Protein 4K5S (pdb70)

Organism: Streptomyces argillaceus (NCBI:txid41951)

CATH classification: 3.50.50.60 (+2 more: 3.30.70.2450, 3.40.30.120)

Foldseek 3Di:
DPQFAEEEEALALLSLLLLLLQLLLVTAYEYFHQAQDDDDDPQWAKAFQLSLLLCLLQVNNVVLQVVWDKALFAAFLQHDPLTQHLVLFDFPDRIITTHGSVRSSVSSNVSSVVSPYHYDHNKHFDAWDDDQAWIKTWIQHPVGIDIGIHRAYEFAPAQVTPLCVRLVWDWDFFDFQKKKKKFWFWACDAQPDQDWDAALAWIWGWAAHRRITTTIIMTMGGRDDDDDPVNRQVRCCRGVVHTGGTDDPTDDMDMDGATWIATPFQDDNRYGYAANSGIDGDCDLNCRVNLRSLLSNQQNNLSSLVSVPQRDPLNNRVSRVQSVVLRVVVSVVRVVSCQLRNNDVPPSVVVVVVLSVVSNDSVVSVVVSCSSRVQPRFGDGVPVPADPQARHFQSRDWFQDPVRDIRHSSHVLNSQAKEKEQAADCVQQVVLCVLVVVGYYYDYGHDADPPGFRIFTAGSSRGTHGTHDPPDGSVVSQVSCCVGGNHGHD

Secondary structure (DSSP, 8-state):
--SEEEEEE--SHHHHHHHHHHHHTT--EEEEES-SS-----S---B-HHHHHHHHHTT-HHHHHTT--EESEEEETTEEEEEEEGGGS--S--SEE---HHHHHHHHHHHHHHTT-EEEES-EEEEEEE-SS-EEEEEEETTEEEEEEEEEEEE---TT-HHHHHTT----EE---EEEEEEEEEE--S----EEEEETTEEEEEE--TT-EEEEEEEEEE------HHHHHHHHHHHHSS----EEEEEEEEEEE--EEE-S-SEETTEEE-GGGTEE---SSS-HHHHHHHHHHHHHHHHHHHHHTSS-HHHHHHHHHHHHHHHHHHHHHHHHHHHHH---TTTHHHHHHHHHHHHTSHHHHHHHHHHHHSTT-----S-----TTTT-B-TT-EEEPTTS-EEEHHHHGGG---EEEESS--HHHHHHTGGGTTT-EEEE-B---SS--SEEEE-TTSBEEEEE-TT--HHHHHHHHHHHH-SPP-

Structure (mmCIF, N/CA/C/O backbone):
data_4K5S
#
_entry.id   4K5S
#
_cell.length_a   55.715
_cell.length_b   79.748
_cell.length_c   154.264
_cell.angle_alpha   90.00
_cell.angle_beta   90.00
_cell.angle_gamma   90.00
#
_symmetry.space_group_name_H-M   'P 2 2 21'
#
loop_
_entity.id
_entity.type
_entity.pdbx_description
1 polymer Oxygenase
2 non-polymer 'FLAVIN-ADENINE DINUCLEOTIDE'
3 non-polymer 'premithramycin B'
4 water water
#
loop_
_atom_site.group_PDB
_atom_site.id
_atom_site.type_symbol
_atom_site.label_atom_id
_atom_site.label_alt_id
_atom_site.label_comp_id
_atom_site.label_asym_id
_atom_site.label_entity_id
_atom_site.label_seq_id
_atom_site.pdbx_PDB_ins_code
_atom_site.Cartn_x
_atom_site.Cartn_y
_atom_site.Cartn_z
_atom_site.occupancy
_atom_site.B_iso_or_equiv
_atom_site.auth_seq_id
_atom_site.auth_comp_id
_atom_site.auth_asym_id
_atom_site.auth_atom_id
_atom_site.pdbx_PDB_model_num
ATOM 1 N N . ALA A 1 13 ? 6.103 37.694 34.724 1.00 53.57 10 ALA A N 1
ATOM 2 C CA . ALA A 1 13 ? 4.720 38.136 34.650 1.00 43.19 10 ALA A CA 1
ATOM 3 C C . ALA A 1 13 ? 4.639 39.591 34.209 1.00 50.60 10 ALA A C 1
ATOM 4 O O . ALA A 1 13 ? 3.659 40.001 33.588 1.00 60.92 10 ALA A O 1
ATOM 6 N N . LEU A 1 14 ? 5.682 40.361 34.516 1.00 57.97 11 LEU A N 1
ATOM 7 C CA . LEU A 1 14 ? 5.620 41.819 34.396 1.00 53.78 11 LEU A CA 1
ATOM 8 C C . LEU A 1 14 ? 6.064 42.423 33.060 1.00 46.19 11 LEU A C 1
ATOM 9 O O . LEU A 1 14 ? 5.556 43.471 32.662 1.00 50.32 11 LEU A O 1
ATOM 14 N N . THR A 1 15 ? 6.990 41.786 32.354 1.00 37.19 12 THR A N 1
ATOM 15 C CA . THR A 1 15 ? 7.342 42.308 31.034 1.00 28.64 12 THR A CA 1
ATOM 16 C C . THR A 1 15 ? 6.226 42.020 30.028 1.00 32.89 12 THR A C 1
ATOM 17 O O . THR A 1 15 ? 5.755 42.921 29.331 1.00 31.09 12 THR A O 1
ATOM 21 N N . THR A 1 16 ? 5.800 40.762 29.955 1.00 28.52 13 THR A N 1
ATOM 22 C CA . THR A 1 16 ? 4.718 40.382 29.043 1.00 21.96 13 THR A CA 1
ATOM 23 C C . THR A 1 16 ? 4.050 39.102 29.532 1.00 19.47 13 THR A C 1
ATOM 24 O O . THR A 1 16 ? 4.544 38.450 30.461 1.00 19.27 13 THR A O 1
ATOM 28 N N . ASP A 1 17 ? 2.930 38.738 28.913 1.00 14.49 14 ASP A N 1
ATOM 29 C CA . ASP A 1 17 ? 2.245 37.503 29.282 1.00 17.31 14 ASP A CA 1
ATOM 30 C C . ASP A 1 17 ? 2.987 36.296 28.713 1.00 16.15 14 ASP A C 1
ATOM 31 O O . ASP A 1 17 ? 3.340 35.356 29.438 1.00 15.10 14 ASP A O 1
ATOM 36 N N . VAL A 1 18 ? 3.208 36.311 27.406 1.00 12.52 15 VAL A N 1
ATOM 37 C CA . VAL A 1 18 ? 3.917 35.213 26.762 1.00 16.27 15 VAL A CA 1
ATOM 38 C C . VAL A 1 18 ? 5.090 35.714 25.908 1.00 14.69 15 VAL A C 1
ATOM 39 O O . VAL A 1 18 ? 4.923 36.599 25.070 1.00 11.66 15 VAL A O 1
ATOM 43 N N A VAL A 1 19 ? 6.277 35.158 26.123 0.68 15.52 16 VAL A N 1
ATOM 44 N N B VAL A 1 19 ? 6.266 35.140 26.128 0.32 15.47 16 VAL A N 1
ATOM 45 C CA A VAL A 1 19 ? 7.407 35.460 25.246 0.68 12.57 16 VAL A CA 1
ATOM 46 C CA B VAL A 1 19 ? 7.409 35.401 25.265 0.32 12.58 16 VAL A CA 1
ATOM 47 C C A VAL A 1 19 ? 7.536 34.361 24.195 0.68 17.41 16 VAL A C 1
ATOM 48 C C B VAL A 1 19 ? 7.452 34.329 24.187 0.32 17.25 16 VAL A C 1
ATOM 49 O O A VAL A 1 19 ? 7.694 33.183 24.519 0.68 14.36 16 VAL A O 1
ATOM 50 O O B VAL A 1 19 ? 7.479 33.134 24.486 0.32 14.34 16 VAL A O 1
ATOM 57 N N . VAL A 1 20 ? 7.437 34.760 22.933 1.00 13.85 17 VAL A N 1
ATOM 58 C CA . VAL A 1 20 ? 7.566 33.840 21.827 1.00 14.54 17 VAL A CA 1
ATOM 59 C C . VAL A 1 20 ? 9.001 33.930 21.320 1.00 14.11 17 VAL A C 1
ATOM 60 O O . VAL A 1 20 ? 9.430 34.980 20.848 1.00 15.15 17 VAL A O 1
ATOM 64 N N . VAL A 1 21 ? 9.753 32.840 21.460 1.00 15.32 18 VAL A N 1
ATOM 65 C CA . VAL A 1 21 ? 11.135 32.819 21.005 1.00 13.91 18 VAL A CA 1
ATOM 66 C C . VAL A 1 21 ? 11.231 32.300 19.572 1.00 14.13 18 VAL A C 1
ATOM 67 O O . VAL A 1 21 ? 10.948 31.133 19.298 1.00 16.93 18 VAL A O 1
ATOM 71 N N . GLY A 1 22 ? 11.632 33.178 18.664 1.00 13.23 19 GLY A N 1
ATOM 72 C CA . GLY A 1 22 ? 11.691 32.847 17.252 1.00 12.60 19 GLY A CA 1
ATOM 73 C C . GLY A 1 22 ? 10.543 33.512 16.511 1.00 16.73 19 GLY A C 1
ATOM 74 O O . GLY A 1 22 ? 9.376 33.259 16.816 1.00 15.03 19 GLY A O 1
ATOM 75 N N . GLY A 1 23 ? 10.874 34.380 15.558 1.00 14.62 20 GLY A N 1
ATOM 76 C CA . GLY A 1 23 ? 9.875 35.004 14.708 1.00 14.46 20 GLY A CA 1
ATOM 77 C C . GLY A 1 23 ? 9.876 34.432 13.299 1.00 19.26 20 GLY A C 1
ATOM 78 O O . GLY A 1 23 ? 9.843 35.173 12.313 1.00 14.37 20 GLY A O 1
ATOM 79 N N . GLY A 1 24 ? 9.948 33.109 13.200 1.00 13.54 21 GLY A N 1
ATOM 80 C CA . GLY A 1 24 ? 9.652 32.427 11.950 1.00 11.47 21 GLY A CA 1
ATOM 81 C C . GLY A 1 24 ? 8.143 32.381 11.769 1.00 10.96 21 GLY A C 1
ATOM 82 O O . GLY A 1 24 ? 7.402 32.952 12.570 1.00 12.33 21 GLY A O 1
ATOM 83 N N . PRO A 1 25 ? 7.672 31.666 10.737 1.00 13.09 22 PRO A N 1
ATOM 84 C CA . PRO A 1 25 ? 6.229 31.613 10.493 1.00 12.06 22 PRO A CA 1
ATOM 85 C C . PRO A 1 25 ? 5.456 31.037 11.686 1.00 9.82 22 PRO A C 1
ATOM 86 O O . PRO A 1 25 ? 4.400 31.547 12.020 1.00 11.96 22 PRO A O 1
ATOM 90 N N . VAL A 1 26 ? 5.978 29.996 12.326 1.00 13.83 23 VAL A N 1
ATOM 91 C CA . VAL A 1 26 ? 5.303 29.428 13.488 1.00 11.19 23 VAL A CA 1
ATOM 92 C C . VAL A 1 26 ? 5.223 30.397 14.675 1.00 12.52 23 VAL A C 1
ATOM 93 O O . VAL A 1 26 ? 4.163 30.563 15.281 1.00 12.20 23 VAL A O 1
ATOM 97 N N . GLY A 1 27 ? 6.329 31.055 15.005 1.00 14.58 24 GLY A N 1
ATOM 98 C CA . GLY A 1 27 ? 6.298 32.041 16.073 1.00 14.41 24 GLY A CA 1
ATOM 99 C C . GLY A 1 27 ? 5.342 33.190 15.778 1.00 13.75 24 GLY A C 1
ATOM 100 O O . GLY A 1 27 ? 4.643 33.684 16.673 1.00 13.02 24 GLY A O 1
ATOM 101 N N . LEU A 1 28 ? 5.306 33.621 14.519 1.00 11.24 25 LEU A N 1
ATOM 102 C CA . LEU A 1 28 ? 4.468 34.749 14.128 1.00 12.31 25 LEU A CA 1
ATOM 103 C C . LEU A 1 28 ? 2.995 34.366 14.183 1.00 14.50 25 LEU A C 1
ATOM 104 O O . LEU A 1 28 ? 2.176 35.130 14.679 1.00 12.04 25 LEU A O 1
ATOM 109 N N . MET A 1 29 ? 2.677 33.163 13.708 1.00 11.10 26 MET A N 1
ATOM 110 C CA . MET A 1 29 ? 1.319 32.635 13.788 1.00 11.08 26 MET A CA 1
ATOM 111 C C . MET A 1 29 ? 0.859 32.563 15.248 1.00 10.72 26 MET A C 1
ATOM 112 O O . MET A 1 29 ? -0.261 32.971 15.583 1.00 12.16 26 MET A O 1
ATOM 117 N N . LEU A 1 30 ? 1.721 32.038 16.116 1.00 11.68 27 LEU A N 1
ATOM 118 C CA . LEU A 1 30 ? 1.383 31.895 17.537 1.00 9.04 27 LEU A CA 1
ATOM 119 C C . LEU A 1 30 ? 1.097 33.247 18.201 1.00 10.15 27 LEU A C 1
ATOM 120 O O . LEU A 1 30 ? 0.161 33.385 19.001 1.00 9.81 27 LEU A O 1
ATOM 125 N N . ALA A 1 31 ? 1.926 34.229 17.893 1.00 11.20 28 ALA A N 1
ATOM 126 C CA . ALA A 1 31 ? 1.744 35.574 18.441 1.00 11.92 28 ALA A CA 1
ATOM 127 C C . ALA A 1 31 ? 0.386 36.140 18.041 1.00 11.46 28 ALA A C 1
ATOM 128 O O . ALA A 1 31 ? -0.288 36.783 18.853 1.00 11.56 28 ALA A O 1
ATOM 130 N N . GLY A 1 32 ? -0.003 35.908 16.788 1.00 11.68 29 GLY A N 1
ATOM 131 C CA . GLY A 1 32 ? -1.300 36.345 16.305 1.00 13.18 29 GLY A CA 1
ATOM 132 C C . GLY A 1 32 ? -2.379 35.661 17.116 1.00 15.78 29 GLY A C 1
ATOM 133 O O . GLY A 1 32 ? -3.339 36.291 17.544 1.00 13.65 29 GLY A O 1
ATOM 134 N N . GLU A 1 33 ? -2.205 34.366 17.359 1.00 11.45 30 GLU A N 1
ATOM 135 C CA . GLU A 1 33 ? -3.186 33.593 18.117 1.00 14.16 30 GLU A CA 1
ATOM 136 C C . GLU A 1 33 ? -3.308 34.061 19.565 1.00 13.15 30 GLU A C 1
ATOM 137 O O . GLU A 1 33 ? -4.403 34.126 20.117 1.00 14.49 30 GLU A O 1
ATOM 143 N N . LEU A 1 34 ? -2.173 34.380 20.178 1.00 13.04 31 LEU A N 1
ATOM 144 C CA . LEU A 1 34 ? -2.169 34.864 21.546 1.00 11.29 31 LEU A CA 1
ATOM 145 C C . LEU A 1 34 ? -2.859 36.217 21.645 1.00 14.11 31 LEU A C 1
ATOM 146 O O . LEU A 1 34 ? -3.587 36.479 22.600 1.00 14.84 31 LEU A O 1
ATOM 151 N N . ARG A 1 35 ? -2.635 37.074 20.655 1.00 12.28 32 ARG A N 1
ATOM 152 C CA . ARG A 1 35 ? -3.295 38.367 20.629 1.00 14.35 32 ARG A CA 1
ATOM 153 C C . ARG A 1 35 ? -4.799 38.194 20.450 1.00 17.01 32 ARG A C 1
ATOM 154 O O . ARG A 1 35 ? -5.582 38.886 21.083 1.00 18.50 32 ARG A O 1
ATOM 162 N N . ALA A 1 36 ? -5.196 37.270 19.579 1.00 13.64 33 ALA A N 1
ATOM 163 C CA . ALA A 1 36 ? -6.610 36.971 19.368 1.00 17.17 33 ALA A CA 1
ATOM 164 C C . ALA A 1 36 ? -7.228 36.480 20.673 1.00 18.04 33 ALA A C 1
ATOM 165 O O . ALA A 1 36 ? -8.425 36.645 20.915 1.00 16.48 33 ALA A O 1
ATOM 167 N N . GLY A 1 37 ? -6.386 35.908 21.529 1.00 17.31 34 GLY A N 1
ATOM 168 C CA . GLY A 1 37 ? -6.828 35.389 22.809 1.00 12.26 34 GLY A CA 1
ATOM 169 C C . GLY A 1 37 ? -6.792 36.424 23.912 1.00 20.17 34 GLY A C 1
ATOM 170 O O . GLY A 1 37 ? -7.103 36.124 25.068 1.00 18.12 34 GLY A O 1
ATOM 171 N N . GLY A 1 38 ? -6.406 37.645 23.553 1.00 19.80 35 GLY A N 1
ATOM 172 C CA . GLY A 1 38 ? -6.427 38.757 24.484 1.00 17.45 35 GLY A CA 1
ATOM 173 C C . GLY A 1 38 ? -5.275 38.780 25.475 1.00 18.65 35 GLY A C 1
ATOM 174 O O . GLY A 1 38 ? -5.410 39.343 26.555 1.00 18.61 35 GLY A O 1
ATOM 175 N N . VAL A 1 39 ? -4.138 38.180 25.132 1.00 14.41 36 VAL A N 1
ATOM 176 C CA . VAL A 1 39 ? -2.977 38.288 26.015 1.00 15.62 36 VAL A CA 1
ATOM 177 C C . VAL A 1 39 ? -1.766 38.909 25.308 1.00 14.76 36 VAL A C 1
ATOM 178 O O . VAL A 1 39 ? -1.688 38.927 24.080 1.00 18.40 36 VAL A O 1
ATOM 182 N N . GLY A 1 40 ? -0.825 39.418 26.094 1.00 17.71 37 GLY A N 1
ATOM 183 C CA . GLY A 1 40 ? 0.372 40.025 25.543 1.00 15.98 37 GLY A CA 1
ATOM 184 C C . GLY A 1 40 ? 1.294 38.994 24.921 1.00 14.91 37 GLY A C 1
ATOM 185 O O . GLY A 1 40 ? 1.442 37.879 25.437 1.00 14.67 37 GLY A O 1
ATOM 186 N N . ALA A 1 41 ? 1.914 39.370 23.807 1.00 17.38 38 ALA A N 1
ATOM 187 C CA . ALA A 1 41 ? 2.835 38.492 23.101 1.00 15.82 38 ALA A CA 1
ATOM 188 C C . ALA A 1 41 ? 4.020 39.298 22.598 1.00 19.67 38 ALA A C 1
ATOM 189 O O . ALA A 1 41 ? 3.871 40.241 21.814 1.00 17.99 38 ALA A O 1
ATOM 191 N N . LEU A 1 42 ? 5.197 38.923 23.077 1.00 15.20 39 LEU A N 1
ATOM 192 C CA . LEU A 1 42 ? 6.439 39.531 22.651 1.00 15.12 39 LEU A CA 1
ATOM 193 C C . LEU A 1 42 ? 7.247 38.484 21.900 1.00 16.71 39 LEU A C 1
ATOM 194 O O . LEU A 1 42 ? 7.639 37.477 22.486 1.00 16.53 39 LEU A O 1
ATOM 199 N N . VAL A 1 43 ? 7.477 38.721 20.607 1.00 14.23 40 VAL A N 1
ATOM 200 C CA . VAL A 1 43 ? 8.291 37.840 19.768 1.00 15.63 40 VAL A CA 1
ATOM 201 C C . VAL A 1 43 ? 9.744 38.321 19.759 1.00 14.65 40 VAL A C 1
ATOM 202 O O . VAL A 1 43 ? 10.015 39.480 19.451 1.00 16.79 40 VAL A O 1
ATOM 206 N N . LEU A 1 44 ? 10.670 37.439 20.132 1.00 16.04 41 LEU A N 1
ATOM 207 C CA . LEU A 1 44 ? 12.101 37.745 20.083 1.00 10.98 41 LEU A CA 1
ATOM 208 C C . LEU A 1 44 ? 12.730 36.932 18.956 1.00 11.89 41 LEU A C 1
ATOM 209 O O . LEU A 1 44 ? 12.789 35.706 19.025 1.00 13.80 41 LEU A O 1
ATOM 214 N N . GLU A 1 45 ? 13.181 37.621 17.912 1.00 13.50 42 GLU A N 1
ATOM 215 C CA . GLU A 1 45 ? 13.763 36.970 16.742 1.00 13.84 42 GLU A CA 1
ATOM 216 C C . GLU A 1 45 ? 15.227 37.350 16.616 1.00 17.02 42 GLU A C 1
ATOM 217 O O . GLU A 1 45 ? 15.585 38.536 16.602 1.00 16.71 42 GLU A O 1
ATOM 223 N N . LYS A 1 46 ? 16.073 36.332 16.542 1.00 13.19 43 LYS A N 1
ATOM 224 C CA . LYS A 1 46 ? 17.524 36.516 16.532 1.00 16.78 43 LYS A CA 1
ATOM 225 C C . LYS A 1 46 ? 18.025 37.327 15.332 1.00 18.32 43 LYS A C 1
ATOM 226 O O . LYS A 1 46 ? 18.901 38.180 15.467 1.00 19.29 43 LYS A O 1
ATOM 232 N N . LEU A 1 47 ? 17.472 37.037 14.159 1.00 15.61 44 LEU A N 1
ATOM 233 C CA . LEU A 1 47 ? 17.898 37.659 12.910 1.00 13.92 44 LEU A CA 1
ATOM 234 C C . LEU A 1 47 ? 17.315 39.047 12.744 1.00 19.11 44 LEU A C 1
ATOM 235 O O . LEU A 1 47 ? 16.144 39.288 13.052 1.00 16.16 44 LEU A O 1
ATOM 240 N N . VAL A 1 48 ? 18.134 39.949 12.217 1.00 17.77 45 VAL A N 1
ATOM 241 C CA . VAL A 1 48 ? 17.698 41.299 11.920 1.00 16.57 45 VAL A CA 1
ATOM 242 C C . VAL A 1 48 ? 16.787 41.285 10.707 1.00 24.12 45 VAL A C 1
ATOM 243 O O . VAL A 1 48 ? 15.764 41.966 10.673 1.00 32.42 45 VAL A O 1
ATOM 247 N N . GLU A 1 49 ? 17.168 40.474 9.724 1.00 23.94 46 GLU A N 1
ATOM 248 C CA . GLU A 1 49 ? 16.481 40.372 8.452 1.00 28.16 46 GLU A CA 1
ATOM 249 C C . GLU A 1 49 ? 16.130 38.909 8.192 1.00 25.79 46 GLU A C 1
ATOM 250 O O . GLU A 1 49 ? 16.902 38.015 8.532 1.00 22.51 46 GLU A O 1
ATOM 256 N N . PRO A 1 50 ? 14.964 38.660 7.587 1.00 26.19 47 PRO A N 1
ATOM 257 C CA . PRO A 1 50 ? 14.625 37.302 7.154 1.00 29.31 47 PRO A CA 1
ATOM 258 C C . PRO A 1 50 ? 15.657 36.728 6.184 1.00 30.57 47 PRO A C 1
ATOM 259 O O . PRO A 1 50 ? 16.366 37.472 5.502 1.00 30.65 47 PRO A O 1
ATOM 263 N N . VAL A 1 51 ? 15.741 35.405 6.132 1.00 21.19 48 VAL A N 1
ATOM 264 C CA . VAL A 1 51 ? 16.652 34.738 5.208 1.00 24.82 48 VAL A CA 1
ATOM 265 C C . VAL A 1 51 ? 15.881 33.943 4.149 1.00 24.99 48 VAL A C 1
ATOM 266 O O . VAL A 1 51 ? 14.655 33.839 4.202 1.00 23.95 48 VAL A O 1
ATOM 270 N N . GLY A 1 52 ? 16.610 33.371 3.200 1.00 26.58 49 GLY A N 1
ATOM 271 C CA . GLY A 1 52 ? 15.996 32.651 2.100 1.00 25.01 49 GLY A CA 1
ATOM 272 C C . GLY A 1 52 ? 15.499 31.266 2.457 1.00 24.11 49 GLY A C 1
ATOM 273 O O . GLY A 1 52 ? 16.056 30.582 3.318 1.00 24.40 49 GLY A O 1
ATOM 274 N N . HIS A 1 53 ? 14.434 30.859 1.778 1.00 21.63 50 HIS A N 1
ATOM 275 C CA . HIS A 1 53 ? 13.849 29.542 1.948 1.00 22.78 50 HIS A CA 1
ATOM 276 C C . HIS A 1 53 ? 13.518 29.016 0.558 1.00 22.70 50 HIS A C 1
ATOM 277 O O . HIS A 1 53 ? 13.725 29.713 -0.438 1.00 19.78 50 HIS A O 1
ATOM 284 N N . ASP A 1 54 ? 13.014 27.794 0.476 1.00 20.68 51 ASP A N 1
ATOM 285 C CA . ASP A 1 54 ? 12.561 27.293 -0.811 1.00 20.64 51 ASP A CA 1
ATOM 286 C C . ASP A 1 54 ? 11.582 28.322 -1.372 1.00 24.43 51 ASP A C 1
ATOM 287 O O . ASP A 1 54 ? 10.713 28.823 -0.649 1.00 22.13 51 ASP A O 1
ATOM 292 N N . ARG A 1 55 ? 11.731 28.649 -2.653 1.00 18.92 52 ARG A N 1
ATOM 293 C CA . ARG A 1 55 ? 10.847 29.616 -3.308 1.00 21.27 52 ARG A CA 1
ATOM 294 C C . ARG A 1 55 ? 9.513 29.005 -3.717 1.00 26.31 52 ARG A C 1
ATOM 295 O O . ARG A 1 55 ? 8.594 29.717 -4.115 1.00 25.30 52 ARG A O 1
ATOM 303 N N . ALA A 1 56 ? 9.419 27.684 -3.642 1.00 18.26 53 ALA A N 1
ATOM 304 C CA . ALA A 1 56 ? 8.147 27.010 -3.835 1.00 28.37 53 ALA A CA 1
ATOM 305 C C . ALA A 1 56 ? 7.656 26.523 -2.475 1.00 26.31 53 ALA A C 1
ATOM 306 O O . ALA A 1 56 ? 8.411 25.928 -1.707 1.00 30.29 53 ALA A O 1
ATOM 308 N N . GLY A 1 57 ? 6.400 26.812 -2.166 1.00 17.99 54 GLY A N 1
ATOM 309 C CA . GLY A 1 57 ? 5.825 26.404 -0.899 1.00 21.52 54 GLY A CA 1
ATOM 310 C C . GLY A 1 57 ? 4.456 25.774 -1.087 1.00 19.72 54 GLY A C 1
ATOM 311 O O . GLY A 1 57 ? 3.871 25.841 -2.169 1.00 19.27 54 GLY A O 1
ATOM 312 N N . ALA A 1 58 ? 3.938 25.160 -0.031 1.00 17.62 55 ALA A N 1
ATOM 313 C CA . ALA A 1 58 ? 2.647 24.485 -0.107 1.00 15.87 55 ALA A CA 1
ATOM 314 C C . ALA A 1 58 ? 1.946 24.521 1.242 1.00 14.77 55 ALA A C 1
ATOM 315 O O . ALA A 1 58 ? 2.498 24.100 2.268 1.00 14.04 55 ALA A O 1
ATOM 317 N N . LEU A 1 59 ? 0.729 25.041 1.236 1.00 11.87 56 LEU A N 1
ATOM 318 C CA . LEU A 1 59 ? -0.121 25.006 2.410 1.00 13.91 56 LEU A CA 1
ATOM 319 C C . LEU A 1 59 ? -1.308 24.142 2.026 1.00 16.03 56 LEU A C 1
ATOM 320 O O . LEU A 1 59 ? -2.032 24.461 1.087 1.00 15.67 56 LEU A O 1
ATOM 325 N N . HIS A 1 60 ? -1.498 23.035 2.732 1.00 11.20 57 HIS A N 1
ATOM 326 C CA . HIS A 1 60 ? -2.508 22.054 2.341 1.00 10.70 57 HIS A CA 1
ATOM 327 C C . HIS A 1 60 ? -3.874 22.326 2.984 1.00 13.78 57 HIS A C 1
ATOM 328 O O . HIS A 1 60 ? -4.034 23.256 3.778 1.00 14.64 57 HIS A O 1
ATOM 335 N N . ILE A 1 61 ? -4.837 21.471 2.657 1.00 14.42 58 ILE A N 1
ATOM 336 C CA . ILE A 1 61 ? -6.239 21.651 3.038 1.00 15.27 58 ILE A CA 1
ATOM 337 C C . ILE A 1 61 ? -6.496 22.118 4.471 1.00 17.32 58 ILE A C 1
ATOM 338 O O . ILE A 1 61 ? -7.164 23.129 4.683 1.00 14.14 58 ILE A O 1
ATOM 343 N N . ARG A 1 62 ? -5.989 21.380 5.453 1.00 12.82 59 ARG A N 1
ATOM 344 C CA . ARG A 1 62 ? -6.323 21.675 6.835 1.00 15.22 59 ARG A CA 1
ATOM 345 C C . ARG A 1 62 ? -5.666 22.988 7.272 1.00 11.27 59 ARG A C 1
ATOM 346 O O . ARG A 1 62 ? -6.203 23.700 8.108 1.00 14.88 59 ARG A O 1
ATOM 354 N N . THR A 1 63 ? -4.517 23.324 6.683 1.00 12.16 60 THR A N 1
ATOM 355 C CA . THR A 1 63 ? -3.913 24.635 6.935 1.00 14.36 60 THR A CA 1
ATOM 356 C C . THR A 1 63 ? -4.779 25.745 6.344 1.00 14.74 60 THR A C 1
ATOM 357 O O . THR A 1 63 ? -5.088 26.733 7.003 1.00 12.28 60 THR A O 1
ATOM 361 N N . VAL A 1 64 ? -5.168 25.560 5.089 1.00 16.65 61 VAL A N 1
ATOM 362 C CA . VAL A 1 64 ? -6.092 26.465 4.406 1.00 15.39 61 VAL A CA 1
ATOM 363 C C . VAL A 1 64 ? -7.385 26.655 5.201 1.00 12.04 61 VAL A C 1
ATOM 364 O O . VAL A 1 64 ? -7.862 27.787 5.390 1.00 12.75 61 VAL A O 1
ATOM 368 N N . GLU A 1 65 ? -7.941 25.552 5.696 1.00 11.92 62 GLU A N 1
ATOM 369 C CA . GLU A 1 65 ? -9.167 25.630 6.493 1.00 14.02 62 GLU A CA 1
ATOM 370 C C . GLU A 1 65 ? -8.907 26.414 7.767 1.00 18.83 62 GLU A C 1
ATOM 371 O O . GLU A 1 65 ? -9.750 27.201 8.221 1.00 17.11 62 GLU A O 1
ATOM 377 N N . THR A 1 66 ? -7.730 26.184 8.343 1.00 9.15 63 THR A N 1
ATOM 378 C CA . THR A 1 66 ? -7.324 26.869 9.562 1.00 14.92 63 THR A CA 1
ATOM 379 C C . THR A 1 66 ? -7.163 28.372 9.343 1.00 12.58 63 THR A C 1
ATOM 380 O O . THR A 1 66 ? -7.668 29.169 10.128 1.00 15.17 63 THR A O 1
ATOM 384 N N . LEU A 1 67 ? -6.469 28.758 8.275 1.00 12.94 64 LEU A N 1
ATOM 385 C CA . LEU A 1 67 ? -6.349 30.174 7.917 1.00 17.53 64 LEU A CA 1
ATOM 386 C C . LEU A 1 67 ? -7.724 30.825 7.734 1.00 17.15 64 LEU A C 1
ATOM 387 O O . LEU A 1 67 ? -7.946 31.980 8.115 1.00 20.06 64 LEU A O 1
ATOM 392 N N . ASP A 1 68 ? -8.642 30.080 7.136 1.00 14.85 65 ASP A N 1
ATOM 393 C CA . ASP A 1 68 ? -10.000 30.560 6.913 1.00 14.24 65 ASP A CA 1
ATOM 394 C C . ASP A 1 68 ? -10.695 30.900 8.236 1.00 20.09 65 ASP A C 1
ATOM 395 O O . ASP A 1 68 ? -11.358 31.926 8.356 1.00 14.08 65 ASP A O 1
ATOM 400 N N . LEU A 1 69 ? -10.548 30.040 9.235 1.00 20.63 66 LEU A N 1
ATOM 401 C CA . LEU A 1 69 ? -11.262 30.258 10.480 1.00 14.14 66 LEU A CA 1
ATOM 402 C C . LEU A 1 69 ? -10.558 31.328 11.334 1.00 17.55 66 LEU A C 1
ATOM 403 O O . LEU A 1 69 ? -11.054 31.738 12.380 1.00 18.46 66 LEU A O 1
ATOM 408 N N . ARG A 1 70 ? -9.418 31.807 10.856 1.00 19.80 67 ARG A N 1
ATOM 409 C CA . ARG A 1 70 ? -8.773 32.947 11.490 1.00 25.38 67 ARG A CA 1
ATOM 410 C C . ARG A 1 70 ? -8.858 34.190 10.603 1.00 20.85 67 ARG A C 1
ATOM 411 O O . ARG A 1 70 ? -8.289 35.222 10.927 1.00 24.70 67 ARG A O 1
ATOM 419 N N . GLY A 1 71 ? -9.567 34.088 9.482 1.00 19.37 68 GLY A N 1
ATOM 420 C CA . GLY A 1 71 ? -9.757 35.229 8.595 1.00 18.89 68 GLY A CA 1
ATOM 421 C C . GLY A 1 71 ? -8.528 35.654 7.799 1.00 23.61 68 GLY A C 1
ATOM 422 O O . GLY A 1 71 ? -8.418 36.802 7.344 1.00 21.38 68 GLY A O 1
ATOM 423 N N . LEU A 1 72 ? -7.610 34.720 7.600 1.00 16.52 69 LEU A N 1
ATOM 424 C CA . LEU A 1 72 ? -6.376 35.004 6.869 1.00 21.05 69 LEU A CA 1
ATOM 425 C C . LEU A 1 72 ? -6.339 34.400 5.460 1.00 13.23 69 LEU A C 1
ATOM 426 O O . LEU A 1 72 ? -5.429 34.686 4.665 1.00 17.25 69 LEU A O 1
ATOM 431 N N . LEU A 1 73 ? -7.321 33.564 5.150 1.00 16.55 70 LEU A N 1
ATOM 432 C CA . LEU A 1 73 ? -7.311 32.851 3.882 1.00 17.87 70 LEU A CA 1
ATOM 433 C C . LEU A 1 73 ? -7.253 33.805 2.684 1.00 21.64 70 LEU A C 1
ATOM 434 O O . LEU A 1 73 ? -6.455 33.609 1.765 1.00 20.61 70 LEU A O 1
ATOM 439 N N . ASP A 1 74 ? -8.088 34.836 2.697 1.00 19.32 71 ASP A N 1
ATOM 440 C CA . ASP A 1 74 ? -8.150 35.773 1.559 1.00 23.17 71 ASP A CA 1
ATOM 441 C C . ASP A 1 74 ? -6.782 36.329 1.156 1.00 20.43 71 ASP A C 1
ATOM 442 O O . ASP A 1 74 ? -6.434 36.355 -0.032 1.00 18.33 71 ASP A O 1
ATOM 447 N N . ARG A 1 75 ? -6.010 36.768 2.146 1.00 18.48 72 ARG A N 1
ATOM 448 C CA . ARG A 1 75 ? -4.719 37.392 1.876 1.00 19.34 72 ARG A CA 1
ATOM 449 C C . ARG A 1 75 ? -3.697 36.361 1.434 1.00 20.35 72 ARG A C 1
ATOM 450 O O . ARG A 1 75 ? -2.755 36.679 0.701 1.00 17.36 72 ARG A O 1
ATOM 458 N N . PHE A 1 76 ? -3.903 35.116 1.861 1.00 15.96 73 PHE A N 1
ATOM 459 C CA . PHE A 1 76 ? -3.046 34.015 1.431 1.00 16.22 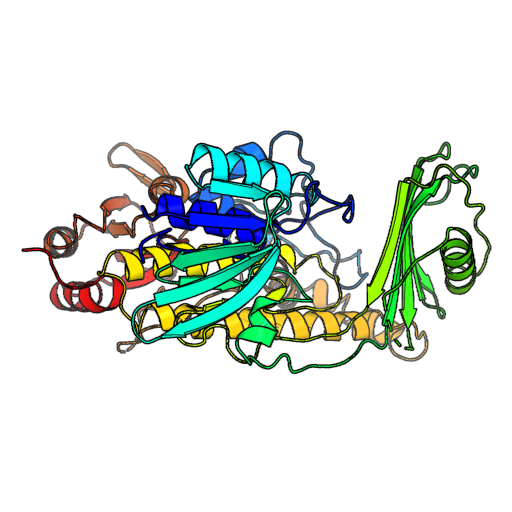73 PHE A CA 1
ATOM 460 C C . PHE A 1 76 ? -3.368 33.519 0.015 1.00 19.15 73 PHE A C 1
ATOM 461 O O . PHE A 1 76 ? -2.530 32.897 -0.646 1.00 19.80 73 PHE A O 1
ATOM 469 N N . LEU A 1 77 ? -4.556 33.769 -0.489 1.00 12.47 74 LEU A N 1
ATOM 470 C CA . LEU A 1 77 ? -4.977 33.300 -1.804 1.00 18.01 74 LEU A CA 1
ATOM 471 C C . LEU A 1 77 ? -4.732 34.325 -2.933 1.00 25.48 74 LEU A C 1
ATOM 472 O O . LEU A 1 77 ? -4.633 33.991 -4.065 1.00 19.62 74 LEU A O 1
ATOM 477 N N . GLU A 1 78 ? -4.657 35.585 -2.548 1.00 19.14 75 GLU A N 1
ATOM 478 C CA . GLU A 1 78 ? -4.445 36.650 -3.518 1.00 23.76 75 GLU A CA 1
ATOM 479 C C . GLU A 1 78 ? -3.178 36.561 -4.321 1.00 25.33 75 GLU A C 1
ATOM 480 O O . GLU A 1 78 ? -2.118 36.601 -3.821 1.00 27.60 75 GLU A O 1
ATOM 486 N N . GLY A 1 79 ? -3.310 36.373 -5.590 1.00 23.39 76 GLY A N 1
ATOM 487 C CA . GLY A 1 79 ? -2.096 36.199 -6.391 1.00 26.27 76 GLY A CA 1
ATOM 488 C C . GLY A 1 79 ? -1.430 34.823 -6.362 1.00 32.22 76 GLY A C 1
ATOM 489 O O . GLY A 1 79 ? -0.384 34.631 -6.944 1.00 26.15 76 GLY A O 1
ATOM 490 N N . THR A 1 80 ? -2.092 33.892 -5.708 1.00 17.88 77 THR A N 1
ATOM 491 C CA . THR A 1 80 ? -1.613 32.535 -5.470 1.00 18.96 77 THR A CA 1
ATOM 492 C C . THR A 1 80 ? -2.009 31.471 -6.476 1.00 19.68 77 THR A C 1
ATOM 493 O O . THR A 1 80 ? -3.179 31.331 -6.830 1.00 19.77 77 THR A O 1
ATOM 497 N N . GLN A 1 81 ? -1.030 30.693 -6.914 1.00 17.92 78 GLN A N 1
ATOM 498 C CA . GLN A 1 81 ? -1.346 29.499 -7.682 1.00 24.86 78 GLN A CA 1
ATOM 499 C C . GLN A 1 81 ? -1.792 28.412 -6.718 1.00 20.26 78 GLN A C 1
ATOM 500 O O . GLN A 1 81 ? -1.217 28.271 -5.645 1.00 21.65 78 GLN A O 1
ATOM 506 N N . VAL A 1 82 ? -2.799 27.641 -7.102 1.00 16.19 79 VAL A N 1
ATOM 507 C CA . VAL A 1 82 ? -3.227 26.498 -6.303 1.00 21.15 79 VAL A CA 1
ATOM 508 C C . VAL A 1 82 ? -3.101 25.221 -7.113 1.00 22.17 79 VAL A C 1
ATOM 509 O O . VAL A 1 82 ? -3.202 25.247 -8.340 1.00 23.48 79 VAL A O 1
ATOM 513 N N . ALA A 1 83 ? -2.871 24.111 -6.417 1.00 20.89 80 ALA A N 1
ATOM 514 C CA . ALA A 1 83 ? -2.801 22.792 -7.047 1.00 20.29 80 ALA A CA 1
ATOM 515 C C . ALA A 1 83 ? -4.062 22.043 -6.668 1.00 17.26 80 ALA A C 1
ATOM 516 O O . ALA A 1 83 ? -4.451 22.039 -5.499 1.00 19.23 80 ALA A O 1
ATOM 518 N N . LYS A 1 84 ? -4.704 21.422 -7.650 1.00 14.63 81 LYS A N 1
ATOM 519 C CA . LYS A 1 84 ? -5.978 20.750 -7.414 1.00 23.00 81 LYS A CA 1
ATOM 520 C C . LYS A 1 84 ? -5.749 19.284 -7.075 1.00 22.29 81 LYS A C 1
ATOM 521 O O . LYS A 1 84 ? -6.693 18.555 -6.800 1.00 22.77 81 LYS A O 1
ATOM 527 N N . GLY A 1 85 ? -4.482 18.874 -7.078 1.00 20.35 82 GLY A N 1
ATOM 528 C CA . GLY A 1 85 ? -4.088 17.520 -6.739 1.00 22.29 82 GLY A CA 1
ATOM 529 C C . GLY A 1 85 ? -2.604 17.493 -6.425 1.00 18.20 82 GLY A C 1
ATOM 530 O O . GLY A 1 85 ? -1.950 18.514 -6.542 1.00 20.72 82 GLY A O 1
ATOM 531 N N . LEU A 1 86 ? -2.073 16.340 -6.019 1.00 13.53 83 LEU A N 1
ATOM 532 C CA . LEU A 1 86 ? -0.666 16.242 -5.618 1.00 15.57 83 LEU A CA 1
ATOM 533 C C . LEU A 1 86 ? -0.047 14.912 -6.015 1.00 17.36 83 LEU A C 1
ATOM 534 O O . LEU A 1 86 ? -0.730 13.898 -6.034 1.00 18.20 83 LEU A O 1
ATOM 539 N N . PRO A 1 87 ? 1.261 14.909 -6.319 1.00 20.74 84 PRO A N 1
ATOM 540 C CA . PRO A 1 87 ? 1.889 13.605 -6.538 1.00 18.82 84 PRO A CA 1
ATOM 541 C C . PRO A 1 87 ? 2.074 12.945 -5.181 1.00 20.03 84 PRO A C 1
ATOM 542 O O . PRO A 1 87 ? 1.817 13.568 -4.159 1.00 20.51 84 PRO A O 1
ATOM 546 N N . PHE A 1 88 ? 2.493 11.692 -5.165 1.00 15.64 85 PHE A N 1
ATOM 547 C CA . PHE A 1 88 ? 2.840 11.056 -3.905 1.00 16.19 85 PHE A CA 1
ATOM 548 C C . PHE A 1 88 ? 4.117 10.266 -4.089 1.00 16.49 85 PHE A C 1
ATOM 549 O O . PHE A 1 88 ? 4.172 9.365 -4.931 1.00 15.08 85 PHE A O 1
ATOM 557 N N . ALA A 1 89 ? 5.139 10.627 -3.315 1.00 12.83 86 ALA A N 1
ATOM 558 C CA . ALA A 1 89 ? 6.436 9.953 -3.341 1.00 16.22 86 ALA A CA 1
ATOM 559 C C . ALA A 1 89 ? 6.918 9.749 -4.772 1.00 20.44 86 ALA A C 1
ATOM 560 O O . ALA A 1 89 ? 7.295 8.636 -5.154 1.00 16.50 86 ALA A O 1
ATOM 562 N N . GLY A 1 90 ? 6.868 10.816 -5.567 1.00 14.01 87 GLY A N 1
ATOM 563 C CA . GLY A 1 90 ? 7.372 10.788 -6.933 1.00 16.03 87 GLY A CA 1
ATOM 564 C C . GLY A 1 90 ? 6.558 9.924 -7.881 1.00 22.75 87 GLY A C 1
ATOM 565 O O . GLY A 1 90 ? 7.044 9.479 -8.930 1.00 18.72 87 GLY A O 1
ATOM 566 N N . ILE A 1 91 ? 5.318 9.664 -7.492 1.00 17.20 88 ILE A N 1
ATOM 567 C CA . ILE A 1 91 ? 4.357 9.044 -8.378 1.00 16.30 88 ILE A CA 1
ATOM 568 C C . ILE A 1 91 ? 3.383 10.119 -8.860 1.00 19.75 88 ILE A C 1
ATOM 569 O O . ILE A 1 91 ? 2.769 10.807 -8.045 1.00 24.08 88 ILE A O 1
ATOM 574 N N . PHE A 1 92 ? 3.256 10.267 -10.180 1.00 18.78 89 PHE A N 1
ATOM 575 C CA . PHE A 1 92 ? 2.502 11.379 -10.768 1.00 22.36 89 PHE A CA 1
ATOM 576 C C . PHE A 1 92 ? 1.265 10.971 -11.573 1.00 23.32 89 PHE A C 1
ATOM 577 O O . PHE A 1 92 ? 0.485 11.826 -11.986 1.00 30.40 89 PHE A O 1
ATOM 585 N N . THR A 1 93 ? 1.085 9.674 -11.797 1.00 26.32 90 THR A N 1
ATOM 586 C CA . THR A 1 93 ? 0.018 9.193 -12.677 1.00 23.90 90 THR A CA 1
ATOM 587 C C . THR A 1 93 ? -1.313 8.951 -11.957 1.00 24.11 90 THR A C 1
ATOM 588 O O . THR A 1 93 ? -2.366 8.920 -12.593 1.00 30.00 90 THR A O 1
ATOM 592 N N . GLN A 1 94 ? -1.264 8.777 -10.640 1.00 21.66 91 GLN A N 1
ATOM 593 C CA . GLN A 1 94 ? -2.471 8.622 -9.807 1.00 28.36 91 GLN A CA 1
ATOM 594 C C . GLN A 1 94 ? -2.435 9.577 -8.625 1.00 34.54 91 GLN A C 1
ATOM 595 O O . GLN A 1 94 ? -2.365 9.143 -7.468 1.00 29.95 91 GLN A O 1
ATOM 601 N N . GLY A 1 95 ? -2.486 10.873 -8.910 1.00 31.35 92 GLY A N 1
ATOM 602 C CA . GLY A 1 95 ? -2.330 11.882 -7.875 1.00 32.32 92 GLY A CA 1
ATOM 603 C C . GLY A 1 95 ? -3.323 11.797 -6.731 1.00 27.56 92 GLY A C 1
ATOM 604 O O . GLY A 1 95 ? -4.405 11.233 -6.870 1.00 26.19 92 GLY A O 1
ATOM 605 N N . LEU A 1 96 ? -2.947 12.364 -5.589 1.00 21.75 93 LEU A N 1
ATOM 606 C CA . LEU A 1 96 ? -3.847 12.432 -4.456 1.00 21.37 93 LEU A CA 1
ATOM 607 C C . LEU A 1 96 ? -5.105 13.177 -4.879 1.00 25.76 93 LEU A C 1
ATOM 608 O O . LEU A 1 96 ? -5.032 14.257 -5.476 1.00 22.19 93 LEU A O 1
ATOM 613 N N . ASP A 1 97 ? -6.259 12.591 -4.581 1.00 20.46 94 ASP A N 1
ATOM 614 C CA . ASP A 1 97 ? -7.518 13.095 -5.115 1.00 26.36 94 ASP A CA 1
ATOM 615 C C . ASP A 1 97 ? -8.306 13.886 -4.063 1.00 26.87 94 ASP A C 1
ATOM 616 O O . ASP A 1 97 ? -8.933 13.302 -3.176 1.00 22.97 94 ASP A O 1
ATOM 621 N N . PHE A 1 98 ? -8.282 15.214 -4.162 1.00 20.09 95 PHE A N 1
ATOM 622 C CA . PHE A 1 98 ? -8.942 16.044 -3.156 1.00 22.29 95 PHE A CA 1
ATOM 623 C C . PHE A 1 98 ? -10.461 15.849 -3.138 1.00 26.63 95 PHE A C 1
ATOM 624 O O . PHE A 1 98 ? -11.140 16.250 -2.195 1.00 24.77 95 PHE A O 1
ATOM 632 N N . GLY A 1 99 ? -10.990 15.218 -4.177 1.00 28.42 96 GLY A N 1
ATOM 633 C CA . GLY A 1 99 ? -12.412 14.931 -4.239 1.00 24.03 96 GLY A CA 1
ATOM 634 C C . GLY A 1 99 ? -12.881 13.887 -3.237 1.00 28.27 96 GLY A C 1
ATOM 635 O O . GLY A 1 99 ? -14.075 13.786 -2.954 1.00 32.39 96 GLY A O 1
ATOM 636 N N . LEU A 1 100 ? -11.942 13.116 -2.694 1.00 16.82 97 LEU A N 1
ATOM 637 C CA . LEU A 1 100 ? -12.263 11.962 -1.847 1.00 25.79 97 LEU A CA 1
ATOM 638 C C . LEU A 1 100 ? -12.276 12.337 -0.378 1.00 27.61 97 LEU A C 1
ATOM 639 O O . LEU A 1 100 ? -12.543 11.501 0.490 1.00 31.29 97 LEU A O 1
ATOM 644 N N . VAL A 1 101 ? -11.949 13.590 -0.094 1.00 28.67 98 VAL A N 1
ATOM 645 C CA . VAL A 1 101 ? -11.970 14.048 1.280 1.00 29.92 98 VAL A CA 1
ATOM 646 C C . VAL A 1 101 ? -12.983 15.172 1.445 1.00 30.01 98 VAL A C 1
ATOM 647 O O . VAL A 1 101 ? -13.355 15.836 0.478 1.00 30.70 98 VAL A O 1
ATOM 651 N N . ASP A 1 102 ? -13.442 15.357 2.675 1.00 29.90 99 ASP A N 1
ATOM 652 C CA . ASP A 1 102 ? -14.488 16.320 2.961 1.00 37.59 99 ASP A CA 1
ATOM 653 C C . ASP A 1 102 ? -13.867 17.667 3.282 1.00 30.15 99 ASP A C 1
ATOM 654 O O . ASP A 1 102 ? -13.196 17.819 4.300 1.00 33.08 99 ASP A O 1
ATOM 659 N N . THR A 1 103 ? -14.074 18.632 2.393 1.00 29.30 100 THR A N 1
ATOM 660 C CA . THR A 1 103 ? -13.617 19.997 2.620 1.00 24.01 100 THR A CA 1
ATOM 661 C C . THR A 1 103 ? -14.344 20.965 1.690 1.00 27.64 100 THR A C 1
ATOM 662 O O . THR A 1 103 ? -14.879 20.569 0.653 1.00 26.24 100 THR A O 1
ATOM 666 N N . ARG A 1 104 ? -14.367 22.234 2.074 1.00 25.12 101 ARG A N 1
ATOM 667 C CA . ARG A 1 104 ? -14.871 23.289 1.207 1.00 27.54 101 ARG A CA 1
ATOM 668 C C . ARG A 1 104 ? -13.739 23.892 0.382 1.00 19.84 101 ARG A C 1
ATOM 669 O O . ARG A 1 104 ? -13.989 24.722 -0.487 1.00 21.33 101 ARG A O 1
ATOM 677 N N . HIS A 1 105 ? -12.501 23.470 0.661 1.00 17.01 102 HIS A N 1
ATOM 678 C CA . HIS A 1 105 ? -11.309 24.003 -0.004 1.00 22.71 102 HIS A CA 1
ATOM 679 C C . HIS A 1 105 ? -10.433 22.897 -0.572 1.00 24.17 102 HIS A C 1
ATOM 680 O O . HIS A 1 105 ? -9.341 22.638 -0.065 1.00 20.51 102 HIS A O 1
ATOM 687 N N . PRO A 1 106 ? -10.904 22.240 -1.634 1.00 25.28 103 PRO A N 1
ATOM 688 C CA . PRO A 1 106 ? -10.142 21.116 -2.187 1.00 17.20 103 PRO A CA 1
ATOM 689 C C . PRO A 1 106 ? -8.957 21.575 -3.041 1.00 19.90 103 PRO A C 1
ATOM 690 O O . PRO A 1 106 ? -8.999 21.440 -4.260 1.00 18.94 103 PRO A O 1
ATOM 694 N N . TYR A 1 107 ? -7.915 22.107 -2.401 1.00 13.97 104 TYR A N 1
ATOM 695 C CA . TYR A 1 107 ? -6.703 22.503 -3.114 1.00 19.30 104 TYR A CA 1
ATOM 696 C C . TYR A 1 107 ? -5.545 22.762 -2.156 1.00 20.16 104 TYR A C 1
ATOM 697 O O . TYR A 1 107 ? -5.733 22.934 -0.947 1.00 15.13 104 TYR A O 1
ATOM 706 N N . THR A 1 108 ? -4.348 22.819 -2.724 1.00 18.45 105 THR A N 1
ATOM 707 C CA . THR A 1 108 ? -3.158 23.208 -1.984 1.00 20.38 105 THR A CA 1
ATOM 708 C C . THR A 1 108 ? -2.746 24.591 -2.466 1.00 19.54 105 THR A C 1
ATOM 709 O O . THR A 1 108 ? -2.645 24.824 -3.673 1.00 17.99 105 THR A O 1
ATOM 713 N N . ALA A 1 109 ? -2.534 25.507 -1.523 1.00 15.12 106 ALA A N 1
ATOM 714 C CA . ALA A 1 109 ? -2.116 26.866 -1.842 1.00 15.27 106 ALA A CA 1
ATOM 715 C C . ALA A 1 109 ? -0.595 26.926 -1.939 1.00 12.47 106 ALA A C 1
ATOM 716 O O . ALA A 1 109 ? 0.112 26.687 -0.955 1.00 15.97 106 ALA A O 1
ATOM 718 N N . LEU A 1 110 ? -0.097 27.243 -3.133 1.00 11.99 107 LEU A N 1
ATOM 719 C CA . LEU A 1 110 ? 1.338 27.227 -3.397 1.00 12.61 107 LEU A CA 1
ATOM 720 C C . LEU A 1 110 ? 1.972 28.570 -3.028 1.00 17.67 107 LEU A C 1
ATOM 721 O O . LEU A 1 110 ? 2.385 29.340 -3.897 1.00 17.25 107 LEU A O 1
ATOM 726 N N . VAL A 1 111 ? 2.030 28.841 -1.727 1.00 16.82 108 VAL A N 1
ATOM 727 C CA . VAL A 1 111 ? 2.546 30.098 -1.213 1.00 12.88 108 VAL A CA 1
ATOM 728 C C . VAL A 1 111 ? 4.004 29.907 -0.797 1.00 20.35 108 VAL A C 1
ATOM 729 O O . VAL A 1 111 ? 4.314 29.008 -0.015 1.00 18.42 108 VAL A O 1
ATOM 733 N N . PRO A 1 112 ? 4.913 30.744 -1.326 1.00 16.01 109 PRO A N 1
ATOM 734 C CA . PRO A 1 112 ? 6.306 30.617 -0.884 1.00 17.15 109 PRO A CA 1
ATOM 735 C C . PRO A 1 112 ? 6.434 30.987 0.600 1.00 16.67 109 PRO A C 1
ATOM 736 O O . PRO A 1 112 ? 5.755 31.908 1.083 1.00 14.12 109 PRO A O 1
ATOM 740 N N . GLN A 1 113 ? 7.289 30.268 1.323 1.00 16.94 110 GLN A N 1
ATOM 741 C CA . GLN A 1 113 ? 7.406 30.478 2.761 1.00 13.57 110 GLN A CA 1
ATOM 742 C C . GLN A 1 113 ? 7.767 31.927 3.116 1.00 17.86 110 GLN A C 1
ATOM 743 O O . GLN A 1 113 ? 7.293 32.473 4.122 1.00 15.34 110 GLN A O 1
ATOM 749 N N A SER A 1 114 ? 8.607 32.557 2.301 0.49 14.36 111 SER A N 1
ATOM 750 N N B SER A 1 114 ? 8.606 32.549 2.295 0.51 14.35 111 SER A N 1
ATOM 751 C CA A SER A 1 114 ? 8.965 33.950 2.568 0.49 17.05 111 SER A CA 1
ATOM 752 C CA B SER A 1 114 ? 8.971 33.941 2.539 0.51 17.06 111 SER A CA 1
ATOM 753 C C A SER A 1 114 ? 7.726 34.840 2.545 0.49 16.27 111 SER A C 1
ATOM 754 C C B SER A 1 114 ? 7.716 34.808 2.568 0.51 16.27 111 SER A C 1
ATOM 755 O O A SER A 1 114 ? 7.629 35.807 3.297 0.49 18.09 111 SER A O 1
ATOM 756 O O B SER A 1 114 ? 7.598 35.725 3.378 0.51 18.08 111 SER A O 1
ATOM 761 N N . ARG A 1 115 ? 6.772 34.505 1.685 1.00 16.97 112 ARG A N 1
ATOM 762 C CA . ARG A 1 115 ? 5.520 35.249 1.640 1.00 15.68 112 ARG A CA 1
ATOM 763 C C . ARG A 1 115 ? 4.637 34.915 2.854 1.00 19.48 112 ARG A C 1
ATOM 764 O O . ARG A 1 115 ? 4.012 35.802 3.439 1.00 13.16 112 ARG A O 1
ATOM 772 N N . THR A 1 116 ? 4.606 33.642 3.248 1.00 18.44 113 THR A N 1
ATOM 773 C CA . THR A 1 116 ? 3.864 33.243 4.444 1.00 13.72 113 THR A CA 1
ATOM 774 C C . THR A 1 116 ? 4.394 33.995 5.658 1.00 13.69 113 THR A C 1
ATOM 775 O O . THR A 1 116 ? 3.621 34.514 6.481 1.00 13.63 113 THR A O 1
ATOM 779 N N . GLU A 1 117 ? 5.719 34.061 5.768 1.00 14.55 114 GLU A N 1
ATOM 780 C CA . GLU A 1 117 ? 6.354 34.813 6.853 1.00 16.39 114 GLU A CA 1
ATOM 781 C C . GLU A 1 117 ? 6.000 36.305 6.856 1.00 20.35 114 GLU A C 1
ATOM 782 O O . GLU A 1 117 ? 5.676 36.866 7.900 1.00 17.54 114 GLU A O 1
ATOM 788 N N . ALA A 1 118 ? 6.080 36.944 5.693 1.00 16.07 115 ALA A N 1
ATOM 789 C CA . ALA A 1 118 ? 5.737 38.358 5.583 1.00 16.19 115 ALA A CA 1
ATOM 790 C C . ALA A 1 118 ? 4.278 38.633 5.951 1.00 16.47 115 ALA A C 1
ATOM 791 O O . ALA A 1 118 ? 3.974 39.590 6.669 1.00 14.62 115 ALA A O 1
ATOM 793 N N . LEU A 1 119 ? 3.370 37.802 5.456 1.00 13.17 116 LEU A N 1
ATOM 794 C CA . LEU A 1 119 ? 1.951 37.976 5.766 1.00 12.25 116 LEU A CA 1
ATOM 795 C C . LEU A 1 119 ? 1.669 37.813 7.263 1.00 11.81 116 LEU A C 1
ATOM 796 O O . LEU A 1 119 ? 0.905 38.582 7.864 1.00 12.72 116 LEU A O 1
ATOM 801 N N . LEU A 1 120 ? 2.275 36.800 7.867 1.00 11.62 117 LEU A N 1
ATOM 802 C CA . LEU A 1 120 ? 2.061 36.550 9.291 1.00 12.94 117 LEU A CA 1
ATOM 803 C C . LEU A 1 120 ? 2.707 37.618 10.161 1.00 12.60 117 LEU A C 1
ATOM 804 O O . LEU A 1 120 ? 2.223 37.928 11.249 1.00 16.56 117 LEU A O 1
ATOM 809 N N . ALA A 1 121 ? 3.808 38.175 9.682 1.00 12.73 118 ALA A N 1
ATOM 810 C CA . ALA A 1 121 ? 4.494 39.228 10.420 1.00 18.66 118 ALA A CA 1
ATOM 811 C C . ALA A 1 121 ? 3.625 40.474 10.449 1.00 16.34 118 ALA A C 1
ATOM 812 O O . ALA A 1 121 ? 3.462 41.097 11.491 1.00 17.00 118 ALA A O 1
ATOM 814 N N . GLU A 1 122 ? 3.038 40.824 9.310 1.00 15.96 119 GLU A N 1
ATOM 815 C CA . GLU A 1 122 ? 2.141 41.973 9.275 1.00 17.86 119 GLU A CA 1
ATOM 816 C C . GLU A 1 122 ? 0.924 41.741 10.161 1.00 19.21 119 GLU A C 1
ATOM 817 O O . GLU A 1 122 ? 0.484 42.640 10.876 1.00 20.17 119 GLU A O 1
ATOM 823 N N . HIS A 1 123 ? 0.386 40.528 10.133 1.00 12.93 120 HIS A N 1
ATOM 824 C CA . HIS A 1 123 ? -0.787 40.234 10.950 1.00 18.70 120 HIS A CA 1
ATOM 825 C C . HIS A 1 123 ? -0.477 40.283 12.456 1.00 14.02 120 HIS A C 1
ATOM 826 O O . HIS A 1 123 ? -1.268 40.799 13.243 1.00 15.80 120 HIS A O 1
ATOM 833 N N . ALA A 1 124 ? 0.663 39.736 12.856 1.00 17.06 121 ALA A N 1
ATOM 834 C CA . ALA A 1 124 ? 1.038 39.765 14.265 1.00 15.12 121 ALA A CA 1
ATOM 835 C C . ALA A 1 124 ? 1.134 41.219 14.720 1.00 15.07 121 ALA A C 1
ATOM 836 O O . ALA A 1 124 ? 0.662 41.581 15.800 1.00 17.27 121 ALA A O 1
ATOM 838 N N . ARG A 1 125 ? 1.729 42.048 13.872 1.00 15.45 122 ARG A N 1
ATOM 839 C CA . ARG A 1 125 ? 1.897 43.463 14.166 1.00 21.98 122 ARG A CA 1
ATOM 840 C C . ARG A 1 125 ? 0.553 44.170 14.288 1.00 17.96 122 ARG A C 1
ATOM 841 O O . ARG A 1 125 ? 0.303 44.845 15.278 1.00 19.60 122 ARG A O 1
ATOM 849 N N . GLU A 1 126 ? -0.313 44.006 13.294 1.00 18.84 123 GLU A N 1
ATOM 850 C CA . GLU A 1 126 ? -1.612 44.669 13.328 1.00 24.28 123 GLU A CA 1
ATOM 851 C C . GLU A 1 126 ? -2.449 44.185 14.510 1.00 19.91 123 GLU A C 1
ATOM 852 O O . GLU A 1 126 ? -3.324 44.901 14.995 1.00 17.32 123 GLU A O 1
ATOM 858 N N . ALA A 1 127 ? -2.180 42.973 14.980 1.00 17.45 124 ALA A N 1
ATOM 859 C CA . ALA A 1 127 ? -2.914 42.431 16.123 1.00 20.35 124 ALA A CA 1
ATOM 860 C C . ALA A 1 127 ? -2.351 42.923 17.461 1.00 18.49 124 ALA A C 1
ATOM 861 O O . ALA A 1 127 ? -2.902 42.627 18.524 1.00 16.80 124 ALA A O 1
ATOM 863 N N . GLY A 1 128 ? -1.237 43.647 17.412 1.00 17.40 125 GLY A N 1
ATOM 864 C CA . GLY A 1 128 ? -0.656 44.204 18.620 1.00 18.19 125 GLY A CA 1
ATOM 865 C C . GLY A 1 128 ? 0.428 43.384 19.305 1.00 20.72 125 GLY A C 1
ATOM 866 O O . GLY A 1 128 ? 0.781 43.669 20.452 1.00 16.29 125 GLY A O 1
ATOM 867 N N . ALA A 1 129 ? 0.955 42.364 18.627 1.00 16.04 126 ALA A N 1
ATOM 868 C CA . ALA A 1 129 ? 2.124 41.658 19.142 1.00 15.05 126 ALA A CA 1
ATOM 869 C C . ALA A 1 129 ? 3.327 42.574 18.982 1.00 16.00 126 ALA A C 1
ATOM 870 O O . ALA A 1 129 ? 3.383 43.352 18.029 1.00 20.43 126 ALA A O 1
ATOM 872 N N . GLU A 1 130 ? 4.275 42.511 19.918 1.00 14.82 127 GLU A N 1
ATOM 873 C CA . GLU A 1 130 ? 5.537 43.222 19.743 1.00 17.97 127 GLU A CA 1
ATOM 874 C C . GLU A 1 130 ? 6.585 42.281 19.160 1.00 16.87 127 GLU A C 1
ATOM 875 O O . GLU A 1 130 ? 6.813 41.196 19.688 1.00 19.83 127 GLU A O 1
ATOM 881 N N . ILE A 1 131 ? 7.202 42.696 18.063 1.00 15.51 128 ILE A N 1
ATOM 882 C CA . ILE A 1 131 ? 8.201 41.883 17.387 1.00 14.93 128 ILE A CA 1
ATOM 883 C C . ILE A 1 131 ? 9.569 42.564 17.438 1.00 20.92 128 ILE A C 1
ATOM 884 O O . ILE A 1 131 ? 9.762 43.638 16.872 1.00 22.65 128 ILE A O 1
ATOM 889 N N . ARG A 1 132 ? 10.526 41.947 18.118 1.00 14.48 129 ARG A N 1
ATOM 890 C CA . ARG A 1 132 ? 11.866 42.521 18.166 1.00 13.81 129 ARG A CA 1
ATOM 891 C C . ARG A 1 132 ? 12.822 41.671 17.337 1.00 15.90 129 ARG A C 1
ATOM 892 O O . ARG A 1 132 ? 12.990 40.487 17.608 1.00 17.28 129 ARG A O 1
ATOM 900 N N . ARG A 1 133 ? 13.422 42.275 16.312 1.00 13.98 130 ARG A N 1
ATOM 901 C CA . ARG A 1 133 ? 14.374 41.582 15.442 1.00 15.43 130 ARG A CA 1
ATOM 902 C C . ARG A 1 133 ? 15.813 41.923 15.829 1.00 17.03 130 ARG A C 1
ATOM 903 O O . ARG A 1 133 ? 16.113 43.065 16.199 1.00 23.18 130 ARG A O 1
ATOM 911 N N . GLY A 1 134 ? 16.701 40.937 15.759 1.00 17.04 131 GLY A N 1
ATOM 912 C CA . GLY A 1 134 ? 18.068 41.122 16.219 1.00 12.83 131 GLY A CA 1
ATOM 913 C C . GLY A 1 134 ? 18.176 40.952 17.729 1.00 20.59 131 GLY A C 1
ATOM 914 O O . GLY A 1 134 ? 19.109 41.458 18.361 1.00 18.26 131 GLY A O 1
ATOM 915 N N . HIS A 1 135 ? 17.223 40.224 18.304 1.00 15.49 132 HIS A N 1
ATOM 916 C CA . HIS A 1 135 ? 17.217 39.927 19.737 1.00 16.54 132 HIS A CA 1
ATOM 917 C C . HIS A 1 135 ? 17.295 38.425 19.924 1.00 16.91 132 HIS A C 1
ATOM 918 O O . HIS A 1 135 ? 16.336 37.703 19.612 1.00 17.78 132 HIS A O 1
ATOM 925 N N . GLU A 1 136 ? 18.438 37.960 20.427 1.00 16.29 133 GLU A N 1
ATOM 926 C CA . GLU A 1 136 ? 18.690 36.536 20.588 1.00 16.37 133 GLU A CA 1
ATOM 927 C C . GLU A 1 136 ? 18.533 36.076 22.034 1.00 17.39 133 GLU A C 1
ATOM 928 O O . GLU A 1 136 ? 19.183 36.596 22.931 1.00 18.42 133 GLU A O 1
ATOM 934 N N . VAL A 1 137 ? 17.664 35.101 22.256 1.00 15.20 134 VAL A N 1
ATOM 935 C CA . VAL A 1 137 ? 17.518 34.521 23.585 1.00 16.10 134 VAL A CA 1
ATOM 936 C C . VAL A 1 137 ? 18.743 33.662 23.883 1.00 16.42 134 VAL A C 1
ATOM 937 O O . VAL A 1 137 ? 19.121 32.825 23.072 1.00 15.33 134 VAL A O 1
ATOM 941 N N . THR A 1 138 ? 19.374 33.879 25.037 1.00 16.54 135 THR A N 1
ATOM 942 C CA . THR A 1 138 ? 20.597 33.154 25.380 1.00 12.78 135 THR A CA 1
ATOM 943 C C . THR A 1 138 ? 20.466 32.381 26.696 1.00 19.41 135 THR A C 1
ATOM 944 O O . THR A 1 138 ? 21.337 31.585 27.054 1.00 16.98 135 THR A O 1
ATOM 948 N N . GLY A 1 139 ? 19.391 32.631 27.431 1.00 16.62 136 GLY A N 1
ATOM 949 C CA . GLY A 1 139 ? 19.231 32.004 28.723 1.00 14.78 136 GLY A CA 1
ATOM 950 C C . GLY A 1 139 ? 17.778 31.917 29.114 1.00 19.85 136 GLY A C 1
ATOM 951 O O . GLY A 1 139 ? 16.949 32.725 28.680 1.00 17.50 136 GLY A O 1
ATOM 952 N N . LEU A 1 140 ? 17.468 30.933 29.946 1.00 15.89 137 LEU A N 1
ATOM 953 C CA . LEU A 1 140 ? 16.086 30.655 30.296 1.00 22.78 137 LEU A CA 1
ATOM 954 C C . LEU A 1 140 ? 16.031 30.071 31.700 1.00 24.16 137 LEU A C 1
ATOM 955 O O . LEU A 1 140 ? 16.706 29.084 31.984 1.00 19.80 137 LEU A O 1
ATOM 960 N N . ARG A 1 141 ? 15.238 30.700 32.567 1.00 22.68 138 ARG A N 1
ATOM 961 C CA . ARG A 1 141 ? 15.084 30.299 33.964 1.00 23.11 138 ARG A CA 1
ATOM 962 C C . ARG A 1 141 ? 13.594 30.284 34.291 1.00 26.10 138 ARG A C 1
ATOM 963 O O . ARG A 1 141 ? 12.841 31.133 33.822 1.00 26.34 138 ARG A O 1
ATOM 971 N N . GLN A 1 142 ? 13.177 29.328 35.109 1.00 20.37 139 GLN A N 1
ATOM 972 C CA . GLN A 1 142 ? 11.764 29.030 35.293 1.00 22.07 139 GLN A CA 1
ATOM 973 C C . GLN A 1 142 ? 11.485 28.807 36.779 1.00 17.51 139 GLN A C 1
ATOM 974 O O . GLN A 1 142 ? 12.238 28.093 37.431 1.00 16.27 139 GLN A O 1
ATOM 980 N N . ASP A 1 143 ? 10.432 29.411 37.328 1.00 19.26 140 ASP A N 1
ATOM 981 C CA . ASP A 1 143 ? 9.972 29.020 38.665 1.00 20.47 140 ASP A CA 1
ATOM 982 C C . ASP A 1 143 ? 8.460 28.804 38.701 1.00 22.50 140 ASP A C 1
ATOM 983 O O . ASP A 1 143 ? 7.827 28.688 37.658 1.00 17.71 140 ASP A O 1
ATOM 988 N N . ALA A 1 144 ? 7.876 28.754 39.892 1.00 17.05 141 ALA A N 1
ATOM 989 C CA . ALA A 1 144 ? 6.477 28.338 40.004 1.00 13.50 141 ALA A CA 1
ATOM 990 C C . ALA A 1 144 ? 5.502 29.382 39.456 1.00 18.52 141 ALA A C 1
ATOM 991 O O . ALA A 1 144 ? 4.349 29.065 39.157 1.00 16.39 141 ALA A O 1
ATOM 993 N N . GLU A 1 145 ? 5.981 30.618 39.304 1.00 19.13 142 GLU A N 1
ATOM 994 C CA . GLU A 1 145 ? 5.141 31.737 38.895 1.00 17.30 142 GLU A CA 1
ATOM 995 C C . GLU A 1 145 ? 5.507 32.340 37.538 1.00 20.53 142 GLU A C 1
ATOM 996 O O . GLU A 1 145 ? 4.677 32.963 36.889 1.00 16.76 142 GLU A O 1
ATOM 1002 N N . ALA A 1 146 ? 6.750 32.180 37.106 1.00 16.92 143 ALA A N 1
ATOM 1003 C CA . ALA A 1 146 ? 7.174 32.902 35.928 1.00 16.48 143 ALA A CA 1
ATOM 1004 C C . ALA A 1 146 ? 8.371 32.292 35.229 1.00 14.97 143 ALA A C 1
ATOM 1005 O O . ALA A 1 146 ? 9.033 31.392 35.751 1.00 17.27 143 ALA A O 1
ATOM 1007 N N . VAL A 1 147 ? 8.630 32.798 34.030 1.00 16.34 144 VAL A N 1
ATOM 1008 C CA . VAL A 1 147 ? 9.827 32.464 33.280 1.00 15.02 144 VAL A CA 1
ATOM 1009 C C . VAL A 1 147 ? 10.620 33.749 33.091 1.00 22.74 144 VAL A C 1
ATOM 1010 O O . VAL A 1 147 ? 10.038 34.810 32.885 1.00 22.07 144 VAL A O 1
ATOM 1014 N N . GLU A 1 148 ? 11.942 33.651 33.178 1.00 16.60 145 GLU A N 1
ATOM 1015 C CA . GLU A 1 148 ? 12.811 34.772 32.862 1.00 20.57 145 GLU A CA 1
ATOM 1016 C C . GLU A 1 148 ? 13.665 34.372 31.694 1.00 21.16 145 GLU A C 1
ATOM 1017 O O . GLU A 1 148 ? 14.298 33.313 31.708 1.00 17.72 145 GLU A O 1
ATOM 1023 N N . VAL A 1 149 ? 13.676 35.228 30.687 1.00 17.95 146 VAL A N 1
ATOM 1024 C CA . VAL A 1 149 ? 14.433 35.003 29.482 1.00 21.65 146 VAL A CA 1
ATOM 1025 C C . VAL A 1 149 ? 15.580 36.004 29.452 1.00 19.64 146 VAL A C 1
ATOM 1026 O O . VAL A 1 149 ? 15.369 37.189 29.686 1.00 17.81 146 VAL A O 1
ATOM 1030 N N . THR A 1 150 ? 16.791 35.536 29.175 1.00 17.55 147 THR A N 1
ATOM 1031 C CA . THR A 1 150 ? 17.921 36.439 29.010 1.00 17.94 147 THR A CA 1
ATOM 1032 C C . THR A 1 150 ? 18.175 36.638 27.532 1.00 16.44 147 THR A C 1
ATOM 1033 O O . THR A 1 150 ? 18.126 35.687 26.747 1.00 12.27 147 THR A O 1
ATOM 1037 N N . VAL A 1 151 ? 18.443 37.881 27.156 1.00 13.25 148 VAL A N 1
ATOM 1038 C CA . VAL A 1 151 ? 18.445 38.261 25.758 1.00 15.31 148 VAL A CA 1
ATOM 1039 C C . VAL A 1 151 ? 19.678 39.085 25.416 1.00 18.00 148 VAL A C 1
ATOM 1040 O O . VAL A 1 151 ? 20.050 39.986 26.159 1.00 19.76 148 VAL A O 1
ATOM 1044 N N . ALA A 1 152 ? 20.318 38.766 24.298 1.00 17.44 149 ALA A N 1
ATOM 1045 C CA . ALA A 1 152 ? 21.368 39.619 23.763 1.00 18.28 149 ALA A CA 1
ATOM 1046 C C . ALA A 1 152 ? 20.728 40.465 22.685 1.00 22.11 149 ALA A C 1
ATOM 1047 O O . ALA A 1 152 ? 20.268 39.941 21.669 1.00 20.04 149 ALA A O 1
ATOM 1049 N N . GLY A 1 153 ? 20.681 41.770 22.918 1.00 22.36 150 GLY A N 1
ATOM 1050 C CA . GLY A 1 153 ? 20.036 42.682 21.999 1.00 16.96 150 GLY A CA 1
ATOM 1051 C C . GLY A 1 153 ? 20.998 43.732 21.480 1.00 26.65 150 GLY A C 1
ATOM 1052 O O . GLY A 1 153 ? 22.169 43.746 21.860 1.00 20.57 150 GLY A O 1
ATOM 1053 N N . PRO A 1 154 ? 20.504 44.627 20.613 1.00 23.64 151 PRO A N 1
ATOM 1054 C CA . PRO A 1 154 ? 21.322 45.680 19.997 1.00 23.64 151 PRO A CA 1
ATOM 1055 C C . PRO A 1 154 ? 21.835 46.701 21.002 1.00 23.74 151 PRO A C 1
ATOM 1056 O O . PRO A 1 154 ? 22.792 47.411 20.687 1.00 21.13 151 PRO A O 1
ATOM 1060 N N . SER A 1 155 ? 21.211 46.795 22.175 1.00 23.81 152 SER A N 1
ATOM 1061 C CA . SER A 1 155 ? 21.700 47.716 23.205 1.00 31.12 152 SER A CA 1
ATOM 1062 C C . SER A 1 155 ? 22.201 46.972 24.442 1.00 33.35 152 SER A C 1
ATOM 1063 O O . SER A 1 155 ? 22.226 47.517 25.550 1.00 32.44 152 SER A O 1
ATOM 1066 N N . GLY A 1 156 ? 22.611 45.724 24.243 1.00 22.68 153 GLY A N 1
ATOM 1067 C CA . GLY A 1 156 ? 23.200 44.946 25.313 1.00 26.16 153 GLY A CA 1
ATOM 1068 C C . GLY A 1 156 ? 22.264 43.872 25.839 1.00 26.59 153 GLY A C 1
ATOM 1069 O O . GLY A 1 156 ? 21.151 43.707 25.341 1.00 21.53 153 GLY A O 1
ATOM 1070 N N . PRO A 1 157 ? 22.715 43.130 26.856 1.00 22.71 154 PRO A N 1
ATOM 1071 C CA . PRO A 1 157 ? 21.909 42.047 27.420 1.00 22.79 154 PRO A CA 1
ATOM 1072 C C . PRO A 1 157 ? 20.799 42.600 28.295 1.00 18.85 154 PRO A C 1
ATOM 1073 O O . PRO A 1 157 ? 20.964 43.637 28.938 1.00 18.80 154 PRO A O 1
ATOM 1077 N N . TYR A 1 158 ? 19.663 41.918 28.314 1.00 18.53 155 TYR A N 1
ATOM 1078 C CA . TYR A 1 158 ? 18.607 42.268 29.249 1.00 18.39 155 TYR A CA 1
ATOM 1079 C C . TYR A 1 158 ? 17.760 41.046 29.560 1.00 20.59 155 TYR A C 1
ATOM 1080 O O . TYR A 1 158 ? 17.934 40.004 28.942 1.00 19.56 155 TYR A O 1
ATOM 1089 N N . ARG A 1 159 ? 16.870 41.167 30.542 1.00 16.71 156 ARG A N 1
ATOM 1090 C CA . ARG A 1 159 ? 15.976 40.066 30.894 1.00 21.14 156 ARG A CA 1
ATOM 1091 C C . ARG A 1 159 ? 14.519 40.421 30.665 1.00 25.51 156 ARG A C 1
ATOM 1092 O O . ARG A 1 159 ? 14.105 41.570 30.841 1.00 19.05 156 ARG A O 1
ATOM 1100 N N . VAL A 1 160 ? 13.754 39.418 30.257 1.00 19.51 157 VAL A N 1
ATOM 1101 C CA . VAL A 1 160 ? 12.318 39.540 30.075 1.00 15.58 157 VAL A CA 1
ATOM 1102 C C . VAL A 1 160 ? 11.643 38.569 31.030 1.00 22.45 157 VAL A C 1
ATOM 1103 O O . VAL A 1 160 ? 12.061 37.412 31.145 1.00 20.71 157 VAL A O 1
ATOM 1107 N N . ARG A 1 161 ? 10.627 39.028 31.740 1.00 15.34 158 ARG A N 1
ATOM 1108 C CA . ARG A 1 161 ? 9.852 38.182 32.608 1.00 19.76 158 ARG A CA 1
ATOM 1109 C C . ARG A 1 161 ? 8.463 37.950 32.023 1.00 21.03 158 ARG A C 1
ATOM 1110 O O . ARG A 1 161 ? 7.839 38.860 31.639 1.00 18.90 158 ARG A O 1
ATOM 1118 N N . ALA A 1 162 ? 8.037 36.716 31.986 1.00 18.19 159 ALA A N 1
ATOM 1119 C CA . ALA A 1 162 ? 6.748 36.366 31.388 1.00 16.84 159 ALA A CA 1
ATOM 1120 C C . ALA A 1 162 ? 6.055 35.239 32.157 1.00 16.82 159 ALA A C 1
ATOM 1121 O O . ALA A 1 162 ? 6.681 34.585 33.002 1.00 16.81 159 ALA A O 1
ATOM 1123 N N . ARG A 1 163 ? 4.769 35.009 31.886 1.00 13.75 160 ARG A N 1
ATOM 1124 C CA . ARG A 1 163 ? 4.085 33.869 32.508 1.00 14.91 160 ARG A CA 1
ATOM 1125 C C . ARG A 1 163 ? 4.522 32.557 31.841 1.00 17.24 160 ARG A C 1
ATOM 1126 O O . ARG A 1 163 ? 4.591 31.520 32.495 1.00 13.94 160 ARG A O 1
ATOM 1134 N N . TYR A 1 164 ? 4.787 32.621 30.535 1.00 14.59 161 TYR A N 1
ATOM 1135 C CA . TYR A 1 164 ? 5.181 31.456 29.736 1.00 10.98 161 TYR A CA 1
ATOM 1136 C C . TYR A 1 164 ? 6.154 31.834 28.639 1.00 15.25 161 TYR A C 1
ATOM 1137 O O . TYR A 1 164 ? 6.164 32.968 28.167 1.00 13.59 161 TYR A O 1
ATOM 1146 N N . ALA A 1 165 ? 6.971 30.871 28.226 1.00 18.00 162 ALA A N 1
ATOM 1147 C CA . ALA A 1 165 ? 7.844 31.063 27.079 1.00 14.56 162 ALA A CA 1
ATOM 1148 C C . ALA A 1 165 ? 7.592 29.926 26.102 1.00 13.15 162 ALA A C 1
ATOM 1149 O O . ALA A 1 165 ? 7.481 28.778 26.511 1.00 12.03 162 ALA A O 1
ATOM 1151 N N . VAL A 1 166 ? 7.474 30.241 24.817 1.00 10.36 163 VAL A N 1
ATOM 1152 C CA . VAL A 1 166 ? 7.333 29.192 23.817 1.00 9.52 163 VAL A CA 1
ATOM 1153 C C . VAL A 1 166 ? 8.484 29.235 22.825 1.00 13.65 163 VAL A C 1
ATOM 1154 O O . VAL A 1 166 ? 8.683 30.236 22.128 1.00 11.13 163 VAL A O 1
ATOM 1158 N N . GLY A 1 167 ? 9.240 28.142 22.762 1.00 11.97 164 GLY A N 1
ATOM 1159 C CA . GLY A 1 167 ? 10.274 28.006 21.758 1.00 11.75 164 GLY A CA 1
ATOM 1160 C C . GLY A 1 167 ? 9.654 27.724 20.401 1.00 17.29 164 GLY A C 1
ATOM 1161 O O . GLY A 1 167 ? 9.165 26.612 20.149 1.00 13.34 164 GLY A O 1
ATOM 1162 N N . CYS A 1 168 ? 9.648 28.744 19.547 1.00 11.17 165 CYS A N 1
ATOM 1163 C CA . CYS A 1 168 ? 9.315 28.573 18.148 1.00 13.18 165 CYS A CA 1
ATOM 1164 C C . CYS A 1 168 ? 10.587 28.852 17.374 1.00 10.28 165 CYS A C 1
ATOM 1165 O O . CYS A 1 168 ? 10.576 29.506 16.315 1.00 12.03 165 CYS A O 1
ATOM 1168 N N . ASP A 1 169 ? 11.699 28.358 17.913 1.00 10.75 166 ASP A N 1
ATOM 1169 C CA . ASP A 1 169 ? 12.997 28.777 17.416 1.00 12.13 166 ASP A CA 1
ATOM 1170 C C . ASP A 1 169 ? 13.671 27.761 16.489 1.00 16.48 166 ASP A C 1
ATOM 1171 O O . ASP A 1 169 ? 14.887 27.739 16.362 1.00 13.35 166 ASP A O 1
ATOM 1176 N N . GLY A 1 170 ? 12.865 26.935 15.827 1.00 13.09 167 GLY A N 1
ATOM 1177 C CA . GLY A 1 170 ? 13.359 26.100 14.745 1.00 10.17 167 GLY A CA 1
ATOM 1178 C C . GLY A 1 170 ? 14.069 24.826 15.161 1.00 13.30 167 GLY A C 1
ATOM 1179 O O . GLY A 1 170 ? 14.212 24.538 16.355 1.00 13.18 167 GLY A O 1
ATOM 1180 N N . GLY A 1 171 ? 14.524 24.063 14.167 1.00 11.51 168 GLY A N 1
ATOM 1181 C CA . GLY A 1 171 ? 15.195 22.788 14.406 1.00 14.10 168 GLY A CA 1
ATOM 1182 C C . GLY A 1 171 ? 16.362 22.850 15.391 1.00 15.57 168 GLY A C 1
ATOM 1183 O O . GLY A 1 171 ? 16.571 21.923 16.169 1.00 21.24 168 GLY A O 1
ATOM 1184 N N . ARG A 1 172 ? 17.116 23.945 15.362 1.00 14.94 169 ARG A N 1
ATOM 1185 C CA . ARG A 1 172 ? 18.258 24.128 16.275 1.00 21.30 169 ARG A CA 1
ATOM 1186 C C . ARG A 1 172 ? 17.836 24.843 17.556 1.00 22.73 169 ARG A C 1
ATOM 1187 O O . ARG A 1 172 ? 18.632 25.575 18.154 1.00 16.51 169 ARG A O 1
ATOM 1195 N N . SER A 1 173 ? 16.586 24.633 17.959 1.00 14.71 170 SER A N 1
ATOM 1196 C CA . SER A 1 173 ? 15.980 25.331 19.097 1.00 14.54 170 SER A CA 1
ATOM 1197 C C . SER A 1 173 ? 16.880 25.557 20.317 1.00 14.72 170 SER A C 1
ATOM 1198 O O . SER A 1 173 ? 17.306 24.609 20.983 1.00 13.94 170 SER A O 1
ATOM 1201 N N . THR A 1 174 ? 17.120 26.824 20.630 1.00 13.03 171 THR A N 1
ATOM 1202 C CA . THR A 1 174 ? 17.779 27.210 21.883 1.00 14.82 171 THR A CA 1
ATOM 1203 C C . THR A 1 174 ? 16.912 26.846 23.085 1.00 12.57 171 THR A C 1
ATOM 1204 O O . THR A 1 174 ? 17.392 26.265 24.061 1.00 13.52 171 THR A O 1
ATOM 1208 N N . VAL A 1 175 ? 15.632 27.196 23.010 1.00 13.78 172 VAL A N 1
ATOM 1209 C CA . VAL A 1 175 ? 14.690 26.944 24.098 1.00 13.39 172 VAL A CA 1
ATOM 1210 C C . VAL A 1 175 ? 14.645 25.462 24.481 1.00 17.09 172 VAL A C 1
ATOM 1211 O O . VAL A 1 175 ? 14.660 25.120 25.659 1.00 13.92 172 VAL A O 1
ATOM 1215 N N . ARG A 1 176 ? 14.601 24.582 23.485 1.00 12.65 173 ARG A N 1
ATOM 1216 C CA . ARG A 1 176 ? 14.539 23.141 23.744 1.00 14.05 173 ARG A CA 1
ATOM 1217 C C . ARG A 1 176 ? 15.715 22.625 24.584 1.00 17.26 173 ARG A C 1
ATOM 1218 O O . ARG A 1 176 ? 15.521 21.904 25.563 1.00 12.65 173 ARG A O 1
ATOM 1226 N N . ARG A 1 177 ? 16.937 22.981 24.203 1.00 13.34 174 ARG A N 1
ATOM 1227 C CA . ARG A 1 177 ? 18.103 22.563 24.977 1.00 17.23 174 ARG A CA 1
ATOM 1228 C C . ARG A 1 177 ? 18.152 23.201 26.363 1.00 18.60 174 ARG A C 1
ATOM 1229 O O . ARG A 1 177 ? 18.420 22.525 27.346 1.00 16.75 174 ARG A O 1
ATOM 1237 N N . LEU A 1 178 ? 17.886 24.500 26.435 1.00 18.14 175 LEU A N 1
ATOM 1238 C CA . LEU A 1 178 ? 17.903 25.201 27.711 1.00 18.24 175 LEU A CA 1
ATOM 1239 C C . LEU A 1 178 ? 16.894 24.614 28.690 1.00 23.19 175 LEU A C 1
ATOM 1240 O O . LEU A 1 178 ? 17.129 24.612 29.895 1.00 21.22 175 LEU A O 1
ATOM 1245 N N . ALA A 1 179 ? 15.760 24.137 28.182 1.00 14.17 176 ALA A N 1
ATOM 1246 C CA . ALA A 1 179 ? 14.748 23.560 29.056 1.00 18.68 176 ALA A CA 1
ATOM 1247 C C . ALA A 1 179 ? 15.035 22.086 29.387 1.00 18.78 176 ALA A C 1
ATOM 1248 O O . ALA A 1 179 ? 14.287 21.450 30.126 1.00 16.95 176 ALA A O 1
ATOM 1250 N N . GLY A 1 180 ? 16.111 21.539 28.834 1.00 19.05 177 GLY A N 1
ATOM 1251 C CA . GLY A 1 180 ? 16.427 20.131 29.042 1.00 20.78 177 GLY A CA 1
ATOM 1252 C C . GLY A 1 180 ? 15.425 19.140 28.446 1.00 24.48 177 GLY A C 1
ATOM 1253 O O . GLY A 1 180 ? 15.226 18.042 28.980 1.00 16.77 177 GLY A O 1
ATOM 1254 N N . ILE A 1 181 ? 14.797 19.513 27.332 1.00 14.88 178 ILE A N 1
ATOM 1255 C CA . ILE A 1 181 ? 13.868 18.618 26.642 1.00 15.53 178 ILE A CA 1
ATOM 1256 C C . ILE A 1 181 ? 14.582 17.790 25.565 1.00 17.61 178 ILE A C 1
ATOM 1257 O O . ILE A 1 181 ? 15.275 18.334 24.705 1.00 14.00 178 ILE A O 1
ATOM 1262 N N . GLY A 1 182 ? 14.412 16.473 25.608 1.00 18.30 179 GLY A N 1
ATOM 1263 C CA . GLY A 1 182 ? 15.088 15.599 24.662 1.00 17.42 179 GLY A CA 1
ATOM 1264 C C . GLY A 1 182 ? 14.589 15.749 23.232 1.00 19.68 179 GLY A C 1
ATOM 1265 O O . GLY A 1 182 ? 13.437 16.116 23.019 1.00 17.20 179 GLY A O 1
ATOM 1266 N N . PHE A 1 183 ? 15.451 15.436 22.261 1.00 14.26 180 PHE A N 1
ATOM 1267 C CA . PHE A 1 183 ? 15.120 15.519 20.837 1.00 15.92 180 PHE A CA 1
ATOM 1268 C C . PHE A 1 183 ? 15.505 14.187 20.174 1.00 18.27 180 PHE A C 1
ATOM 1269 O O . PHE A 1 183 ? 16.296 14.153 19.223 1.00 17.85 180 PHE A O 1
ATOM 1277 N N . PRO A 1 184 ? 14.940 13.080 20.682 1.00 17.03 181 PRO A N 1
ATOM 1278 C CA . PRO A 1 184 ? 15.281 11.731 20.215 1.00 16.67 181 PRO A CA 1
ATOM 1279 C C . PRO A 1 184 ? 14.890 11.538 18.760 1.00 19.99 181 PRO A C 1
ATOM 1280 O O . PRO A 1 184 ? 13.910 12.138 18.298 1.00 14.54 181 PRO A O 1
ATOM 1284 N N . GLY A 1 185 ? 15.642 10.707 18.047 1.00 18.94 182 GLY A N 1
ATOM 1285 C CA . GLY A 1 185 ? 15.355 10.448 16.652 1.00 18.00 182 GLY A CA 1
ATOM 1286 C C . GLY A 1 185 ? 16.580 9.915 15.935 1.00 21.95 182 GLY A C 1
ATOM 1287 O O . GLY A 1 185 ? 17.500 9.405 16.568 1.00 21.77 182 GLY A O 1
ATOM 1288 N N . THR A 1 186 ? 16.595 10.052 14.615 1.00 20.64 183 THR A N 1
ATOM 1289 C CA . THR A 1 186 ? 17.637 9.461 13.781 1.00 24.44 183 THR A CA 1
ATOM 1290 C C . THR A 1 186 ? 18.462 10.558 13.135 1.00 22.61 183 THR A C 1
ATOM 1291 O O . THR A 1 186 ? 17.977 11.670 12.943 1.00 22.89 183 THR A O 1
ATOM 1295 N N . GLU A 1 187 ? 19.697 10.242 12.776 1.00 23.24 184 GLU A N 1
ATOM 1296 C CA . GLU A 1 187 ? 20.516 11.184 12.021 1.00 27.37 184 GLU A CA 1
ATOM 1297 C C . GLU A 1 187 ? 20.303 10.960 10.523 1.00 22.19 184 GLU A C 1
ATOM 1298 O O . GLU A 1 187 ? 19.796 9.918 10.120 1.00 20.81 184 GLU A O 1
ATOM 1304 N N . ALA A 1 188 ? 20.692 11.930 9.698 1.00 24.67 185 ALA A N 1
ATOM 1305 C CA . ALA A 1 188 ? 20.474 11.842 8.247 1.00 16.27 185 ALA A CA 1
ATOM 1306 C C . ALA A 1 188 ? 21.305 10.746 7.576 1.00 22.61 185 ALA A C 1
ATOM 1307 O O . ALA A 1 188 ? 22.451 10.503 7.958 1.00 21.00 185 ALA A O 1
ATOM 1309 N N . THR A 1 189 ? 20.718 10.085 6.581 1.00 17.28 186 THR A N 1
ATOM 1310 C CA . THR A 1 189 ? 21.459 9.173 5.718 1.00 20.36 186 THR A CA 1
ATOM 1311 C C . THR A 1 189 ? 21.231 9.581 4.264 1.00 25.25 186 THR A C 1
ATOM 1312 O O . THR A 1 189 ? 21.827 9.023 3.345 1.00 29.92 186 THR A O 1
ATOM 1316 N N . VAL A 1 190 ? 20.355 10.562 4.072 1.00 17.80 187 VAL A N 1
ATOM 1317 C CA . VAL A 1 190 ? 20.039 11.081 2.751 1.00 15.96 187 VAL A CA 1
ATOM 1318 C C . VAL A 1 190 ? 20.555 12.506 2.653 1.00 24.70 187 VAL A C 1
ATOM 1319 O O . VAL A 1 190 ? 20.428 13.279 3.596 1.00 20.89 187 VAL A O 1
ATOM 1323 N N . ARG A 1 191 ? 21.153 12.839 1.513 1.00 17.77 188 ARG A N 1
ATOM 1324 C CA . ARG A 1 191 ? 21.737 14.162 1.299 1.00 33.14 188 ARG A CA 1
ATOM 1325 C C . ARG A 1 191 ? 21.079 14.821 0.100 1.00 20.00 188 ARG A C 1
ATOM 1326 O O . ARG A 1 191 ? 21.139 14.301 -1.015 1.00 22.86 188 ARG A O 1
ATOM 1334 N N . ALA A 1 192 ? 20.437 15.958 0.333 1.00 18.97 189 ALA A N 1
ATOM 1335 C CA . ALA A 1 192 ? 19.783 16.680 -0.745 1.00 16.09 189 ALA A CA 1
ATOM 1336 C C . ALA A 1 192 ? 20.391 18.068 -0.890 1.00 15.40 189 ALA A C 1
ATOM 1337 O O . ALA A 1 192 ? 20.838 18.667 0.088 1.00 15.43 189 ALA A O 1
ATOM 1339 N N . LEU A 1 193 ? 20.407 18.562 -2.119 1.00 18.62 190 LEU A N 1
ATOM 1340 C CA . LEU A 1 193 ? 20.751 19.944 -2.401 1.00 20.87 190 LEU A CA 1
ATOM 1341 C C . LEU A 1 193 ? 19.568 20.579 -3.112 1.00 17.15 190 LEU A C 1
ATOM 1342 O O . LEU A 1 193 ? 18.863 19.921 -3.879 1.00 18.68 190 LEU A O 1
ATOM 1347 N N . ILE A 1 194 ? 19.352 21.861 -2.842 1.00 18.95 191 ILE A N 1
ATOM 1348 C CA . ILE A 1 194 ? 18.353 22.648 -3.546 1.00 18.64 191 ILE A CA 1
ATOM 1349 C C . ILE A 1 194 ? 18.996 23.979 -3.928 1.00 20.96 191 ILE A C 1
ATOM 1350 O O . ILE A 1 194 ? 19.814 24.531 -3.182 1.00 22.67 191 ILE A O 1
ATOM 1355 N N . GLY A 1 195 ? 18.656 24.479 -5.105 1.00 19.25 192 GLY A N 1
ATOM 1356 C CA . GLY A 1 195 ? 19.196 25.749 -5.536 1.00 21.28 192 GLY A CA 1
ATOM 1357 C C . GLY A 1 195 ? 18.368 26.433 -6.594 1.00 19.53 192 GLY A C 1
ATOM 1358 O O . GLY A 1 195 ? 17.646 25.791 -7.369 1.00 19.13 192 GLY A O 1
ATOM 1359 N N . TYR A 1 196 ? 18.465 27.757 -6.607 1.00 18.32 193 TYR A N 1
ATOM 1360 C CA . TYR A 1 196 ? 18.001 28.550 -7.729 1.00 17.63 193 TYR A CA 1
ATOM 1361 C C . TYR A 1 196 ? 19.228 29.112 -8.422 1.00 22.72 193 TYR A C 1
ATOM 1362 O O . TYR A 1 196 ? 19.936 29.964 -7.881 1.00 21.71 193 TYR A O 1
ATOM 1371 N N . VAL A 1 197 ? 19.498 28.583 -9.609 1.00 23.84 194 VAL A N 1
ATOM 1372 C CA . VAL A 1 197 ? 20.724 28.881 -10.320 1.00 19.48 194 VAL A CA 1
ATOM 1373 C C . VAL A 1 197 ? 20.406 29.065 -11.785 1.00 20.22 194 VAL A C 1
ATOM 1374 O O . VAL A 1 197 ? 19.304 28.756 -12.239 1.00 18.75 194 VAL A O 1
ATOM 1378 N N . THR A 1 198 ? 21.385 29.555 -12.532 1.00 19.63 195 THR A N 1
ATOM 1379 C CA . THR A 1 198 ? 21.176 29.848 -13.934 1.00 21.18 195 THR A CA 1
ATOM 1380 C C . THR A 1 198 ? 21.769 28.770 -14.837 1.00 19.08 195 THR A C 1
ATOM 1381 O O . THR A 1 198 ? 22.842 28.237 -14.562 1.00 24.87 195 THR A O 1
ATOM 1385 N N . THR A 1 199 ? 21.049 28.440 -15.905 1.00 19.64 196 THR A N 1
ATOM 1386 C CA . THR A 1 199 ? 21.619 27.661 -16.994 1.00 23.07 196 THR A CA 1
ATOM 1387 C C . THR A 1 199 ? 21.559 28.459 -18.297 1.00 26.63 196 THR A C 1
ATOM 1388 O O . THR A 1 199 ? 20.598 29.194 -18.549 1.00 24.47 196 THR A O 1
ATOM 1392 N N . PRO A 1 200 ? 22.614 28.353 -19.114 1.00 22.66 197 PRO A N 1
ATOM 1393 C CA . PRO A 1 200 ? 22.548 28.872 -20.484 1.00 29.91 197 PRO A CA 1
ATOM 1394 C C . PRO A 1 200 ? 21.828 27.903 -21.421 1.00 29.26 197 PRO A C 1
ATOM 1395 O O . PRO A 1 200 ? 21.474 28.271 -22.540 1.00 29.19 197 PRO A O 1
ATOM 1399 N N . GLU A 1 201 ? 21.601 26.673 -20.974 1.00 23.90 198 GLU A N 1
ATOM 1400 C CA . GLU A 1 201 ? 21.009 25.679 -21.857 1.00 25.12 198 GLU A CA 1
ATOM 1401 C C . GLU A 1 201 ? 19.533 25.943 -22.111 1.00 30.13 198 GLU A C 1
ATOM 1402 O O . GLU A 1 201 ? 18.789 26.335 -21.207 1.00 29.49 198 GLU A O 1
ATOM 1408 N N . ARG A 1 202 ? 19.122 25.732 -23.358 1.00 27.08 199 ARG A N 1
ATOM 1409 C CA . ARG A 1 202 ? 17.738 25.930 -23.758 1.00 33.25 199 ARG A CA 1
ATOM 1410 C C . ARG A 1 202 ? 16.972 24.618 -23.797 1.00 26.46 199 ARG A C 1
ATOM 1411 O O . ARG A 1 202 ? 17.525 23.560 -24.111 1.00 26.25 199 ARG A O 1
ATOM 1419 N N . GLU A 1 203 ? 15.682 24.712 -23.507 1.00 24.87 200 GLU A N 1
ATOM 1420 C CA . GLU A 1 203 ? 14.775 23.567 -23.542 1.00 28.57 200 GLU A CA 1
ATOM 1421 C C . GLU A 1 203 ? 15.171 22.399 -22.640 1.00 28.92 200 GLU A C 1
ATOM 1422 O O . GLU A 1 203 ? 14.947 21.231 -22.971 1.00 22.46 200 GLU A O 1
ATOM 1428 N N . VAL A 1 204 ? 15.740 22.715 -21.488 1.00 28.92 201 VAL A N 1
ATOM 1429 C CA . VAL A 1 204 ? 15.970 21.692 -20.483 1.00 25.90 201 VAL A CA 1
ATOM 1430 C C . VAL A 1 204 ? 14.606 21.203 -19.991 1.00 31.52 201 VAL A C 1
ATOM 1431 O O . VAL A 1 204 ? 13.804 21.984 -19.474 1.00 22.70 201 VAL A O 1
ATOM 1435 N N . PRO A 1 205 ? 14.320 19.910 -20.184 1.00 27.12 202 PRO A N 1
ATOM 1436 C CA . PRO A 1 205 ? 12.994 19.399 -19.829 1.00 25.87 202 PRO A CA 1
ATOM 1437 C C . PRO A 1 205 ? 12.645 19.707 -18.379 1.00 24.26 202 PRO A C 1
ATOM 1438 O O . PRO A 1 205 ? 13.460 19.522 -17.471 1.00 20.98 202 PRO A O 1
ATOM 1442 N N . ARG A 1 206 ? 11.427 20.188 -18.173 1.00 22.53 203 ARG A N 1
ATOM 1443 C CA . ARG A 1 206 ? 10.934 20.491 -16.841 1.00 25.62 203 ARG A CA 1
ATOM 1444 C C . ARG A 1 206 ? 10.306 19.235 -16.262 1.00 23.01 203 ARG A C 1
ATOM 1445 O O . ARG A 1 206 ? 9.187 18.873 -16.622 1.00 18.05 203 ARG A O 1
ATOM 1453 N N . ARG A 1 207 ? 11.019 18.564 -15.366 1.00 24.09 204 ARG A N 1
ATOM 1454 C CA . ARG A 1 207 ? 10.507 17.313 -14.821 1.00 26.22 204 ARG A CA 1
ATOM 1455 C C . ARG A 1 207 ? 11.257 16.784 -13.602 1.00 22.10 204 ARG A C 1
ATOM 1456 O O . ARG A 1 207 ? 12.383 17.177 -13.314 1.00 20.94 204 ARG A O 1
ATOM 1464 N N . TRP A 1 208 ? 10.586 15.885 -12.895 1.00 21.19 205 TRP A N 1
ATOM 1465 C CA . TRP A 1 208 ? 11.161 15.073 -11.838 1.00 19.18 205 TRP A CA 1
ATOM 1466 C C . TRP A 1 208 ? 11.637 13.775 -12.486 1.00 19.76 205 TRP A C 1
ATOM 1467 O O . TRP A 1 208 ? 11.002 13.275 -13.411 1.00 21.23 205 TRP A O 1
ATOM 1478 N N . GLU A 1 209 ? 12.762 13.234 -12.040 1.00 19.10 206 GLU A N 1
ATOM 1479 C CA . GLU A 1 209 ? 13.176 11.923 -12.531 1.00 20.05 206 GLU A CA 1
ATOM 1480 C C . GLU A 1 209 ? 13.889 11.145 -11.444 1.00 17.79 206 GLU A C 1
ATOM 1481 O O . GLU A 1 209 ? 14.487 11.729 -10.534 1.00 13.00 206 GLU A O 1
ATOM 1487 N N . ARG A 1 210 ? 13.807 9.823 -11.543 1.00 16.57 207 ARG A N 1
ATOM 1488 C CA . ARG A 1 210 ? 14.437 8.928 -10.594 1.00 20.04 207 ARG A CA 1
ATOM 1489 C C . ARG A 1 210 ? 15.319 7.973 -11.388 1.00 21.71 207 ARG A C 1
ATOM 1490 O O . ARG A 1 210 ? 14.840 7.264 -12.263 1.00 18.17 207 ARG A O 1
ATOM 1498 N N . THR A 1 211 ? 16.614 7.997 -11.106 1.00 17.75 208 THR A N 1
ATOM 1499 C CA . THR A 1 211 ? 17.578 7.150 -11.790 1.00 16.10 208 THR A CA 1
ATOM 1500 C C . THR A 1 211 ? 18.178 6.222 -10.747 1.00 24.59 208 THR A C 1
ATOM 1501 O O . THR A 1 211 ? 17.905 6.376 -9.554 1.00 23.32 208 THR A O 1
ATOM 1505 N N . PRO A 1 212 ? 19.006 5.260 -11.181 1.00 25.86 209 PRO A N 1
ATOM 1506 C CA . PRO A 1 212 ? 19.656 4.384 -10.203 1.00 19.52 209 PRO A CA 1
ATOM 1507 C C . PRO A 1 212 ? 20.545 5.172 -9.244 1.00 20.47 209 PRO A C 1
ATOM 1508 O O . PRO A 1 212 ? 20.972 4.627 -8.225 1.00 18.19 209 PRO A O 1
ATOM 1512 N N . ASP A 1 213 ? 20.843 6.428 -9.574 1.00 23.09 210 ASP A N 1
ATOM 1513 C CA . ASP A 1 213 ? 21.791 7.209 -8.771 1.00 20.55 210 ASP A CA 1
ATOM 1514 C C . ASP A 1 213 ? 21.191 8.305 -7.896 1.00 19.61 210 ASP A C 1
ATOM 1515 O O . ASP A 1 213 ? 21.909 8.938 -7.121 1.00 23.00 210 ASP A O 1
ATOM 1520 N N . GLY A 1 214 ? 19.885 8.517 -7.997 1.00 15.72 211 GLY A N 1
ATOM 1521 C CA . GLY A 1 214 ? 19.243 9.515 -7.159 1.00 14.46 211 GLY A CA 1
ATOM 1522 C C . GLY A 1 214 ? 17.946 10.034 -7.724 1.00 24.65 211 GLY A C 1
ATOM 1523 O O . GLY A 1 214 ? 17.367 9.434 -8.639 1.00 18.56 211 GLY A O 1
ATOM 1524 N N . ILE A 1 215 ? 17.489 11.144 -7.143 1.00 15.74 212 ILE A N 1
ATOM 1525 C CA . ILE A 1 215 ? 16.277 11.822 -7.548 1.00 15.40 212 ILE A CA 1
ATOM 1526 C C . ILE A 1 215 ? 16.669 13.228 -7.959 1.00 14.29 212 ILE A C 1
ATOM 1527 O O . ILE A 1 215 ? 17.497 13.867 -7.310 1.00 13.46 212 ILE A O 1
ATOM 1532 N N . LEU A 1 216 ? 16.068 13.717 -9.031 1.00 14.06 213 LEU A N 1
ATOM 1533 C CA . LEU A 1 216 ? 16.440 15.018 -9.559 1.00 18.38 213 LEU A CA 1
ATOM 1534 C C . LEU A 1 216 ? 15.219 15.752 -10.106 1.00 19.38 213 LEU A C 1
ATOM 1535 O O . LEU A 1 216 ? 14.427 15.169 -10.841 1.00 19.10 213 LEU A O 1
ATOM 1540 N N . VAL A 1 217 ? 15.073 17.022 -9.728 1.00 15.21 214 VAL A N 1
ATOM 1541 C CA . VAL A 1 217 ? 14.135 17.922 -10.388 1.00 18.74 214 VAL A CA 1
ATOM 1542 C C . VAL A 1 217 ? 14.920 19.027 -11.078 1.00 23.64 214 VAL A C 1
ATOM 1543 O O . VAL A 1 217 ? 15.813 19.622 -10.473 1.00 20.04 214 VAL A O 1
ATOM 1547 N N . LEU A 1 218 ? 14.612 19.264 -12.353 1.00 20.06 215 LEU A N 1
ATOM 1548 C CA . LEU A 1 218 ? 15.123 20.423 -13.081 1.00 14.39 215 LEU A CA 1
ATOM 1549 C C . LEU A 1 218 ? 13.927 21.212 -13.613 1.00 20.40 215 LEU A C 1
ATOM 1550 O O . LEU A 1 218 ? 13.086 20.667 -14.323 1.00 21.14 215 LEU A O 1
ATOM 1555 N N . ALA A 1 219 ? 13.840 22.491 -13.259 1.00 18.67 216 ALA A N 1
ATOM 1556 C CA . ALA A 1 219 ? 12.753 23.330 -13.761 1.00 21.84 216 ALA A CA 1
ATOM 1557 C C . ALA A 1 219 ? 13.260 24.704 -14.183 1.00 21.66 216 ALA A C 1
ATOM 1558 O O . ALA A 1 219 ? 13.230 25.656 -13.397 1.00 20.70 216 ALA A O 1
ATOM 1560 N N . PHE A 1 220 ? 13.730 24.788 -15.426 1.00 21.70 217 PHE A N 1
ATOM 1561 C CA . PHE A 1 220 ? 14.252 26.021 -15.999 1.00 22.74 217 PHE A CA 1
ATOM 1562 C C . PHE A 1 220 ? 13.342 26.553 -17.102 1.00 26.83 217 PHE A C 1
ATOM 1563 O O . PHE A 1 220 ? 12.665 25.779 -17.774 1.00 20.86 217 PHE A O 1
ATOM 1571 N N . PRO A 1 221 ? 13.338 27.881 -17.302 1.00 24.95 218 PRO A N 1
ATOM 1572 C CA . PRO A 1 221 ? 12.629 28.448 -18.453 1.00 23.75 218 PRO A CA 1
ATOM 1573 C C . PRO A 1 221 ? 13.209 27.863 -19.739 1.00 23.71 218 PRO A C 1
ATOM 1574 O O . PRO A 1 221 ? 14.417 27.643 -19.812 1.00 23.51 218 PRO A O 1
ATOM 1578 N N . PRO A 1 222 ? 12.357 27.597 -20.738 1.00 23.56 219 PRO A N 1
ATOM 1579 C CA . PRO A 1 222 ? 12.814 27.007 -22.000 1.00 24.99 219 PRO A CA 1
ATOM 1580 C C . PRO A 1 222 ? 13.893 27.838 -22.683 1.00 27.59 219 PRO A C 1
ATOM 1581 O O . PRO A 1 222 ? 14.640 27.286 -23.492 1.00 26.24 219 PRO A O 1
ATOM 1585 N N . GLU A 1 223 ? 13.980 29.131 -22.372 1.00 24.28 220 GLU A N 1
ATOM 1586 C CA . GLU A 1 223 ? 14.986 29.981 -23.013 1.00 29.30 220 GLU A CA 1
ATOM 1587 C C . GLU A 1 223 ? 16.255 30.082 -22.169 1.00 30.62 220 GLU A C 1
ATOM 1588 O O . GLU A 1 223 ? 17.153 30.871 -22.466 1.00 33.26 220 GLU A O 1
ATOM 1594 N N . GLY A 1 224 ? 16.333 29.266 -21.120 1.00 24.49 221 GLY A N 1
ATOM 1595 C CA . GLY A 1 224 ? 17.439 29.357 -20.183 1.00 21.67 221 GLY A CA 1
ATOM 1596 C C . GLY A 1 224 ? 17.156 30.403 -19.120 1.00 18.96 221 GLY A C 1
ATOM 1597 O O . GLY A 1 224 ? 16.147 31.093 -19.180 1.00 24.72 221 GLY A O 1
ATOM 1598 N N . GLY A 1 225 ? 18.046 30.525 -18.143 1.00 22.79 222 GLY A N 1
ATOM 1599 C CA . GLY A 1 225 ? 17.900 31.528 -17.102 1.00 20.11 222 GLY A CA 1
ATOM 1600 C C . GLY A 1 225 ? 17.787 30.877 -15.743 1.00 25.31 222 GLY A C 1
ATOM 1601 O O . GLY A 1 225 ? 18.140 29.709 -15.593 1.00 23.45 222 GLY A O 1
ATOM 1602 N N . LEU A 1 226 ? 17.292 31.627 -14.759 1.00 23.65 223 LEU A N 1
ATOM 1603 C CA . LEU A 1 226 ? 17.146 31.112 -13.398 1.00 25.20 223 LEU A CA 1
ATOM 1604 C C . LEU A 1 226 ? 16.094 29.999 -13.328 1.00 21.87 223 LEU A C 1
ATOM 1605 O O . LEU A 1 226 ? 14.992 30.127 -13.866 1.00 21.84 223 LEU A O 1
ATOM 1610 N N . GLY A 1 227 ? 16.448 28.907 -12.661 1.00 18.34 224 GLY A N 1
ATOM 1611 C CA . GLY A 1 227 ? 15.576 27.758 -12.547 1.00 22.24 224 GLY A CA 1
ATOM 1612 C C . GLY A 1 227 ? 15.775 26.982 -11.258 1.00 25.75 224 GLY A C 1
ATOM 1613 O O . GLY A 1 227 ? 16.752 27.190 -10.534 1.00 19.08 224 GLY A O 1
ATOM 1614 N N . ARG A 1 228 ? 14.831 26.087 -10.980 1.00 22.66 225 ARG A N 1
ATOM 1615 C CA . ARG A 1 228 ? 14.814 25.304 -9.753 1.00 22.58 225 ARG A CA 1
ATOM 1616 C C . ARG A 1 228 ? 15.537 23.984 -9.951 1.00 17.11 225 ARG A C 1
ATOM 1617 O O . ARG A 1 228 ? 15.277 23.263 -10.914 1.00 19.76 225 ARG A O 1
ATOM 1625 N N . VAL A 1 229 ? 16.445 23.679 -9.029 1.00 17.03 226 VAL A N 1
ATOM 1626 C CA . VAL A 1 229 ? 17.161 22.411 -9.017 1.00 19.22 226 VAL A CA 1
ATOM 1627 C C . VAL A 1 229 ? 17.014 21.742 -7.648 1.00 20.10 226 VAL A C 1
ATOM 1628 O O . VAL A 1 229 ? 17.374 22.325 -6.627 1.00 17.62 226 VAL A O 1
ATOM 1632 N N . VAL A 1 230 ? 16.511 20.513 -7.629 1.00 18.80 227 VAL A N 1
ATOM 1633 C CA . VAL A 1 230 ? 16.546 19.706 -6.412 1.00 18.14 227 VAL A CA 1
ATOM 1634 C C . VAL A 1 230 ? 17.207 18.370 -6.731 1.00 14.16 227 VAL A C 1
ATOM 1635 O O . VAL A 1 230 ? 16.843 17.709 -7.688 1.00 14.58 227 VAL A O 1
ATOM 1639 N N . VAL A 1 231 ? 18.187 17.973 -5.932 1.00 17.58 228 VAL A N 1
ATOM 1640 C CA . VAL A 1 231 ? 18.854 16.699 -6.171 1.00 17.83 228 VAL A CA 1
ATOM 1641 C C . VAL A 1 231 ? 18.984 15.925 -4.862 1.00 15.25 228 VAL A C 1
ATOM 1642 O O . VAL A 1 231 ? 19.312 16.501 -3.821 1.00 19.32 228 VAL A O 1
ATOM 1646 N N . ILE A 1 232 ? 18.671 14.632 -4.910 1.00 13.76 229 ILE A N 1
ATOM 1647 C CA . ILE A 1 232 ? 18.651 13.790 -3.712 1.00 12.17 229 ILE A CA 1
ATOM 1648 C C . ILE A 1 232 ? 19.468 12.511 -3.915 1.00 17.01 229 ILE A C 1
ATOM 1649 O O . ILE A 1 232 ? 19.275 11.777 -4.885 1.00 17.64 229 ILE A O 1
ATOM 1654 N N . GLU A 1 233 ? 20.380 12.250 -2.986 1.00 18.29 230 GLU A N 1
ATOM 1655 C CA . GLU A 1 233 ? 21.260 11.093 -3.075 1.00 20.93 230 GLU A CA 1
ATOM 1656 C C . GLU A 1 233 ? 21.188 10.274 -1.793 1.00 18.37 230 GLU A C 1
ATOM 1657 O O . GLU A 1 233 ? 21.232 10.830 -0.696 1.00 22.49 230 GLU A O 1
ATOM 1663 N N . TYR A 1 234 ? 21.067 8.956 -1.943 1.00 16.50 231 TYR A N 1
ATOM 1664 C CA . TYR A 1 234 ? 20.936 8.049 -0.810 1.00 20.97 231 TYR A CA 1
ATOM 1665 C C . TYR A 1 234 ? 22.279 7.475 -0.347 1.00 30.74 231 TYR A C 1
ATOM 1666 O O . TYR A 1 234 ? 23.167 7.206 -1.160 1.00 31.66 231 TYR A O 1
ATOM 1675 N N . THR A 1 235 ? 22.392 7.269 0.964 1.00 32.13 232 THR A N 1
ATOM 1676 C CA . THR A 1 235 ? 23.621 6.812 1.634 1.00 48.53 232 THR A CA 1
ATOM 1677 C C . THR A 1 235 ? 24.812 6.547 0.712 1.00 60.84 232 THR A C 1
ATOM 1678 O O . THR A 1 235 ? 25.957 6.849 1.061 1.00 70.34 232 THR A O 1
ATOM 1680 N N . GLU A 1 243 ? 24.072 19.561 6.097 1.00 64.56 240 GLU A N 1
ATOM 1681 C CA . GLU A 1 243 ? 24.479 20.747 6.847 1.00 49.84 240 GLU A CA 1
ATOM 1682 C C . GLU A 1 243 ? 25.796 21.321 6.351 1.00 49.15 240 GLU A C 1
ATOM 1683 O O . GLU A 1 243 ? 26.755 20.582 6.131 1.00 56.37 240 GLU A O 1
ATOM 1689 N N . GLY A 1 244 ? 25.847 22.640 6.187 1.00 46.86 241 GLY A N 1
ATOM 1690 C CA . GLY A 1 244 ? 27.070 23.302 5.763 1.00 48.63 241 GLY A CA 1
ATOM 1691 C C . GLY A 1 244 ? 26.952 23.984 4.411 1.00 55.51 241 GLY A C 1
ATOM 1692 O O . GLY A 1 244 ? 25.966 23.78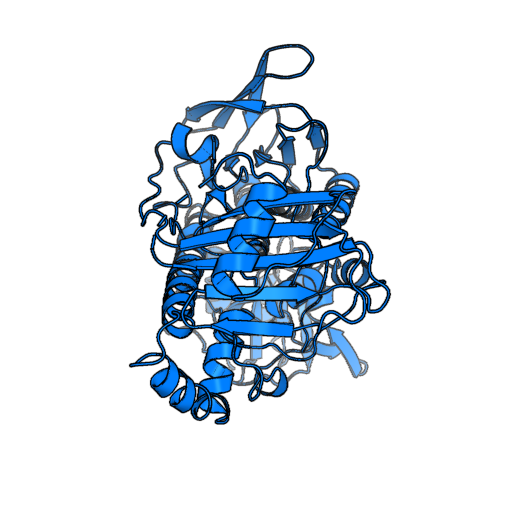3 3.700 1.00 61.62 241 GLY A O 1
ATOM 1693 N N . PRO A 1 245 ? 27.970 24.785 4.042 1.00 57.46 242 PRO A N 1
ATOM 1694 C CA . PRO A 1 245 ? 27.949 25.635 2.842 1.00 53.75 242 PRO A CA 1
ATOM 1695 C C . PRO A 1 245 ? 27.926 24.838 1.534 1.00 47.99 242 PRO A C 1
ATOM 1696 O O . PRO A 1 245 ? 28.587 23.804 1.439 1.00 50.80 242 PRO A O 1
ATOM 1700 N N . VAL A 1 246 ? 27.165 25.320 0.551 1.00 35.65 243 VAL A N 1
ATOM 1701 C CA . VAL A 1 246 ? 27.031 24.653 -0.741 1.00 33.62 243 VAL A CA 1
ATOM 1702 C C . VAL A 1 246 ? 27.503 25.574 -1.850 1.00 32.00 243 VAL A C 1
ATOM 1703 O O . VAL A 1 246 ? 27.145 26.757 -1.865 1.00 23.25 243 VAL A O 1
ATOM 1707 N N . THR A 1 247 ? 28.289 25.035 -2.781 1.00 25.68 244 THR A N 1
ATOM 1708 C CA . THR A 1 247 ? 28.751 25.822 -3.915 1.00 29.00 244 THR A CA 1
ATOM 1709 C C . THR A 1 247 ? 28.041 25.395 -5.193 1.00 29.20 244 THR A C 1
ATOM 1710 O O . THR A 1 247 ? 27.482 24.294 -5.270 1.00 23.95 244 THR A O 1
ATOM 1714 N N . LEU A 1 248 ? 28.084 26.272 -6.192 1.00 25.66 245 LEU A N 1
ATOM 1715 C CA . LEU A 1 248 ? 27.560 25.969 -7.511 1.00 29.48 245 LEU A CA 1
ATOM 1716 C C . LEU A 1 248 ? 28.243 24.732 -8.084 1.00 29.07 245 LEU A C 1
ATOM 1717 O O . LEU A 1 248 ? 27.637 23.971 -8.828 1.00 23.29 245 LEU A O 1
ATOM 1722 N N . GLU A 1 249 ? 29.510 24.535 -7.741 1.00 23.91 246 GLU A N 1
ATOM 1723 C CA . GLU A 1 249 ? 30.237 23.355 -8.192 1.00 30.17 246 GLU A CA 1
ATOM 1724 C C . GLU A 1 249 ? 29.646 22.090 -7.557 1.00 27.10 246 GLU A C 1
ATOM 1725 O O . GLU A 1 249 ? 29.416 21.085 -8.236 1.00 26.25 246 GLU A O 1
ATOM 1727 N N . ASP A 1 250 ? 29.393 22.153 -6.252 1.00 22.68 247 ASP A N 1
ATOM 1728 C CA . ASP A 1 250 ? 28.785 21.042 -5.531 1.00 26.28 247 ASP A CA 1
ATOM 1729 C C . ASP A 1 250 ? 27.492 20.615 -6.209 1.00 24.73 247 ASP A C 1
ATOM 1730 O O . ASP A 1 250 ? 27.249 19.430 -6.439 1.00 22.35 247 ASP A O 1
ATOM 1735 N N . LEU A 1 251 ? 26.663 21.602 -6.514 1.00 20.89 248 LEU A N 1
ATOM 1736 C CA . LEU A 1 251 ? 25.360 21.358 -7.099 1.00 19.38 248 LEU A CA 1
ATOM 1737 C C . LEU A 1 251 ? 25.505 20.694 -8.457 1.00 21.94 248 LEU A C 1
ATOM 1738 O O . LEU A 1 251 ? 24.803 19.730 -8.761 1.00 24.12 248 LEU A O 1
ATOM 1743 N N . GLY A 1 252 ? 26.426 21.200 -9.272 1.00 21.09 249 GLY A N 1
ATOM 1744 C CA . GLY A 1 252 ? 26.606 20.684 -10.620 1.00 23.73 249 GLY A CA 1
ATOM 1745 C C . GLY A 1 252 ? 27.143 19.267 -10.624 1.00 21.11 249 GLY A C 1
ATOM 1746 O O . GLY A 1 252 ? 26.801 18.449 -11.482 1.00 20.96 249 GLY A O 1
ATOM 1747 N N . ALA A 1 253 ? 27.988 18.967 -9.649 1.00 16.38 250 ALA A N 1
ATOM 1748 C CA . ALA A 1 253 ? 28.577 17.641 -9.562 1.00 19.96 250 ALA A CA 1
ATOM 1749 C C . ALA A 1 253 ? 27.509 16.645 -9.142 1.00 20.58 250 ALA A C 1
ATOM 1750 O O . ALA A 1 253 ? 27.465 15.522 -9.646 1.00 20.87 250 ALA A O 1
ATOM 1752 N N . ALA A 1 254 ? 26.640 17.065 -8.226 1.00 16.78 251 ALA A N 1
ATOM 1753 C CA . ALA A 1 254 ? 25.535 16.215 -7.780 1.00 18.50 251 ALA A CA 1
ATOM 1754 C C . ALA A 1 254 ? 24.546 15.958 -8.918 1.00 18.08 251 ALA A C 1
ATOM 1755 O O . ALA A 1 254 ? 24.152 14.816 -9.186 1.00 20.96 251 ALA A O 1
ATOM 1757 N N . VAL A 1 255 ? 24.161 17.020 -9.609 1.00 16.86 252 VAL A N 1
ATOM 1758 C CA . VAL A 1 255 ? 23.305 16.877 -10.783 1.00 16.14 252 VAL A CA 1
ATOM 1759 C C . VAL A 1 255 ? 23.899 15.892 -11.793 1.00 19.54 252 VAL A C 1
ATOM 1760 O O . VAL A 1 255 ? 23.189 15.039 -12.334 1.00 20.70 252 VAL A O 1
ATOM 1764 N N . ALA A 1 256 ? 25.199 16.002 -12.054 1.00 21.28 253 ALA A N 1
ATOM 1765 C CA . ALA A 1 256 ? 25.843 15.094 -13.007 1.00 22.41 253 ALA A CA 1
ATOM 1766 C C . ALA A 1 256 ? 25.806 13.637 -12.529 1.00 23.92 253 ALA A C 1
ATOM 1767 O O . ALA A 1 256 ? 25.595 12.717 -13.326 1.00 22.17 253 ALA A O 1
ATOM 1769 N N . ARG A 1 257 ? 26.009 13.422 -11.232 1.00 19.44 254 ARG A N 1
ATOM 1770 C CA . ARG A 1 257 ? 25.986 12.063 -10.685 1.00 20.96 254 ARG A CA 1
ATOM 1771 C C . ARG A 1 257 ? 24.621 11.415 -10.875 1.00 24.89 254 ARG A C 1
ATOM 1772 O O . ARG A 1 257 ? 24.519 10.251 -11.262 1.00 24.84 254 ARG A O 1
ATOM 1780 N N . VAL A 1 258 ? 23.568 12.167 -10.578 1.00 21.76 255 VAL A N 1
ATOM 1781 C CA . VAL A 1 258 ? 22.225 11.607 -10.605 1.00 23.32 255 VAL A CA 1
ATOM 1782 C C . VAL A 1 258 ? 21.729 11.451 -12.035 1.00 23.33 255 VAL A C 1
ATOM 1783 O O . VAL A 1 258 ? 21.215 10.400 -12.425 1.00 22.52 255 VAL A O 1
ATOM 1787 N N . ARG A 1 259 ? 21.903 12.508 -12.811 1.00 19.25 256 ARG A N 1
ATOM 1788 C CA . ARG A 1 259 ? 21.357 12.587 -14.155 1.00 24.60 256 ARG A CA 1
ATOM 1789 C C . ARG A 1 259 ? 22.136 11.713 -15.130 1.00 22.85 256 ARG A C 1
ATOM 1790 O O . ARG A 1 259 ? 21.556 11.112 -16.035 1.00 22.29 256 ARG A O 1
ATOM 1798 N N . GLY A 1 260 ? 23.451 11.654 -14.954 1.00 26.87 257 GLY A N 1
ATOM 1799 C CA . GLY A 1 260 ? 24.299 10.865 -15.835 1.00 29.11 257 GLY A CA 1
ATOM 1800 C C . GLY A 1 260 ? 24.853 11.670 -16.998 1.00 36.99 257 GLY A C 1
ATOM 1801 O O . GLY A 1 260 ? 25.569 11.143 -17.847 1.00 41.12 257 GLY A O 1
ATOM 1802 N N . THR A 1 261 ? 24.509 12.954 -17.027 1.00 33.07 258 THR A N 1
ATOM 1803 C CA . THR A 1 261 ? 24.978 13.905 -18.034 1.00 29.18 258 THR A CA 1
ATOM 1804 C C . THR A 1 261 ? 25.093 15.267 -17.363 1.00 35.32 258 THR A C 1
ATOM 1805 O O . THR A 1 261 ? 24.143 15.723 -16.727 1.00 34.44 258 THR A O 1
ATOM 1809 N N . PRO A 1 262 ? 26.252 15.926 -17.505 1.00 37.92 259 PRO A N 1
ATOM 1810 C CA . PRO A 1 262 ? 26.449 17.238 -16.879 1.00 29.47 259 PRO A CA 1
ATOM 1811 C C . PRO A 1 262 ? 25.445 18.260 -17.395 1.00 36.36 259 PRO A C 1
ATOM 1812 O O . PRO A 1 262 ? 25.007 18.178 -18.545 1.00 32.79 259 PRO A O 1
ATOM 1816 N N . LEU A 1 263 ? 25.079 19.202 -16.533 1.00 29.50 260 LEU A N 1
ATOM 1817 C CA . LEU A 1 263 ? 24.255 20.336 -16.913 1.00 28.25 260 LEU A CA 1
ATOM 1818 C C . LEU A 1 263 ? 25.053 21.613 -16.661 1.00 26.83 260 LEU A C 1
ATOM 1819 O O . LEU A 1 263 ? 25.605 21.814 -15.575 1.00 30.92 260 LEU A O 1
ATOM 1824 N N . THR A 1 264 ? 25.139 22.470 -17.666 1.00 24.24 261 THR A N 1
ATOM 1825 C CA . THR A 1 264 ? 25.870 23.717 -17.505 1.00 30.68 261 THR A CA 1
ATOM 1826 C C . THR A 1 264 ? 25.126 24.629 -16.533 1.00 32.05 261 THR A C 1
ATOM 1827 O O . THR A 1 264 ? 23.985 25.022 -16.791 1.00 28.89 261 THR A O 1
ATOM 1831 N N . LEU A 1 265 ? 25.766 24.947 -15.412 1.00 27.66 262 LEU A N 1
ATOM 1832 C CA . LEU A 1 265 ? 25.185 25.846 -14.422 1.00 33.67 262 LEU A CA 1
ATOM 1833 C C . LEU A 1 265 ? 26.120 27.012 -14.188 1.00 37.29 262 LEU A C 1
ATOM 1834 O O . LEU A 1 265 ? 27.314 26.824 -13.982 1.00 41.19 262 LEU A O 1
ATOM 1839 N N . THR A 1 266 ? 25.572 28.219 -14.216 1.00 37.00 263 THR A N 1
ATOM 1840 C CA . THR A 1 266 ? 26.390 29.414 -14.089 1.00 34.14 263 THR A CA 1
ATOM 1841 C C . THR A 1 266 ? 25.756 30.426 -13.142 1.00 38.14 263 THR A C 1
ATOM 1842 O O . THR A 1 266 ? 24.585 30.302 -12.761 1.00 34.63 263 THR A O 1
ATOM 1846 N N . GLU A 1 267 ? 26.540 31.420 -12.745 1.00 36.32 264 GLU A N 1
ATOM 1847 C CA . GLU A 1 267 ? 25.977 32.591 -12.101 1.00 36.87 264 GLU A CA 1
ATOM 1848 C C . GLU A 1 267 ? 25.055 33.244 -13.124 1.00 36.73 264 GLU A C 1
ATOM 1849 O O . GLU A 1 267 ? 25.187 32.991 -14.322 1.00 39.19 264 GLU A O 1
ATOM 1855 N N . PRO A 1 268 ? 24.094 34.061 -12.663 1.00 37.42 265 PRO A N 1
ATOM 1856 C CA . PRO A 1 268 ? 23.857 34.417 -11.259 1.00 36.67 265 PRO A CA 1
ATOM 1857 C C . PRO A 1 268 ? 23.259 33.268 -10.440 1.00 36.27 265 PRO A C 1
ATOM 1858 O O . PRO A 1 268 ? 22.358 32.572 -10.914 1.00 32.39 265 PRO A O 1
ATOM 1862 N N . VAL A 1 269 ? 23.772 33.076 -9.225 1.00 29.96 266 VAL A N 1
ATOM 1863 C CA . VAL A 1 269 ? 23.224 32.094 -8.291 1.00 34.23 266 VAL A CA 1
ATOM 1864 C C . VAL A 1 269 ? 22.397 32.801 -7.234 1.00 37.07 266 VAL A C 1
ATOM 1865 O O . VAL A 1 269 ? 22.912 33.638 -6.495 1.00 37.27 266 VAL A O 1
ATOM 1869 N N . SER A 1 270 ? 21.118 32.460 -7.160 1.00 25.02 267 SER A N 1
ATOM 1870 C CA . SER A 1 270 ? 20.202 33.182 -6.287 1.00 27.50 267 SER A CA 1
ATOM 1871 C C . SER A 1 270 ? 20.087 32.554 -4.889 1.00 26.97 267 SER A C 1
ATOM 1872 O O . SER A 1 270 ? 19.976 33.264 -3.896 1.00 29.39 267 SER A O 1
ATOM 1875 N N . TRP A 1 271 ? 20.136 31.226 -4.807 1.00 19.00 268 TRP A N 1
ATOM 1876 C CA . TRP A 1 271 ? 20.005 30.542 -3.511 1.00 22.34 268 TRP A CA 1
ATOM 1877 C C . TRP A 1 271 ? 20.514 29.111 -3.623 1.00 19.66 268 TRP A C 1
ATOM 1878 O O . TRP A 1 271 ? 20.311 28.458 -4.642 1.00 24.12 268 TRP A O 1
ATOM 1889 N N . LEU A 1 272 ? 21.187 28.639 -2.581 1.00 20.83 269 LEU A N 1
ATOM 1890 C CA . LEU A 1 272 ? 21.754 27.292 -2.560 1.00 28.98 269 LEU A CA 1
ATOM 1891 C C . LEU A 1 272 ? 21.733 26.753 -1.146 1.00 27.46 269 LEU A C 1
ATOM 1892 O O . LEU A 1 272 ? 22.183 27.421 -0.215 1.00 33.58 269 LEU A O 1
ATOM 1897 N N . SER A 1 273 ? 21.239 25.532 -0.981 1.00 24.07 270 SER A N 1
ATOM 1898 C CA . SER A 1 273 ? 21.095 24.970 0.352 1.00 21.76 270 SER A CA 1
ATOM 1899 C C . SER A 1 273 ? 21.244 23.439 0.374 1.00 23.30 270 SER A C 1
ATOM 1900 O O . SER A 1 273 ? 21.082 22.771 -0.657 1.00 22.33 270 SER A O 1
ATOM 1903 N N . ARG A 1 274 ? 21.587 22.911 1.550 1.00 18.05 271 ARG A N 1
ATOM 1904 C CA . ARG A 1 274 ? 21.652 21.474 1.824 1.00 23.82 271 ARG A CA 1
ATOM 1905 C C . ARG A 1 274 ? 20.518 21.119 2.760 1.00 25.03 271 ARG A C 1
ATOM 1906 O O . ARG A 1 274 ? 20.158 21.920 3.620 1.00 17.41 271 ARG A O 1
ATOM 1914 N N . PHE A 1 275 ? 19.982 19.911 2.635 1.00 18.31 272 PHE A N 1
ATOM 1915 C CA . PHE A 1 275 ? 19.100 19.392 3.673 1.00 18.56 272 PHE A CA 1
ATOM 1916 C C . PHE A 1 275 ? 19.180 17.867 3.744 1.00 20.42 272 PHE A C 1
ATOM 1917 O O . PHE A 1 275 ? 19.731 17.236 2.843 1.00 16.57 272 PHE A O 1
ATOM 1925 N N . GLY A 1 276 ? 18.663 17.284 4.825 1.00 16.15 273 GLY A N 1
ATOM 1926 C CA . GLY A 1 276 ? 18.727 15.842 5.009 1.00 15.99 273 GLY A CA 1
ATOM 1927 C C . GLY A 1 276 ? 17.471 15.240 5.606 1.00 15.49 273 GLY A C 1
ATOM 1928 O O . GLY A 1 276 ? 16.454 15.915 5.751 1.00 17.83 273 GLY A O 1
ATOM 1929 N N . ASP A 1 277 ? 17.541 13.958 5.954 1.00 14.40 274 ASP A N 1
ATOM 1930 C CA . ASP A 1 277 ? 16.394 13.271 6.519 1.00 14.07 274 ASP A CA 1
ATOM 1931 C C . ASP A 1 277 ? 16.545 12.949 8.007 1.00 14.72 274 ASP A C 1
ATOM 1932 O O . ASP A 1 277 ? 15.931 12.007 8.495 1.00 18.85 274 ASP A O 1
ATOM 1937 N N . ALA A 1 278 ? 17.360 13.712 8.734 1.00 19.93 275 ALA A N 1
ATOM 1938 C CA . ALA A 1 278 ? 17.370 13.568 10.191 1.00 16.93 275 ALA A CA 1
ATOM 1939 C C . ALA A 1 278 ? 15.925 13.706 10.688 1.00 18.39 275 ALA A C 1
ATOM 1940 O O . ALA A 1 278 ? 15.229 14.652 10.321 1.00 16.38 275 ALA A O 1
ATOM 1942 N N . SER A 1 279 ? 15.458 12.764 11.498 1.00 12.95 276 SER A N 1
ATOM 1943 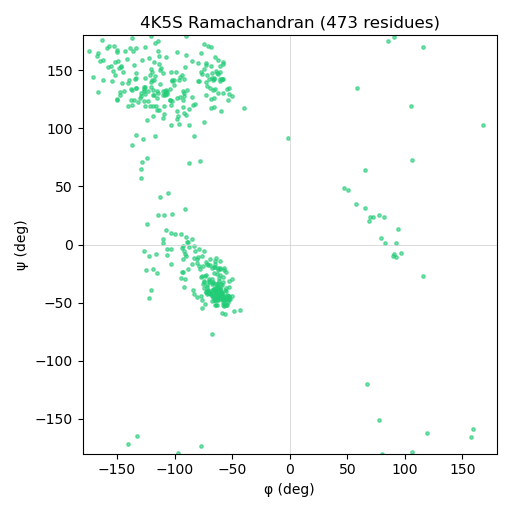C CA . SER A 1 279 ? 14.069 12.816 11.950 1.00 16.77 276 SER A CA 1
ATOM 1944 C C . SER A 1 279 ? 14.006 12.799 13.466 1.00 16.40 276 SER A C 1
ATOM 1945 O O . SER A 1 279 ? 14.261 11.774 14.095 1.00 18.88 276 SER A O 1
ATOM 1948 N N . ARG A 1 280 ? 13.681 13.947 14.049 1.00 15.43 277 ARG A N 1
ATOM 1949 C CA . ARG A 1 280 ? 13.670 14.075 15.502 1.00 16.47 277 ARG A CA 1
ATOM 1950 C C . ARG A 1 280 ? 12.420 14.797 15.968 1.00 18.88 277 ARG A C 1
ATOM 1951 O O . ARG A 1 280 ? 11.808 15.560 15.223 1.00 16.10 277 ARG A O 1
ATOM 1959 N N . GLN A 1 281 ? 12.036 14.531 17.205 1.00 13.56 278 GLN A N 1
ATOM 1960 C CA . GLN A 1 281 ? 10.858 15.138 17.774 1.00 13.71 278 GLN A CA 1
ATOM 1961 C C . GLN A 1 281 ? 11.096 15.372 19.257 1.00 16.21 278 GLN A C 1
ATOM 1962 O O . GLN A 1 281 ? 11.678 14.524 19.944 1.00 13.55 278 GLN A O 1
ATOM 1968 N N . ALA A 1 282 ? 10.646 16.522 19.746 1.00 12.38 279 ALA A N 1
ATOM 1969 C CA . ALA A 1 282 ? 10.782 16.846 21.161 1.00 16.17 279 ALA A CA 1
ATOM 1970 C C . ALA A 1 282 ? 9.999 15.832 21.973 1.00 13.36 279 ALA A C 1
ATOM 1971 O O . ALA A 1 282 ? 8.847 15.571 21.678 1.00 11.10 279 ALA A O 1
ATOM 1973 N N . LYS A 1 283 ? 10.628 15.249 22.992 1.00 15.76 280 LYS A N 1
ATOM 1974 C CA . LYS A 1 283 ? 9.972 14.214 23.778 1.00 17.69 280 LYS A CA 1
ATOM 1975 C C . LYS A 1 283 ? 8.787 14.776 24.575 1.00 16.76 280 LYS A C 1
ATOM 1976 O O . LYS A 1 283 ? 7.790 14.088 24.783 1.00 15.03 280 LYS A O 1
ATOM 1982 N N . ARG A 1 284 ? 8.906 16.028 25.012 1.00 14.76 281 ARG A N 1
ATOM 1983 C CA . ARG A 1 284 ? 7.815 16.745 25.674 1.00 10.91 281 ARG A CA 1
ATOM 1984 C C . ARG A 1 284 ? 7.613 18.068 24.948 1.00 14.83 281 ARG A C 1
ATOM 1985 O O . ARG A 1 284 ? 8.590 18.760 24.684 1.00 10.83 281 ARG A O 1
ATOM 1993 N N . TYR A 1 285 ? 6.364 18.415 24.614 1.00 10.85 282 TYR A N 1
ATOM 1994 C CA . TYR A 1 285 ? 6.064 19.735 24.046 1.00 11.22 282 TYR A CA 1
ATOM 1995 C C . TYR A 1 285 ? 5.912 20.791 25.149 1.00 14.85 282 TYR A C 1
ATOM 1996 O O . TYR A 1 285 ? 5.840 21.991 24.876 1.00 14.19 282 TYR A O 1
ATOM 2005 N N . ARG A 1 286 ? 5.838 20.339 26.395 1.00 12.86 283 ARG A N 1
ATOM 2006 C CA . ARG A 1 286 ? 5.701 21.255 27.522 1.00 12.72 283 ARG A CA 1
ATOM 2007 C C . ARG A 1 286 ? 6.591 20.825 28.672 1.00 14.29 283 ARG A C 1
ATOM 2008 O O . ARG A 1 286 ? 6.627 19.648 29.023 1.00 15.14 283 ARG A O 1
ATOM 2016 N N . SER A 1 287 ? 7.316 21.779 29.250 1.00 12.29 284 SER A N 1
ATOM 2017 C CA . SER A 1 287 ? 8.024 21.554 30.512 1.00 14.13 284 SER A CA 1
ATOM 2018 C C . SER A 1 287 ? 7.736 22.735 31.423 1.00 14.46 284 SER A C 1
ATOM 2019 O O . SER A 1 287 ? 8.386 23.779 31.333 1.00 16.69 284 SER A O 1
ATOM 2022 N N . GLY A 1 288 ? 6.725 22.587 32.272 1.00 12.83 285 GLY A N 1
ATOM 2023 C CA . GLY A 1 288 ? 6.343 23.663 33.173 1.00 11.95 285 GLY A CA 1
ATOM 2024 C C . GLY A 1 288 ? 5.783 24.857 32.420 1.00 16.61 285 GLY A C 1
ATOM 2025 O O . GLY A 1 288 ? 4.783 24.746 31.707 1.00 14.53 285 GLY A O 1
ATOM 2026 N N . ARG A 1 289 ? 6.439 26.005 32.576 1.00 17.33 286 ARG A N 1
ATOM 2027 C CA . ARG A 1 289 ? 6.038 27.231 31.888 1.00 10.51 286 ARG A CA 1
ATOM 2028 C C . ARG A 1 289 ? 6.704 27.428 30.516 1.00 14.92 286 ARG A C 1
ATOM 2029 O O . ARG A 1 289 ? 6.520 28.471 29.880 1.00 15.78 286 ARG A O 1
ATOM 2037 N N . VAL A 1 290 ? 7.453 26.422 30.062 1.00 15.98 287 VAL A N 1
ATOM 2038 C CA . VAL A 1 290 ? 8.092 26.439 28.738 1.00 12.11 287 VAL A CA 1
ATOM 2039 C C . VAL A 1 290 ? 7.424 25.426 27.796 1.00 14.41 287 VAL A C 1
ATOM 2040 O O . VAL A 1 290 ? 7.244 24.265 28.162 1.00 12.87 287 VAL A O 1
ATOM 2044 N N . LEU A 1 291 ? 7.038 25.870 26.599 1.00 10.55 288 LEU A N 1
ATOM 2045 C CA . LEU A 1 291 ? 6.474 24.968 25.595 1.00 12.18 288 LEU A CA 1
ATOM 2046 C C . LEU A 1 291 ? 7.264 25.090 24.285 1.00 14.42 288 LEU A C 1
ATOM 2047 O O . LEU A 1 291 ? 8.115 25.970 24.147 1.00 11.92 288 LEU A O 1
ATOM 2052 N N . LEU A 1 292 ? 6.999 24.190 23.345 1.00 12.79 289 LEU A N 1
ATOM 2053 C CA . LEU A 1 292 ? 7.690 24.191 22.050 1.00 13.56 289 LEU A CA 1
ATOM 2054 C C . LEU A 1 292 ? 6.665 24.021 20.943 1.00 14.11 289 LEU A C 1
ATOM 2055 O O . LEU A 1 292 ? 5.643 23.356 21.141 1.00 10.86 289 LEU A O 1
ATOM 2060 N N . ALA A 1 293 ? 6.941 24.628 19.787 1.00 12.66 290 ALA A N 1
ATOM 2061 C CA . ALA A 1 293 ? 6.078 24.520 18.618 1.00 12.18 290 ALA A CA 1
ATOM 2062 C C . ALA A 1 293 ? 6.904 24.594 17.321 1.00 14.80 290 ALA A C 1
ATOM 2063 O O . ALA A 1 293 ? 7.975 25.200 17.287 1.00 11.03 290 ALA A O 1
ATOM 2065 N N . GLY A 1 294 ? 6.412 23.974 16.257 1.00 12.90 291 GLY A N 1
ATOM 2066 C CA . GLY A 1 294 ? 7.079 24.071 14.976 1.00 9.54 291 GLY A CA 1
ATOM 2067 C C . GLY A 1 294 ? 8.290 23.173 14.931 1.00 12.12 291 GLY A C 1
ATOM 2068 O O . GLY A 1 294 ? 8.340 22.136 15.598 1.00 14.09 291 GLY A O 1
ATOM 2069 N N . ASP A 1 295 ? 9.279 23.575 14.149 1.00 10.55 292 ASP A N 1
ATOM 2070 C CA . ASP A 1 295 ? 10.449 22.743 13.948 1.00 12.98 292 ASP A CA 1
ATOM 2071 C C . ASP A 1 295 ? 11.255 22.569 15.239 1.00 13.63 292 ASP A C 1
ATOM 2072 O O . ASP A 1 295 ? 11.948 21.579 15.400 1.00 13.67 292 ASP A O 1
ATOM 2077 N N . ALA A 1 296 ? 11.137 23.517 16.164 1.00 9.75 293 ALA A N 1
ATOM 2078 C CA . ALA A 1 296 ? 11.642 23.322 17.519 1.00 10.36 293 ALA A CA 1
ATOM 2079 C C . ALA A 1 296 ? 11.161 21.991 18.115 1.00 11.30 293 ALA A C 1
ATOM 2080 O O . ALA A 1 296 ? 11.836 21.381 18.958 1.00 10.08 293 ALA A O 1
ATOM 2082 N N . ALA A 1 297 ? 9.990 21.550 17.678 1.00 11.14 294 ALA A N 1
ATOM 2083 C CA . ALA A 1 297 ? 9.367 20.353 18.231 1.00 15.42 294 ALA A CA 1
ATOM 2084 C C . ALA A 1 297 ? 9.492 19.112 17.335 1.00 14.20 294 ALA A C 1
ATOM 2085 O O . ALA A 1 297 ? 9.275 17.988 17.784 1.00 14.24 294 ALA A O 1
ATOM 2087 N N . HIS A 1 298 ? 9.824 19.317 16.068 1.00 12.33 295 HIS A N 1
ATOM 2088 C CA . HIS A 1 298 ? 9.912 18.203 15.131 1.00 14.50 295 HIS A CA 1
ATOM 2089 C C . HIS A 1 298 ? 10.620 18.622 13.859 1.00 14.33 295 HIS A C 1
ATOM 2090 O O . HIS A 1 298 ? 10.293 19.659 13.296 1.00 13.43 295 HIS A O 1
ATOM 2097 N N . VAL A 1 299 ? 11.595 17.821 13.425 1.00 14.63 296 VAL A N 1
ATOM 2098 C CA . VAL A 1 299 ? 12.213 17.976 12.103 1.00 19.48 296 VAL A CA 1
ATOM 2099 C C . VAL A 1 299 ? 12.190 16.633 11.365 1.00 15.41 296 VAL A C 1
ATOM 2100 O O . VAL A 1 299 ? 12.093 15.578 11.994 1.00 14.07 296 VAL A O 1
ATOM 2104 N N . HIS A 1 300 ? 12.302 16.690 10.039 1.00 13.72 297 HIS A N 1
ATOM 2105 C CA . HIS A 1 300 ? 12.201 15.513 9.156 1.00 12.21 297 HIS A CA 1
ATOM 2106 C C . HIS A 1 300 ? 12.515 15.988 7.747 1.00 16.19 297 HIS A C 1
ATOM 2107 O O . HIS A 1 300 ? 12.515 17.194 7.477 1.00 15.23 297 HIS A O 1
ATOM 2114 N N . PHE A 1 301 ? 12.757 15.044 6.850 1.00 14.65 298 PHE A N 1
ATOM 2115 C CA . PHE A 1 301 ? 12.993 15.347 5.440 1.00 15.73 298 PHE A CA 1
ATOM 2116 C C . PHE A 1 301 ? 11.789 16.073 4.861 1.00 14.78 298 PHE A C 1
ATOM 2117 O O . PHE A 1 301 ? 10.658 15.757 5.205 1.00 12.40 298 PHE A O 1
ATOM 2125 N N . PRO A 1 302 ? 12.023 17.053 3.975 1.00 14.30 299 PRO A N 1
ATOM 2126 C CA . PRO A 1 302 ? 10.903 17.753 3.343 1.00 15.12 299 PRO A CA 1
ATOM 2127 C C . PRO A 1 302 ? 10.399 16.952 2.162 1.00 17.95 299 PRO A C 1
ATOM 2128 O O . PRO A 1 302 ? 10.958 17.063 1.078 1.00 27.07 299 PRO A O 1
ATOM 2132 N N . ILE A 1 303 ? 9.393 16.119 2.375 1.00 21.10 300 ILE A N 1
ATOM 2133 C CA . ILE A 1 303 ? 8.768 15.415 1.270 1.00 18.26 300 ILE A CA 1
ATOM 2134 C C . ILE A 1 303 ? 7.273 15.446 1.512 1.00 19.41 300 ILE A C 1
ATOM 2135 O O . ILE A 1 303 ? 6.802 15.065 2.581 1.00 22.91 300 ILE A O 1
ATOM 2140 N N . GLY A 1 304 ? 6.540 15.957 0.531 1.00 14.37 301 GLY A N 1
ATOM 2141 C CA . GLY A 1 304 ? 5.110 16.143 0.660 1.00 17.79 301 GLY A CA 1
ATOM 2142 C C . GLY A 1 304 ? 4.728 17.528 1.162 1.00 19.79 301 GLY A C 1
ATOM 2143 O O . GLY A 1 304 ? 3.551 17.889 1.126 1.00 16.81 301 GLY A O 1
ATOM 2144 N N . GLY A 1 305 ? 5.707 18.303 1.627 1.00 16.00 302 GLY A N 1
ATOM 2145 C CA . GLY A 1 305 ? 5.450 19.669 2.076 1.00 14.15 302 GLY A CA 1
ATOM 2146 C C . GLY A 1 305 ? 4.560 19.721 3.306 1.00 17.93 302 GLY A C 1
ATOM 2147 O O . GLY A 1 305 ? 3.444 20.255 3.270 1.00 11.47 302 GLY A O 1
ATOM 2148 N N . GLN A 1 306 ? 5.064 19.174 4.408 1.00 11.30 303 GLN A N 1
ATOM 2149 C CA . GLN A 1 306 ? 4.243 18.972 5.594 1.00 14.58 303 GLN A CA 1
ATOM 2150 C C . GLN A 1 306 ? 4.750 19.738 6.815 1.00 15.20 303 GLN A C 1
ATOM 2151 O O . GLN A 1 306 ? 4.000 19.967 7.761 1.00 14.68 303 GLN A O 1
ATOM 2157 N N . GLY A 1 307 ? 6.023 20.113 6.807 1.00 12.26 304 GLY A N 1
ATOM 2158 C CA . GLY A 1 307 ? 6.635 20.697 7.988 1.00 13.29 304 GLY A CA 1
ATOM 2159 C C . GLY A 1 307 ? 5.950 21.962 8.462 1.00 13.93 304 GLY A C 1
ATOM 2160 O O . GLY A 1 307 ? 5.483 22.037 9.595 1.00 11.88 304 GLY A O 1
ATOM 2161 N N . LEU A 1 308 ? 5.887 22.973 7.606 1.00 10.79 305 LEU A N 1
ATOM 2162 C CA . LEU A 1 308 ? 5.281 24.234 8.028 1.00 12.68 305 LEU A CA 1
ATOM 2163 C C . LEU A 1 308 ? 3.777 24.068 8.325 1.00 13.01 305 LEU A C 1
ATOM 2164 O O . LEU A 1 308 ? 3.258 24.644 9.276 1.00 13.20 305 LEU A O 1
ATOM 2169 N N . ASN A 1 309 ? 3.086 23.262 7.525 1.00 14.02 306 ASN A N 1
ATOM 2170 C CA . ASN A 1 309 ? 1.682 22.959 7.793 1.00 8.60 306 ASN A CA 1
ATOM 2171 C C . ASN A 1 309 ? 1.468 22.463 9.224 1.00 16.54 306 ASN A C 1
ATOM 2172 O O . ASN A 1 309 ? 0.542 22.900 9.935 1.00 10.60 306 ASN A O 1
ATOM 2177 N N . THR A 1 310 ? 2.323 21.534 9.638 1.00 11.69 307 THR A N 1
ATOM 2178 C CA . THR A 1 310 ? 2.238 20.951 10.979 1.00 13.88 307 THR A CA 1
ATOM 2179 C C . THR A 1 310 ? 2.506 22.019 12.044 1.00 10.47 307 THR A C 1
ATOM 2180 O O . THR A 1 310 ? 1.793 22.110 13.046 1.00 12.28 307 THR A O 1
ATOM 2184 N N . GLY A 1 311 ? 3.522 22.842 11.808 1.00 11.59 308 GLY A N 1
ATOM 2185 C CA . GLY A 1 311 ? 3.859 23.927 12.725 1.00 10.35 308 GLY A CA 1
ATOM 2186 C C . GLY A 1 311 ? 2.778 24.993 12.890 1.00 13.76 308 GLY A C 1
ATOM 2187 O O . GLY A 1 311 ? 2.486 25.416 14.001 1.00 11.62 308 GLY A O 1
ATOM 2188 N N . LEU A 1 312 ? 2.186 25.447 11.789 1.00 14.87 309 LEU A N 1
ATOM 2189 C CA . LEU A 1 312 ? 1.144 26.460 11.867 1.00 10.25 309 LEU A CA 1
ATOM 2190 C C . LEU A 1 312 ? -0.036 25.885 12.640 1.00 13.35 309 LEU A C 1
ATOM 2191 O O . LEU A 1 312 ? -0.676 26.566 13.443 1.00 10.53 309 LEU A O 1
ATOM 2196 N N . GLN A 1 313 ? -0.323 24.613 12.400 1.00 11.55 310 GLN A N 1
ATOM 2197 C CA . GLN A 1 313 ? -1.380 23.965 13.154 1.00 15.29 310 GLN A CA 1
ATOM 2198 C C . GLN A 1 313 ? -1.019 23.722 14.626 1.00 13.80 310 GLN A C 1
ATOM 2199 O O . GLN A 1 313 ? -1.904 23.762 15.491 1.00 13.88 310 GLN A O 1
ATOM 2205 N N . ASP A 1 314 ? 0.259 23.470 14.912 1.00 10.11 311 ASP A N 1
ATOM 2206 C CA . ASP A 1 314 ? 0.727 23.421 16.305 1.00 11.31 311 ASP A CA 1
ATOM 2207 C C . ASP A 1 314 ? 0.332 24.736 16.960 1.00 12.30 311 ASP A C 1
ATOM 2208 O O . ASP A 1 314 ? -0.276 24.766 18.034 1.00 14.97 311 ASP A O 1
ATOM 2213 N N . ALA A 1 315 ? 0.703 25.833 16.295 1.00 9.59 312 ALA A N 1
ATOM 2214 C CA . ALA A 1 315 ? 0.497 27.181 16.827 1.00 12.75 312 ALA A CA 1
ATOM 2215 C C . ALA A 1 315 ? -0.978 27.473 17.116 1.00 13.03 312 ALA A C 1
ATOM 2216 O O . ALA A 1 315 ? -1.323 28.076 18.135 1.00 12.16 312 ALA A O 1
ATOM 2218 N N . VAL A 1 316 ? -1.850 27.054 16.214 1.00 12.58 313 VAL A N 1
ATOM 2219 C CA . VAL A 1 316 ? -3.271 27.340 16.394 1.00 15.38 313 VAL A CA 1
ATOM 2220 C C . VAL A 1 316 ? -3.904 26.417 17.443 1.00 14.26 313 VAL A C 1
ATOM 2221 O O . VAL A 1 316 ? -4.870 26.794 18.116 1.00 13.01 313 VAL A O 1
ATOM 2225 N N . ASN A 1 317 ? -3.346 25.221 17.601 1.00 11.78 314 ASN A N 1
ATOM 2226 C CA . ASN A 1 317 ? -3.763 24.353 18.704 1.00 15.70 314 ASN A CA 1
ATOM 2227 C C . ASN A 1 317 ? -3.445 25.036 20.040 1.00 18.03 314 ASN A C 1
ATOM 2228 O O . ASN A 1 317 ? -4.303 25.147 20.914 1.00 12.74 314 ASN A O 1
ATOM 2233 N N . LEU A 1 318 ? -2.218 25.539 20.152 1.00 10.61 315 LEU A N 1
ATOM 2234 C CA . LEU A 1 318 ? -1.679 26.065 21.403 1.00 12.79 315 LEU A CA 1
ATOM 2235 C C . LEU A 1 318 ? -2.177 27.449 21.790 1.00 16.40 315 LEU A C 1
ATOM 2236 O O . LEU A 1 318 ? -2.482 27.696 22.964 1.00 15.16 315 LEU A O 1
ATOM 2241 N N . GLY A 1 319 ? -2.214 28.359 20.820 1.00 10.85 316 GLY A N 1
ATOM 2242 C CA . GLY A 1 319 ? -2.475 29.766 21.099 1.00 12.86 316 GLY A CA 1
ATOM 2243 C C . GLY A 1 319 ? -3.676 30.017 21.997 1.00 16.12 316 GLY A C 1
ATOM 2244 O O . GLY A 1 319 ? -3.567 30.639 23.061 1.00 15.77 316 GLY A O 1
ATOM 2245 N N . TRP A 1 320 ? -4.832 29.536 21.572 1.00 10.28 317 TRP A N 1
ATOM 2246 C CA . TRP A 1 320 ? -6.056 29.778 22.337 1.00 15.93 317 TRP A CA 1
ATOM 2247 C C . TRP A 1 320 ? -6.011 29.139 23.720 1.00 15.72 317 TRP A C 1
ATOM 2248 O O . TRP A 1 320 ? -6.552 29.687 24.680 1.00 17.15 317 TRP A O 1
ATOM 2259 N N . LYS A 1 321 ? -5.371 27.980 23.829 1.00 13.74 318 LYS A N 1
ATOM 2260 C CA . LYS A 1 321 ? -5.298 27.292 25.114 1.00 15.38 318 LYS A CA 1
ATOM 2261 C C . LYS A 1 321 ? -4.380 28.024 26.087 1.00 16.01 318 LYS A C 1
ATOM 2262 O O . LYS A 1 321 ? -4.669 28.120 27.286 1.00 12.42 318 LYS A O 1
ATOM 2268 N N . LEU A 1 322 ? -3.255 28.508 25.570 1.00 15.16 319 LEU A N 1
ATOM 2269 C CA . LEU A 1 322 ? -2.279 29.217 26.392 1.00 14.73 319 LEU A CA 1
ATOM 2270 C C . LEU A 1 322 ? -2.808 30.589 26.849 1.00 16.85 319 LEU A C 1
ATOM 2271 O O . LEU A 1 322 ? -2.625 30.980 28.008 1.00 12.64 319 LEU A O 1
ATOM 2276 N N . ALA A 1 323 ? -3.461 31.317 25.945 1.00 15.07 320 ALA A N 1
ATOM 2277 C CA . ALA A 1 323 ? -4.120 32.571 26.313 1.00 16.07 320 ALA A CA 1
ATOM 2278 C C . ALA A 1 323 ? -5.177 32.318 27.394 1.00 16.02 320 ALA A C 1
ATOM 2279 O O . ALA A 1 323 ? -5.233 33.029 28.393 1.00 15.20 320 ALA A O 1
ATOM 2281 N N . ALA A 1 324 ? -6.005 31.296 27.190 1.00 12.54 321 ALA A N 1
ATOM 2282 C CA . ALA A 1 324 ? -6.996 30.881 28.184 1.00 11.81 321 ALA A CA 1
ATOM 2283 C C . ALA A 1 324 ? -6.362 30.607 29.555 1.00 14.86 321 ALA A C 1
ATOM 2284 O O . ALA A 1 324 ? -6.896 31.027 30.594 1.00 16.11 321 ALA A O 1
ATOM 2286 N N . ARG A 1 325 ? -5.222 29.916 29.556 1.00 18.56 322 ARG A N 1
ATOM 2287 C CA . ARG A 1 325 ? -4.519 29.606 30.805 1.00 15.89 322 ARG A CA 1
ATOM 2288 C C . ARG A 1 325 ? -4.051 30.893 31.490 1.00 16.55 322 ARG A C 1
ATOM 2289 O O . ARG A 1 325 ? -4.197 31.059 32.705 1.00 14.71 322 ARG A O 1
ATOM 2297 N N . VAL A 1 326 ? -3.482 31.799 30.700 1.00 17.34 323 VAL A N 1
ATOM 2298 C CA . VAL A 1 326 ? -3.041 33.088 31.217 1.00 17.19 323 VAL A CA 1
ATOM 2299 C C . VAL A 1 326 ? -4.219 33.861 31.809 1.00 20.14 323 VAL A C 1
ATOM 2300 O O . VAL A 1 326 ? -4.122 34.454 32.885 1.00 18.81 323 VAL A O 1
ATOM 2304 N N . ARG A 1 327 ? -5.343 33.850 31.109 1.00 16.21 324 ARG A N 1
ATOM 2305 C CA . ARG A 1 327 ? -6.511 34.589 31.588 1.00 23.19 324 ARG A CA 1
ATOM 2306 C C . ARG A 1 327 ? -7.240 33.913 32.759 1.00 24.61 324 ARG A C 1
ATOM 2307 O O . ARG A 1 327 ? -7.992 34.569 33.481 1.00 25.78 324 ARG A O 1
ATOM 2315 N N . GLY A 1 328 ? -7.004 32.614 32.952 1.00 16.80 325 GLY A N 1
ATOM 2316 C CA . GLY A 1 328 ? -7.485 31.906 34.131 1.00 16.12 325 GLY A CA 1
ATOM 2317 C C . GLY A 1 328 ? -8.502 30.797 33.914 1.00 19.59 325 GLY A C 1
ATOM 2318 O O . GLY A 1 328 ? -8.590 29.864 34.709 1.00 19.42 325 GLY A O 1
ATOM 2319 N N . TRP A 1 329 ? -9.282 30.888 32.844 1.00 16.63 326 TRP A N 1
ATOM 2320 C CA . TRP A 1 329 ? -10.324 29.904 32.625 1.00 16.65 326 TRP A CA 1
ATOM 2321 C C . TRP A 1 329 ? -9.817 28.655 31.925 1.00 17.20 326 TRP A C 1
ATOM 2322 O O . TRP A 1 329 ? -10.497 27.634 31.926 1.00 18.29 326 TRP A O 1
ATOM 2333 N N . GLY A 1 330 ? -8.635 28.744 31.317 1.00 15.06 327 GLY A N 1
ATOM 2334 C CA . GLY A 1 330 ? -8.000 27.578 30.724 1.00 13.82 327 GLY A CA 1
ATOM 2335 C C . GLY A 1 330 ? -7.239 26.812 31.796 1.00 18.10 327 GLY A C 1
ATOM 2336 O O . GLY A 1 330 ? -6.331 27.357 32.430 1.00 15.49 327 GLY A O 1
ATOM 2337 N N . SER A 1 331 ? -7.616 25.554 32.014 1.00 15.05 328 SER A N 1
ATOM 2338 C CA . SER A 1 331 ? -7.015 24.756 33.081 1.00 14.10 328 SER A CA 1
ATOM 2339 C C . SER A 1 331 ? -5.622 24.224 32.732 1.00 15.72 328 SER A C 1
ATOM 2340 O O . SER A 1 331 ? -5.220 24.215 31.567 1.00 17.36 328 SER A O 1
ATOM 2343 N N . GLU A 1 332 ? -4.889 23.771 33.752 1.00 16.04 329 GLU A N 1
ATOM 2344 C CA . GLU A 1 332 ? -3.627 23.064 33.526 1.00 15.65 329 GLU A CA 1
ATOM 2345 C C . GLU A 1 332 ? -3.872 21.837 32.649 1.00 17.44 329 GLU A C 1
ATOM 2346 O O . GLU A 1 332 ? -3.080 21.535 31.744 1.00 14.77 329 GLU A O 1
ATOM 2352 N N A GLU A 1 333 ? -4.971 21.129 32.922 0.53 15.62 330 GLU A N 1
ATOM 2353 N N B GLU A 1 333 ? -4.969 21.142 32.926 0.47 15.62 330 GLU A N 1
ATOM 2354 C CA A GLU A 1 333 ? -5.374 19.971 32.117 0.53 16.36 330 GLU A CA 1
ATOM 2355 C CA B GLU A 1 333 ? -5.373 19.984 32.142 0.47 16.36 330 GLU A CA 1
ATOM 2356 C C A GLU A 1 333 ? -5.524 20.366 30.652 0.53 15.78 330 GLU A C 1
ATOM 2357 C C B GLU A 1 333 ? -5.552 20.352 30.667 0.47 15.78 330 GLU A C 1
ATOM 2358 O O A GLU A 1 333 ? -5.039 19.675 29.756 0.53 13.28 330 GLU A O 1
ATOM 2359 O O B GLU A 1 333 ? -5.107 19.627 29.778 0.47 13.31 330 GLU A O 1
ATOM 2370 N N . LEU A 1 334 ? -6.185 21.492 30.411 1.00 14.51 331 LEU A N 1
ATOM 2371 C CA . LEU A 1 334 ? -6.368 21.969 29.046 1.00 18.70 331 LEU A CA 1
ATOM 2372 C C . LEU A 1 334 ? -5.015 22.198 28.380 1.00 15.16 331 LEU A C 1
ATOM 2373 O O . LEU A 1 334 ? -4.785 21.771 27.254 1.00 12.46 331 LEU A O 1
ATOM 2378 N N . LEU A 1 335 ? -4.111 22.868 29.083 1.00 12.61 332 LEU A N 1
ATOM 2379 C CA . LEU A 1 335 ? -2.829 23.192 28.491 1.00 13.76 332 LEU A CA 1
ATOM 2380 C C . LEU A 1 335 ? -2.058 21.927 28.164 1.00 15.32 332 LEU A C 1
ATOM 2381 O O . LEU A 1 335 ? -1.372 21.873 27.156 1.00 13.70 332 LEU A O 1
ATOM 2386 N N . ASP A 1 336 ? -2.173 20.914 29.024 1.00 14.59 333 ASP A N 1
ATOM 2387 C CA . ASP A 1 336 ? -1.528 19.630 28.778 1.00 13.92 333 ASP A CA 1
ATOM 2388 C C . ASP A 1 336 ? -2.027 18.936 27.513 1.00 14.66 333 ASP A C 1
ATOM 2389 O O . ASP A 1 336 ? -1.332 18.076 26.966 1.00 16.71 333 ASP A O 1
ATOM 2394 N N . THR A 1 337 ? -3.217 19.289 27.038 1.00 15.25 334 THR A N 1
ATOM 2395 C CA . THR A 1 337 ? -3.725 18.628 25.836 1.00 11.81 334 THR A CA 1
ATOM 2396 C C . THR A 1 337 ? -2.956 19.071 24.596 1.00 15.05 334 THR A C 1
ATOM 2397 O O . THR A 1 337 ? -3.032 18.413 23.562 1.00 17.09 334 THR A O 1
ATOM 2401 N N . TYR A 1 338 ? -2.220 20.181 24.689 1.00 13.56 335 TYR A N 1
ATOM 2402 C CA . TYR A 1 338 ? -1.386 20.611 23.562 1.00 12.73 335 TYR A CA 1
ATOM 2403 C C . TYR A 1 338 ? -0.431 19.475 23.196 1.00 17.28 335 TYR A C 1
ATOM 2404 O O . TYR A 1 338 ? -0.465 18.959 22.074 1.00 11.18 335 TYR A O 1
ATOM 2413 N N . HIS A 1 339 ? 0.402 19.066 24.150 1.00 16.23 336 HIS A N 1
ATOM 2414 C CA . HIS A 1 339 ? 1.291 17.935 23.922 1.00 14.07 336 HIS A CA 1
ATOM 2415 C C . HIS A 1 339 ? 0.500 16.688 23.518 1.00 14.07 336 HIS A C 1
ATOM 2416 O O . HIS A 1 339 ? 0.809 16.049 22.507 1.00 13.44 336 HIS A O 1
ATOM 2423 N N . ASP A 1 340 ? -0.510 16.333 24.314 1.00 11.23 337 ASP A N 1
ATOM 2424 C CA . ASP A 1 340 ? -1.244 15.084 24.083 1.00 15.71 337 ASP A CA 1
ATOM 2425 C C . ASP A 1 340 ? -1.811 15.000 22.670 1.00 16.57 337 ASP A C 1
ATOM 2426 O O . ASP A 1 340 ? -1.798 13.934 22.056 1.00 15.62 337 ASP A O 1
ATOM 2431 N N . GLU A 1 341 ? -2.315 16.122 22.164 1.00 13.67 338 GLU A N 1
ATOM 2432 C CA . GLU A 1 341 ? -2.966 16.144 20.857 1.00 9.39 338 GLU A CA 1
ATOM 2433 C C . GLU A 1 341 ? -1.980 16.278 19.703 1.00 13.12 338 GLU A C 1
ATOM 2434 O O . GLU A 1 341 ? -2.167 15.673 18.644 1.00 13.65 338 GLU A O 1
ATOM 2440 N N . ARG A 1 342 ? -0.949 17.094 19.896 1.00 15.20 339 ARG A N 1
ATOM 2441 C CA . ARG A 1 342 ? -0.088 17.472 18.784 1.00 13.60 339 ARG A CA 1
ATOM 2442 C C . ARG A 1 342 ? 1.160 16.586 18.639 1.00 11.88 339 ARG A C 1
ATOM 2443 O O . ARG A 1 342 ? 1.656 16.401 17.528 1.00 12.66 339 ARG A O 1
ATOM 2451 N N . HIS A 1 343 ? 1.659 16.018 19.739 1.00 11.25 340 HIS A N 1
ATOM 2452 C CA . HIS A 1 343 ? 2.798 15.106 19.630 1.00 11.99 340 HIS A CA 1
ATOM 2453 C C . HIS A 1 343 ? 2.524 13.928 18.671 1.00 13.55 340 HIS A C 1
ATOM 2454 O O . HIS A 1 343 ? 3.361 13.605 17.812 1.00 15.21 340 HIS A O 1
ATOM 2461 N N . PRO A 1 344 ? 1.364 13.276 18.817 1.00 13.87 341 PRO A N 1
ATOM 2462 C CA . PRO A 1 344 ? 1.066 12.141 17.927 1.00 16.21 341 PRO A CA 1
ATOM 2463 C C . PRO A 1 344 ? 1.011 12.541 16.456 1.00 15.89 341 PRO A C 1
ATOM 2464 O O . PRO A 1 344 ? 1.335 11.748 15.575 1.00 15.38 341 PRO A O 1
ATOM 2468 N N . VAL A 1 345 ? 0.590 13.768 16.179 1.00 19.05 342 VAL A N 1
ATOM 2469 C CA . VAL A 1 345 ? 0.499 14.218 14.794 1.00 15.27 342 VAL A CA 1
ATOM 2470 C C . VAL A 1 345 ? 1.874 14.278 14.137 1.00 12.96 342 VAL A C 1
ATOM 2471 O O . VAL A 1 345 ? 2.088 13.699 13.066 1.00 17.27 342 VAL A O 1
ATOM 2475 N N . ALA A 1 346 ? 2.818 14.958 14.778 1.00 14.97 343 ALA A N 1
ATOM 2476 C CA . ALA A 1 346 ? 4.150 15.090 14.191 1.00 14.85 343 ALA A CA 1
ATOM 2477 C C . ALA A 1 346 ? 4.851 13.740 14.169 1.00 15.27 343 ALA A C 1
ATOM 2478 O O . ALA A 1 346 ? 5.682 13.477 13.311 1.00 10.57 343 ALA A O 1
ATOM 2480 N N . GLU A 1 347 ? 4.519 12.880 15.124 1.00 14.40 344 GLU A N 1
ATOM 2481 C CA . GLU A 1 347 ? 5.107 11.552 15.143 1.00 15.82 344 GLU A CA 1
ATOM 2482 C C . GLU A 1 347 ? 4.778 10.813 13.843 1.00 14.86 344 GLU A C 1
ATOM 2483 O O . GLU A 1 347 ? 5.628 10.136 13.263 1.00 14.09 344 GLU A O 1
ATOM 2489 N N . ARG A 1 348 ? 3.543 10.957 13.383 1.00 13.94 345 ARG A N 1
ATOM 2490 C CA . ARG A 1 348 ? 3.103 10.269 12.180 1.00 14.14 345 ARG A CA 1
ATOM 2491 C C . ARG A 1 348 ? 3.706 10.942 10.946 1.00 17.77 345 ARG A C 1
ATOM 2492 O O . ARG A 1 348 ? 4.003 10.284 9.952 1.00 16.38 345 ARG A O 1
ATOM 2500 N N . VAL A 1 349 ? 3.918 12.252 11.017 1.00 18.50 346 VAL A N 1
ATOM 2501 C CA . VAL A 1 349 ? 4.587 12.956 9.921 1.00 13.64 346 VAL A CA 1
ATOM 2502 C C . VAL A 1 349 ? 6.036 12.488 9.747 1.00 14.37 346 VAL A C 1
ATOM 2503 O O . VAL A 1 349 ? 6.492 12.237 8.615 1.00 15.17 346 VAL A O 1
ATOM 2507 N N . LEU A 1 350 ? 6.768 12.387 10.856 1.00 14.12 347 LEU A N 1
ATOM 2508 C CA . LEU A 1 350 ? 8.122 11.854 10.802 1.00 9.53 347 LEU A CA 1
ATOM 2509 C C . LEU A 1 350 ? 8.098 10.489 10.126 1.00 15.20 347 LEU A C 1
ATOM 2510 O O . LEU A 1 350 ? 8.873 10.229 9.214 1.00 12.13 347 LEU A O 1
ATOM 2515 N N . LEU A 1 351 ? 7.206 9.616 10.579 1.00 14.24 348 LEU A N 1
ATOM 2516 C CA . LEU A 1 351 ? 7.180 8.256 10.054 1.00 13.31 348 LEU A CA 1
ATOM 2517 C C . LEU A 1 351 ? 6.803 8.220 8.574 1.00 16.98 348 LEU A C 1
ATOM 2518 O O . LEU A 1 351 ? 7.352 7.425 7.811 1.00 14.20 348 LEU A O 1
ATOM 2523 N N . ASN A 1 352 ? 5.871 9.070 8.156 1.00 15.59 349 ASN A N 1
ATOM 2524 C CA . ASN A 1 352 ? 5.440 9.006 6.762 1.00 17.49 349 ASN A CA 1
ATOM 2525 C C . ASN A 1 352 ? 6.475 9.570 5.800 1.00 15.94 349 ASN A C 1
ATOM 2526 O O . ASN A 1 352 ? 6.545 9.140 4.646 1.00 16.83 349 ASN A O 1
ATOM 2531 N N . THR A 1 353 ? 7.302 10.506 6.273 1.00 13.12 350 THR A N 1
ATOM 2532 C CA . THR A 1 353 ? 8.359 11.055 5.414 1.00 13.74 350 THR A CA 1
ATOM 2533 C C . THR A 1 353 ? 9.451 10.008 5.206 1.00 15.88 350 THR A C 1
ATOM 2534 O O . THR A 1 353 ? 9.944 9.831 4.097 1.00 18.44 350 THR A O 1
ATOM 2538 N N . ARG A 1 354 ? 9.812 9.314 6.284 1.00 17.11 351 ARG A N 1
ATOM 2539 C CA . ARG A 1 354 ? 10.742 8.191 6.216 1.00 16.04 351 ARG A CA 1
ATOM 2540 C C . ARG A 1 354 ? 10.208 7.107 5.263 1.00 18.32 351 ARG A C 1
ATOM 2541 O O . ARG A 1 354 ? 10.950 6.592 4.423 1.00 15.50 351 ARG A O 1
ATOM 2549 N N . ALA A 1 355 ? 8.919 6.786 5.380 1.00 12.28 352 ALA A N 1
ATOM 2550 C CA . ALA A 1 355 ? 8.289 5.782 4.522 1.00 11.05 352 ALA A CA 1
ATOM 2551 C C . ALA A 1 355 ? 8.345 6.170 3.044 1.00 17.94 352 ALA A C 1
ATOM 2552 O O . ALA A 1 355 ? 8.530 5.315 2.170 1.00 19.77 352 ALA A O 1
ATOM 2554 N N . GLN A 1 356 ? 8.185 7.458 2.765 1.00 12.49 353 GLN A N 1
ATOM 2555 C CA . GLN A 1 356 ? 8.181 7.929 1.383 1.00 14.25 353 GLN A CA 1
ATOM 2556 C C . GLN A 1 356 ? 9.580 7.860 0.786 1.00 17.64 353 GLN A C 1
ATOM 2557 O O . GLN A 1 356 ? 9.748 7.578 -0.399 1.00 17.62 353 GLN A O 1
ATOM 2563 N N . LEU A 1 357 ? 10.584 8.113 1.614 1.00 13.87 354 LEU A N 1
ATOM 2564 C CA . LEU A 1 357 ? 11.955 7.944 1.174 1.00 15.92 354 LEU A CA 1
ATOM 2565 C C . LEU A 1 357 ? 12.215 6.489 0.767 1.00 16.92 354 LEU A C 1
ATOM 2566 O O . LEU A 1 357 ? 12.912 6.230 -0.214 1.00 19.40 354 LEU A O 1
ATOM 2571 N N . ALA A 1 358 ? 11.634 5.541 1.500 1.00 14.37 355 ALA A N 1
ATOM 2572 C CA . ALA A 1 358 ? 11.748 4.133 1.118 1.00 14.09 355 ALA A CA 1
ATOM 2573 C C . ALA A 1 358 ? 11.094 3.927 -0.247 1.00 19.04 355 ALA A C 1
ATOM 2574 O O . ALA A 1 358 ? 11.640 3.243 -1.104 1.00 17.02 355 ALA A O 1
ATOM 2576 N N . LEU A 1 359 ? 9.929 4.543 -0.445 1.00 12.42 356 LEU A N 1
ATOM 2577 C CA . LEU A 1 359 ? 9.209 4.431 -1.716 1.00 14.83 356 LEU A CA 1
ATOM 2578 C C . LEU A 1 359 ? 9.908 5.095 -2.901 1.00 17.71 356 LEU A C 1
ATOM 2579 O O . LEU A 1 359 ? 9.607 4.774 -4.048 1.00 20.35 356 LEU A O 1
ATOM 2584 N N . MET A 1 360 ? 10.830 6.018 -2.640 1.00 19.37 357 MET A N 1
ATOM 2585 C CA . MET A 1 360 ? 11.554 6.674 -3.735 1.00 18.20 357 MET A CA 1
ATOM 2586 C C . MET A 1 360 ? 12.962 6.149 -3.916 1.00 17.07 357 MET A C 1
ATOM 2587 O O . MET A 1 360 ? 13.671 6.580 -4.829 1.00 17.73 357 MET A O 1
ATOM 2592 N N . ARG A 1 361 ? 13.385 5.245 -3.036 1.00 14.88 358 ARG A N 1
ATOM 2593 C CA . ARG A 1 361 ? 14.769 4.788 -3.054 1.00 17.01 358 ARG A CA 1
ATOM 2594 C C . ARG A 1 361 ? 15.198 4.366 -4.459 1.00 20.39 358 ARG A C 1
ATOM 2595 O O . ARG A 1 361 ? 14.515 3.565 -5.105 1.0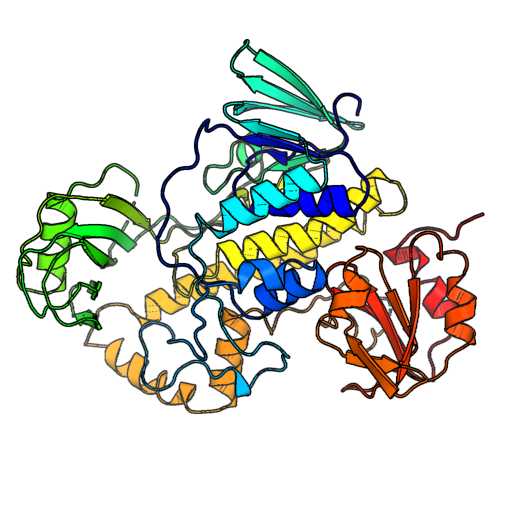0 15.78 358 ARG A O 1
ATOM 2603 N N . PRO A 1 362 ? 16.324 4.916 -4.942 1.00 21.82 359 PRO A N 1
ATOM 2604 C CA . PRO A 1 362 ? 16.830 4.508 -6.250 1.00 21.09 359 PRO A CA 1
ATOM 2605 C C . PRO A 1 362 ? 17.235 3.062 -6.123 1.00 31.69 359 PRO A C 1
ATOM 2606 O O . PRO A 1 362 ? 18.011 2.711 -5.235 1.00 37.91 359 PRO A O 1
ATOM 2610 N N . ASP A 1 363 ? 16.706 2.232 -7.001 1.00 23.81 360 ASP A N 1
ATOM 2611 C CA . ASP A 1 363 ? 16.897 0.802 -6.910 1.00 23.21 360 ASP A CA 1
ATOM 2612 C C . ASP A 1 363 ? 15.912 0.203 -7.874 1.00 19.58 360 ASP A C 1
ATOM 2613 O O . ASP A 1 363 ? 14.715 0.154 -7.587 1.00 18.17 360 ASP A O 1
ATOM 2618 N N . GLU A 1 364 ? 16.409 -0.226 -9.027 1.00 21.25 361 GLU A N 1
ATOM 2619 C CA . GLU A 1 364 ? 15.564 -0.827 -10.047 1.00 19.48 361 GLU A CA 1
ATOM 2620 C C . GLU A 1 364 ? 15.196 -2.252 -9.667 1.00 18.37 361 GLU A C 1
ATOM 2621 O O . GLU A 1 364 ? 14.146 -2.743 -10.043 1.00 19.22 361 GLU A O 1
ATOM 2627 N N . GLN A 1 365 ? 16.050 -2.897 -8.887 1.00 19.27 362 GLN A N 1
ATOM 2628 C CA . GLN A 1 365 ? 15.860 -4.299 -8.526 1.00 18.79 362 GLN A CA 1
ATOM 2629 C C . GLN A 1 365 ? 14.535 -4.586 -7.815 1.00 22.63 362 GLN A C 1
ATOM 2630 O O . GLN A 1 365 ? 13.790 -5.475 -8.221 1.00 16.50 362 GLN A O 1
ATOM 2636 N N . HIS A 1 366 ? 14.250 -3.839 -6.751 1.00 18.86 363 HIS A N 1
ATOM 2637 C CA . HIS A 1 366 ? 13.099 -4.128 -5.901 1.00 17.01 363 HIS A CA 1
ATOM 2638 C C . HIS A 1 366 ? 12.127 -2.952 -5.783 1.00 17.62 363 HIS A C 1
ATOM 2639 O O . HIS A 1 366 ? 10.917 -3.132 -5.891 1.00 16.57 363 HIS A O 1
ATOM 2646 N N . THR A 1 367 ? 12.659 -1.752 -5.558 1.00 15.88 364 THR A N 1
ATOM 2647 C CA . THR A 1 367 ? 11.818 -0.594 -5.285 1.00 16.76 364 THR A CA 1
ATOM 2648 C C . THR A 1 367 ? 10.981 -0.196 -6.512 1.00 13.87 364 THR A C 1
ATOM 2649 O O . THR A 1 367 ? 9.809 0.150 -6.386 1.00 16.06 364 THR A O 1
ATOM 2653 N N . THR A 1 368 ? 11.564 -0.274 -7.708 1.00 15.43 365 THR A N 1
ATOM 2654 C CA . THR A 1 368 ? 10.791 0.013 -8.912 1.00 17.59 365 THR A CA 1
ATOM 2655 C C . THR A 1 368 ? 9.525 -0.863 -9.000 1.00 20.18 365 THR A C 1
ATOM 2656 O O . THR A 1 368 ? 8.427 -0.347 -9.164 1.00 17.17 365 THR A O 1
ATOM 2660 N N . PRO A 1 369 ? 9.667 -2.191 -8.865 1.00 16.09 366 PRO A N 1
ATOM 2661 C CA . PRO A 1 369 ? 8.447 -3.017 -8.842 1.00 16.09 366 PRO A CA 1
ATOM 2662 C C . PRO A 1 369 ? 7.464 -2.651 -7.717 1.00 16.05 366 PRO A C 1
ATOM 2663 O O . PRO A 1 369 ? 6.258 -2.568 -7.968 1.00 15.01 366 PRO A O 1
ATOM 2667 N N . LEU A 1 370 ? 7.953 -2.415 -6.505 1.00 17.22 367 LEU A N 1
ATOM 2668 C CA . LEU A 1 370 ? 7.060 -1.959 -5.445 1.00 15.75 367 LEU A CA 1
ATOM 2669 C C . LEU A 1 370 ? 6.307 -0.693 -5.844 1.00 14.32 367 LEU A C 1
ATOM 2670 O O . LEU A 1 370 ? 5.101 -0.579 -5.624 1.00 16.81 367 LEU A O 1
ATOM 2675 N N . ARG A 1 371 ? 7.015 0.279 -6.407 1.00 15.25 368 ARG A N 1
ATOM 2676 C CA . ARG A 1 371 ? 6.358 1.515 -6.827 1.00 21.66 368 ARG A CA 1
ATOM 2677 C C . ARG A 1 371 ? 5.193 1.222 -7.789 1.00 21.02 368 ARG A C 1
ATOM 2678 O O . ARG A 1 371 ? 4.149 1.864 -7.726 1.00 18.16 368 ARG A O 1
ATOM 2686 N N . GLY A 1 372 ? 5.370 0.234 -8.656 1.00 19.70 369 GLY A N 1
ATOM 2687 C CA . GLY A 1 372 ? 4.299 -0.180 -9.545 1.00 18.67 369 GLY A CA 1
ATOM 2688 C C . GLY A 1 372 ? 3.023 -0.590 -8.823 1.00 19.96 369 GLY A C 1
ATOM 2689 O O . GLY A 1 372 ? 1.931 -0.206 -9.208 1.00 18.04 369 GLY A O 1
ATOM 2690 N N . PHE A 1 373 ? 3.140 -1.389 -7.772 1.00 18.12 370 PHE A N 1
ATOM 2691 C CA . PHE A 1 373 ? 1.945 -1.803 -7.047 1.00 17.60 370 PHE A CA 1
ATOM 2692 C C . PHE A 1 373 ? 1.336 -0.654 -6.235 1.00 19.77 370 PHE A C 1
ATOM 2693 O O . PHE A 1 373 ? 0.107 -0.551 -6.113 1.00 16.39 370 PHE A O 1
ATOM 2701 N N . VAL A 1 374 ? 2.190 0.199 -5.674 1.00 15.91 371 VAL A N 1
ATOM 2702 C CA . VAL A 1 374 ? 1.710 1.362 -4.928 1.00 16.72 371 VAL A CA 1
ATOM 2703 C C . VAL A 1 374 ? 0.918 2.267 -5.862 1.00 17.28 371 VAL A C 1
ATOM 2704 O O . VAL A 1 374 ? -0.141 2.781 -5.500 1.00 16.50 371 VAL A O 1
ATOM 2708 N N A GLU A 1 375 ? 1.437 2.459 -7.074 0.57 20.86 372 GLU A N 1
ATOM 2709 N N B GLU A 1 375 ? 1.446 2.452 -7.067 0.43 20.84 372 GLU A N 1
ATOM 2710 C CA A GLU A 1 375 ? 0.754 3.261 -8.086 0.57 19.27 372 GLU A CA 1
ATOM 2711 C CA B GLU A 1 375 ? 0.776 3.242 -8.086 0.43 19.31 372 GLU A CA 1
ATOM 2712 C C A GLU A 1 375 ? -0.639 2.692 -8.380 0.57 22.79 372 GLU A C 1
ATOM 2713 C C B GLU A 1 375 ? -0.626 2.691 -8.372 0.43 22.75 372 GLU A C 1
ATOM 2714 O O A GLU A 1 375 ? -1.620 3.437 -8.437 0.57 22.69 372 GLU A O 1
ATOM 2715 O O B GLU A 1 375 ? -1.599 3.446 -8.418 0.43 22.67 372 GLU A O 1
ATOM 2726 N N . GLU A 1 376 ? -0.726 1.374 -8.558 1.00 20.63 373 GLU A N 1
ATOM 2727 C CA . GLU A 1 376 ? -2.018 0.721 -8.753 1.00 21.40 373 GLU A CA 1
ATOM 2728 C C . GLU A 1 376 ? -2.950 1.020 -7.590 1.00 19.90 373 GLU A C 1
ATOM 2729 O O . GLU A 1 376 ? -4.111 1.373 -7.786 1.00 23.83 373 GLU A O 1
ATOM 2735 N N . LEU A 1 377 ? -2.443 0.843 -6.377 1.00 15.00 374 LEU A N 1
ATOM 2736 C CA . LEU A 1 377 ? -3.249 1.036 -5.180 1.00 17.96 374 LEU A CA 1
ATOM 2737 C C . LEU A 1 377 ? -3.748 2.466 -5.059 1.00 20.31 374 LEU A C 1
ATOM 2738 O O . LEU A 1 377 ? -4.837 2.698 -4.545 1.00 22.14 374 LEU A O 1
ATOM 2743 N N . LEU A 1 378 ? -2.942 3.417 -5.522 1.00 18.73 375 LEU A N 1
ATOM 2744 C CA . LEU A 1 378 ? -3.335 4.823 -5.511 1.00 19.87 375 LEU A CA 1
ATOM 2745 C C . LEU A 1 378 ? -4.534 5.109 -6.418 1.00 23.85 375 LEU A C 1
ATOM 2746 O O . LEU A 1 378 ? -5.205 6.133 -6.268 1.00 20.64 375 LEU A O 1
ATOM 2751 N N . GLY A 1 379 ? -4.799 4.213 -7.362 1.00 25.36 376 GLY A N 1
ATOM 2752 C CA . GLY A 1 379 ? -5.968 4.340 -8.215 1.00 18.36 376 GLY A CA 1
ATOM 2753 C C . GLY A 1 379 ? -7.227 3.748 -7.600 1.00 24.25 376 GLY A C 1
ATOM 2754 O O . GLY A 1 379 ? -8.271 3.687 -8.245 1.00 28.25 376 GLY A O 1
ATOM 2755 N N . THR A 1 380 ? -7.135 3.287 -6.357 1.00 20.62 377 THR A N 1
ATOM 2756 C CA . THR A 1 380 ? -8.333 2.876 -5.635 1.00 20.79 377 THR A CA 1
ATOM 2757 C C . THR A 1 380 ? -8.706 3.986 -4.664 1.00 28.43 377 THR A C 1
ATOM 2758 O O . THR A 1 380 ? -7.829 4.626 -4.071 1.00 25.31 377 THR A O 1
ATOM 2762 N N . ASP A 1 381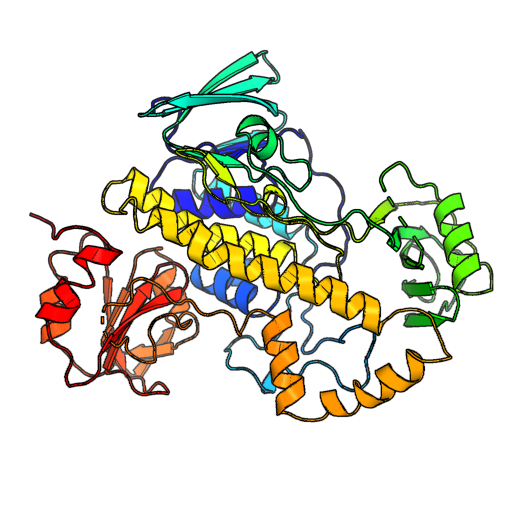 ? -10.005 4.225 -4.517 1.00 25.27 378 ASP A N 1
ATOM 2763 C CA . ASP A 1 381 ? -10.485 5.330 -3.701 1.00 26.17 378 ASP A CA 1
ATOM 2764 C C . ASP A 1 381 ? -10.012 5.197 -2.266 1.00 22.86 378 ASP A C 1
ATOM 2765 O O . ASP A 1 381 ? -9.578 6.169 -1.665 1.00 21.75 378 ASP A O 1
ATOM 2770 N N . GLU A 1 382 ? -10.082 3.989 -1.721 1.00 21.56 379 GLU A N 1
ATOM 2771 C CA . GLU A 1 382 ? -9.739 3.783 -0.315 1.00 28.58 379 GLU A CA 1
ATOM 2772 C C . GLU A 1 382 ? -8.278 4.101 0.022 1.00 21.25 379 GLU A C 1
ATOM 2773 O O . GLU A 1 382 ? -7.991 4.787 1.003 1.00 26.02 379 GLU A O 1
ATOM 2779 N N . VAL A 1 383 ? -7.350 3.601 -0.780 1.00 20.70 380 VAL A N 1
ATOM 2780 C CA . VAL A 1 383 ? -5.950 3.892 -0.522 1.00 17.88 380 VAL A CA 1
ATOM 2781 C C . VAL A 1 383 ? -5.623 5.349 -0.846 1.00 21.57 380 VAL A C 1
ATOM 2782 O O . VAL A 1 383 ? -4.874 6.001 -0.117 1.00 19.04 380 VAL A O 1
ATOM 2786 N N . ASN A 1 384 ? -6.182 5.866 -1.935 1.00 16.09 381 ASN A N 1
ATOM 2787 C CA . ASN A 1 384 ? -5.923 7.256 -2.285 1.00 16.67 381 ASN A CA 1
ATOM 2788 C C . ASN A 1 384 ? -6.444 8.183 -1.186 1.00 20.11 381 ASN A C 1
ATOM 2789 O O . ASN A 1 384 ? -5.787 9.162 -0.815 1.00 18.06 381 ASN A O 1
ATOM 2794 N N . ARG A 1 385 ? -7.608 7.851 -0.639 1.00 15.67 382 ARG A N 1
ATOM 2795 C CA . ARG A 1 385 ? -8.183 8.655 0.433 1.00 18.89 382 ARG A CA 1
ATOM 2796 C C . ARG A 1 385 ? -7.268 8.665 1.662 1.00 19.45 382 ARG A C 1
ATOM 2797 O O . ARG A 1 385 ? -7.083 9.686 2.315 1.00 20.24 382 ARG A O 1
ATOM 2805 N N . TYR A 1 386 ? -6.707 7.504 1.958 1.00 19.02 383 TYR A N 1
ATOM 2806 C CA . TYR A 1 386 ? -5.769 7.311 3.062 1.00 19.06 383 TYR A CA 1
ATOM 2807 C C . TYR A 1 386 ? -4.552 8.228 2.955 1.00 17.92 383 TYR A C 1
ATOM 2808 O O . TYR A 1 386 ? -4.205 8.944 3.897 1.00 17.45 383 TYR A O 1
ATOM 2817 N N . PHE A 1 387 ? -3.888 8.207 1.809 1.00 14.81 384 PHE A N 1
ATOM 2818 C CA . PHE A 1 387 ? -2.691 9.019 1.660 1.00 15.16 384 PHE A CA 1
ATOM 2819 C C . PHE A 1 387 ? -3.016 10.497 1.493 1.00 15.05 384 PHE A C 1
ATOM 2820 O O . PHE A 1 387 ? -2.270 11.347 1.959 1.00 11.36 384 PHE A O 1
ATOM 2828 N N . THR A 1 388 ? -4.148 10.800 0.871 1.00 14.54 385 THR A N 1
ATOM 2829 C CA . THR A 1 388 ? -4.576 12.187 0.760 1.00 15.28 385 THR A CA 1
ATOM 2830 C C . THR A 1 388 ? -4.847 12.802 2.134 1.00 17.72 385 THR A C 1
ATOM 2831 O O . THR A 1 388 ? -4.393 13.911 2.425 1.00 16.64 385 THR A O 1
ATOM 2835 N N . GLY A 1 389 ? -5.567 12.070 2.979 1.00 16.85 386 GLY A N 1
ATOM 2836 C CA . GLY A 1 389 ? -5.860 12.525 4.326 1.00 16.16 386 GLY A CA 1
ATOM 2837 C C . GLY A 1 389 ? -4.596 12.708 5.147 1.00 18.86 386 GLY A C 1
ATOM 2838 O O . GLY A 1 389 ? -4.489 13.624 5.969 1.00 20.00 386 GLY A O 1
ATOM 2839 N N . MET A 1 390 ? -3.634 11.820 4.925 1.00 17.07 387 MET A N 1
ATOM 2840 C CA . MET A 1 390 ? -2.353 11.860 5.620 1.00 18.97 387 MET A CA 1
ATOM 2841 C C . MET A 1 390 ? -1.564 13.127 5.278 1.00 22.17 387 MET A C 1
ATOM 2842 O O . MET A 1 390 ? -1.114 13.863 6.164 1.00 20.84 387 MET A O 1
ATOM 2847 N N . ILE A 1 391 ? -1.397 13.384 3.987 1.00 14.19 388 ILE A N 1
ATOM 2848 C CA . ILE A 1 391 ? -0.587 14.521 3.561 1.00 13.92 388 ILE A CA 1
ATOM 2849 C C . ILE A 1 391 ? -1.235 15.868 3.872 1.00 14.08 388 ILE A C 1
ATOM 2850 O O . ILE A 1 391 ? -0.555 16.813 4.283 1.00 17.60 388 ILE A O 1
ATOM 2855 N N . THR A 1 392 ? -2.541 15.964 3.649 1.00 13.31 389 THR A N 1
ATOM 2856 C CA . THR A 1 392 ? -3.228 17.253 3.685 1.00 14.83 389 THR A CA 1
ATOM 2857 C C . THR A 1 392 ? -3.770 17.586 5.057 1.00 13.60 389 THR A C 1
ATOM 2858 O O . THR A 1 392 ? -4.241 18.696 5.280 1.00 15.69 389 THR A O 1
ATOM 2862 N N . GLY A 1 393 ? -3.707 16.627 5.972 1.00 16.17 390 GLY A N 1
ATOM 2863 C CA . GLY A 1 393 ? -4.152 16.853 7.334 1.00 15.43 390 GLY A CA 1
ATOM 2864 C C . GLY A 1 393 ? -5.647 16.713 7.573 1.00 18.44 390 GLY A C 1
ATOM 2865 O O . GLY A 1 393 ? -6.115 16.917 8.698 1.00 17.88 390 GLY A O 1
ATOM 2866 N N . THR A 1 394 ? -6.411 16.365 6.539 1.00 18.03 391 THR A N 1
ATOM 2867 C CA . THR A 1 394 ? -7.852 16.160 6.730 1.00 17.60 391 THR A CA 1
ATOM 2868 C C . THR A 1 394 ? -8.179 14.975 7.655 1.00 23.81 391 THR A C 1
ATOM 2869 O O . THR A 1 394 ? -9.295 14.872 8.145 1.00 19.72 391 THR A O 1
ATOM 2873 N N . ASP A 1 395 ? -7.217 14.088 7.898 1.00 16.65 392 ASP A N 1
ATOM 2874 C CA . ASP A 1 395 ? -7.470 12.955 8.780 1.00 17.99 392 ASP A CA 1
ATOM 2875 C C . ASP A 1 395 ? -7.209 13.268 10.253 1.00 19.93 392 ASP A C 1
ATOM 2876 O O . ASP A 1 395 ? -7.419 12.423 11.116 1.00 18.98 392 ASP A O 1
ATOM 2881 N N . VAL A 1 396 ? -6.757 14.479 10.544 1.00 20.78 393 VAL A N 1
ATOM 2882 C CA . VAL A 1 396 ? -6.495 14.842 11.927 1.00 19.32 393 VAL A CA 1
ATOM 2883 C C . VAL A 1 396 ? -7.786 14.944 12.735 1.00 15.84 393 VAL A C 1
ATOM 2884 O O . VAL A 1 396 ? -8.707 15.669 12.370 1.00 18.40 393 VAL A O 1
ATOM 2888 N N . ARG A 1 397 ? -7.848 14.204 13.835 1.00 15.53 394 ARG A N 1
ATOM 2889 C CA . ARG A 1 397 ? -8.896 14.406 14.827 1.00 19.79 394 ARG A CA 1
ATOM 2890 C C . ARG A 1 397 ? -8.391 13.998 16.204 1.00 18.81 394 ARG A C 1
ATOM 2891 O O . ARG A 1 397 ? -7.461 13.214 16.316 1.00 16.45 394 ARG A O 1
ATOM 2899 N N . TYR A 1 398 ? -9.002 14.532 17.252 1.00 15.11 395 TYR A N 1
ATOM 2900 C CA . TYR A 1 398 ? -8.426 14.407 18.573 1.00 14.64 395 TYR A CA 1
ATOM 2901 C C . TYR A 1 398 ? -9.296 13.531 19.467 1.00 16.62 395 TYR A C 1
ATOM 2902 O O . TYR A 1 398 ? -10.516 13.482 19.297 1.00 18.53 395 TYR A O 1
ATOM 2911 N N . ALA A 1 399 ? -8.650 12.848 20.411 1.00 14.62 396 ALA A N 1
ATOM 2912 C CA . ALA A 1 399 ? -9.324 12.052 21.433 1.00 19.50 396 ALA A CA 1
ATOM 2913 C C . ALA A 1 399 ? -8.998 12.669 22.788 1.00 18.60 396 ALA A C 1
ATOM 2914 O O . ALA A 1 399 ? -7.969 12.352 23.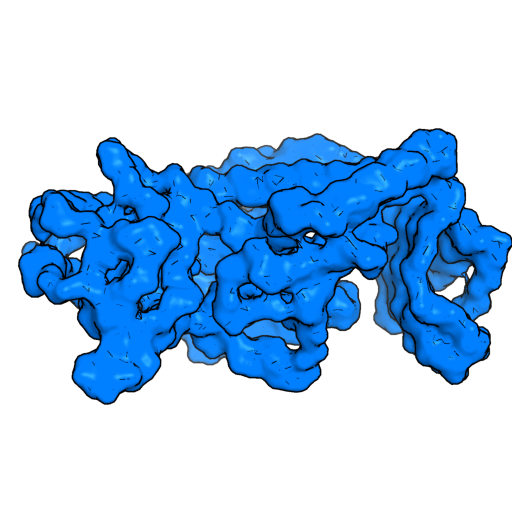394 1.00 18.93 396 ALA A O 1
ATOM 2916 N N . THR A 1 400 ? -9.872 13.557 23.259 1.00 15.65 397 THR A N 1
ATOM 2917 C CA . THR A 1 400 ? -9.538 14.419 24.387 1.00 18.36 397 THR A CA 1
ATOM 2918 C C . THR A 1 400 ? -10.724 14.603 25.331 1.00 19.29 397 THR A C 1
ATOM 2919 O O . THR A 1 400 ? -11.861 14.773 24.886 1.00 20.24 397 THR A O 1
ATOM 2923 N N . PHE A 1 401 ? -10.447 14.572 26.631 1.00 19.98 398 PHE A N 1
ATOM 2924 C CA . PHE A 1 401 ? -11.476 14.748 27.654 1.00 21.44 398 PHE A CA 1
ATOM 2925 C C . PHE A 1 401 ? -12.685 13.834 27.436 1.00 26.02 398 PHE A C 1
ATOM 2926 O O . PHE A 1 401 ? -13.830 14.289 27.498 1.00 27.18 398 PHE A O 1
ATOM 2934 N N . ALA A 1 402 ? -12.437 12.554 27.175 1.00 25.25 399 ALA A N 1
ATOM 2935 C CA . ALA A 1 402 ? -13.518 11.578 27.087 1.00 35.01 399 ALA A CA 1
ATOM 2936 C C . ALA A 1 402 ? -14.242 11.549 28.430 1.00 45.12 399 ALA A C 1
ATOM 2937 O O . ALA A 1 402 ? -13.604 11.640 29.477 1.00 43.63 399 ALA A O 1
ATOM 2939 N N . PRO A 1 403 ? -15.577 11.432 28.405 1.00 45.96 400 PRO A N 1
ATOM 2940 C CA . PRO A 1 403 ? -16.373 11.608 29.627 1.00 45.25 400 PRO A CA 1
ATOM 2941 C C . PRO A 1 403 ? -16.161 10.505 30.665 1.00 45.33 400 PRO A C 1
ATOM 2942 O O . PRO A 1 403 ? -15.564 9.475 30.346 1.00 39.76 400 PRO A O 1
ATOM 2946 N N . ARG A 1 408 ? -19.752 7.206 26.960 1.00 60.48 405 ARG A N 1
ATOM 2947 C CA . ARG A 1 408 ? -18.777 7.370 25.882 1.00 47.14 405 ARG A CA 1
ATOM 2948 C C . ARG A 1 408 ? -18.982 8.688 25.119 1.00 49.72 405 ARG A C 1
ATOM 2949 O O . ARG A 1 408 ? -20.073 9.260 25.141 1.00 50.95 405 ARG A O 1
ATOM 2951 N N . PRO A 1 409 ? -17.925 9.179 24.443 1.00 46.13 406 PRO A N 1
ATOM 2952 C CA . PRO A 1 409 ? -17.987 10.449 23.705 1.00 37.08 406 PRO A CA 1
ATOM 2953 C C . PRO A 1 409 ? -18.906 10.377 22.489 1.00 29.95 406 PRO A C 1
ATOM 2954 O O . PRO A 1 409 ? -19.006 9.335 21.857 1.00 25.34 406 PRO A O 1
ATOM 2958 N N . HIS A 1 410 ? -19.559 11.482 22.156 1.00 31.04 407 HIS A N 1
ATOM 2959 C CA . HIS A 1 410 ? -20.329 11.556 20.919 1.00 26.59 407 HIS A CA 1
ATOM 2960 C C . HIS A 1 410 ? -19.380 11.375 19.729 1.00 22.34 407 HIS A C 1
ATOM 2961 O O . HIS A 1 410 ? -18.217 11.782 19.792 1.00 26.29 407 HIS A O 1
ATOM 2968 N N . PRO A 1 411 ? -19.867 10.752 18.647 1.00 24.80 408 PRO A N 1
ATOM 2969 C CA . PRO A 1 411 ? -19.070 10.488 17.445 1.00 25.57 408 PRO A CA 1
ATOM 2970 C C . PRO A 1 411 ? -18.381 11.737 16.892 1.00 29.38 408 PRO A C 1
ATOM 2971 O O . PRO A 1 411 ? -17.302 11.636 16.308 1.00 29.04 408 PRO A O 1
ATOM 2975 N N . TRP A 1 412 ? -18.998 12.900 17.068 1.00 25.22 409 TRP A N 1
ATOM 2976 C CA . TRP A 1 412 ? -18.420 14.130 16.542 1.00 21.65 409 TRP A CA 1
ATOM 2977 C C . TRP A 1 412 ? -17.314 14.701 17.423 1.00 21.40 409 TRP A C 1
ATOM 2978 O O . TRP A 1 412 ? -16.546 15.540 16.974 1.00 19.85 409 TRP A O 1
ATOM 2989 N N . ALA A 1 413 ? -17.226 14.235 18.666 1.00 18.05 410 ALA A N 1
ATOM 2990 C CA . ALA A 1 413 ? -16.187 14.707 19.575 1.00 24.69 410 ALA A CA 1
ATOM 2991 C C . ALA A 1 413 ? -14.816 14.548 18.949 1.00 26.24 410 ALA A C 1
ATOM 2992 O O . ALA A 1 413 ? -14.436 13.450 18.533 1.00 21.66 410 ALA A O 1
ATOM 2994 N N . GLY A 1 414 ? -14.077 15.650 18.876 1.00 17.89 411 GLY A N 1
ATOM 2995 C CA . GLY A 1 414 ? -12.716 15.613 18.376 1.00 19.39 411 GLY A CA 1
ATOM 2996 C C . GLY A 1 414 ? -12.570 15.821 16.878 1.00 19.05 411 GLY A C 1
ATOM 2997 O O . GLY A 1 414 ? -11.442 15.984 16.389 1.00 17.32 411 GLY A O 1
ATOM 2998 N N . ARG A 1 415 ? -13.694 15.820 16.155 1.00 17.11 412 ARG A N 1
ATOM 2999 C CA . ARG A 1 415 ? -13.692 16.044 14.704 1.00 21.11 412 ARG A CA 1
ATOM 3000 C C . ARG A 1 415 ? -13.587 17.523 14.367 1.00 16.30 412 ARG A C 1
ATOM 3001 O O . ARG A 1 415 ? -13.945 18.386 15.168 1.00 16.05 412 ARG A O 1
ATOM 3009 N N . PHE A 1 416 ? -13.099 17.809 13.171 1.00 16.23 413 PHE A N 1
ATOM 3010 C CA . PHE A 1 416 ? -12.941 19.186 12.722 1.00 13.30 413 PHE A CA 1
ATOM 3011 C C . PHE A 1 416 ? -14.271 19.719 12.193 1.00 16.76 413 PHE A C 1
ATOM 3012 O O . PHE A 1 416 ? -14.833 19.149 11.249 1.00 17.96 413 PHE A O 1
ATOM 3020 N N . ALA A 1 417 ? -14.770 20.805 12.794 1.00 13.46 414 ALA A N 1
ATOM 3021 C CA . ALA A 1 417 ? -16.058 21.395 12.386 1.00 16.26 414 ALA A CA 1
ATOM 3022 C C . ALA A 1 417 ? -15.883 22.734 11.692 1.00 17.24 414 ALA A C 1
ATOM 3023 O O . ALA A 1 417 ? -16.861 23.378 11.304 1.00 21.02 414 ALA A O 1
ATOM 3025 N N . GLY A 1 418 ? -14.634 23.145 11.528 1.00 19.55 415 GLY A N 1
ATOM 3026 C CA . GLY A 1 418 ? -14.315 24.465 11.015 1.00 19.90 415 GLY A CA 1
ATOM 3027 C C . GLY A 1 418 ? -14.804 24.753 9.607 1.00 17.10 415 GLY A C 1
ATOM 3028 O O . GLY A 1 418 ? -14.930 25.909 9.222 1.00 23.35 415 GLY A O 1
ATOM 3029 N N . GLY A 1 419 ? -15.083 23.706 8.842 1.00 21.00 416 GLY A N 1
ATOM 3030 C CA . GLY A 1 419 ? -15.560 23.872 7.483 1.00 23.71 416 GLY A CA 1
ATOM 3031 C C . GLY A 1 419 ? -17.065 23.718 7.310 1.00 30.38 416 GLY A C 1
ATOM 3032 O O . GLY A 1 419 ? -17.540 23.664 6.179 1.00 23.11 416 GLY A O 1
ATOM 3033 N N . LEU A 1 420 ? -17.818 23.630 8.409 1.00 18.69 417 LEU A N 1
ATOM 3034 C CA . LEU A 1 420 ? -19.277 23.526 8.310 1.00 21.71 417 LEU A CA 1
ATOM 3035 C C . LEU A 1 420 ? -19.881 24.870 7.933 1.00 21.61 417 LEU A C 1
ATOM 3036 O O . LEU A 1 420 ? -19.325 25.919 8.258 1.00 18.43 417 LEU A O 1
ATOM 3041 N N . VAL A 1 421 ? -21.024 24.836 7.252 1.00 20.70 418 VAL A N 1
ATOM 3042 C CA . VAL A 1 421 ? -21.775 26.056 6.982 1.00 22.56 418 VAL A CA 1
ATOM 3043 C C . VAL A 1 421 ? -23.220 25.838 7.401 1.00 24.38 418 VAL A C 1
ATOM 3044 O O . VAL A 1 421 ? -23.832 24.828 7.036 1.00 22.93 418 VAL A O 1
ATOM 3048 N N . LEU A 1 422 ? -23.755 26.779 8.175 1.00 18.51 419 LEU A N 1
ATOM 3049 C CA . LEU A 1 422 ? -25.133 26.696 8.646 1.00 23.69 419 LEU A CA 1
ATOM 3050 C C . LEU A 1 422 ? -26.067 27.530 7.775 1.00 28.88 419 LEU A C 1
ATOM 3051 O O . LEU A 1 422 ? -25.622 28.371 6.994 1.00 30.51 419 LEU A O 1
ATOM 3056 N N . SER A 1 423 ? -27.367 27.297 7.925 1.00 21.28 420 SER A N 1
ATOM 3057 C CA . SER A 1 423 ? -28.379 28.166 7.334 1.00 28.16 420 SER A CA 1
ATOM 3058 C C . SER A 1 423 ? -28.982 29.051 8.405 1.00 32.06 420 SER A C 1
ATOM 3059 O O . SER A 1 423 ? -29.483 28.551 9.414 1.00 27.80 420 SER A O 1
ATOM 3062 N N . GLY A 1 424 ? -28.935 30.361 8.182 1.00 29.79 421 GLY A N 1
ATOM 3063 C CA . GLY A 1 424 ? -29.515 31.313 9.113 1.00 41.37 421 GLY A CA 1
ATOM 3064 C C . GLY A 1 424 ? -31.029 31.265 9.083 1.00 36.19 421 GLY A C 1
ATOM 3065 O O . GLY A 1 424 ? -31.610 30.607 8.217 1.00 32.23 421 GLY A O 1
ATOM 3066 N N . PRO A 1 425 ? -31.680 31.960 10.029 1.00 42.44 422 PRO A N 1
ATOM 3067 C CA . PRO A 1 425 ? -33.146 31.962 10.113 1.00 41.83 422 PRO A CA 1
ATOM 3068 C C . PRO A 1 425 ?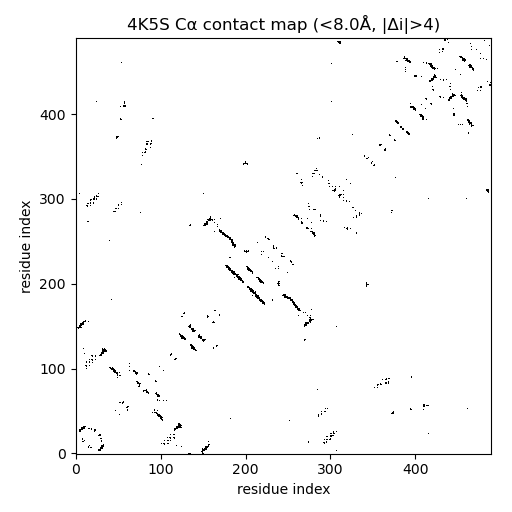 -33.798 32.527 8.854 1.00 43.26 422 PRO A C 1
ATOM 3069 O O . PRO A 1 425 ? -34.965 32.240 8.583 1.00 36.61 422 PRO A O 1
ATOM 3073 N N . SER A 1 426 ? -33.045 33.305 8.083 1.00 43.45 423 SER A N 1
ATOM 3074 C CA . SER A 1 426 ? -33.565 33.862 6.836 1.00 37.71 423 SER A CA 1
ATOM 3075 C C . SER A 1 426 ? -33.043 33.116 5.607 1.00 38.05 423 SER A C 1
ATOM 3076 O O . SER A 1 426 ? -33.236 33.559 4.477 1.00 44.38 423 SER A O 1
ATOM 3079 N N . GLY A 1 427 ? -32.385 31.983 5.831 1.00 32.07 424 GLY A N 1
ATOM 3080 C CA . GLY A 1 427 ? -31.891 31.164 4.738 1.00 30.17 424 GLY A CA 1
ATOM 3081 C C . GLY A 1 427 ? -30.473 31.498 4.299 1.00 35.64 424 GLY A C 1
ATOM 3082 O O . GLY A 1 427 ? -29.881 30.792 3.483 1.00 33.20 424 GLY A O 1
ATOM 3083 N N . GLU A 1 428 ? -29.925 32.577 4.841 1.00 30.77 425 GLU A N 1
ATOM 3084 C CA . GLU A 1 428 ? -28.566 32.985 4.510 1.00 36.08 425 GLU A CA 1
ATOM 3085 C C . GLU A 1 428 ? -27.535 31.962 5.012 1.00 32.77 425 GLU A C 1
ATOM 3086 O O . GLU A 1 428 ? -27.700 31.370 6.085 1.00 29.43 425 GLU A O 1
ATOM 3092 N N . PRO A 1 429 ? -26.473 31.742 4.227 1.00 30.66 426 PRO A N 1
ATOM 3093 C CA . PRO A 1 429 ? -25.367 30.856 4.614 1.00 30.50 426 PRO A CA 1
ATOM 3094 C C . PRO A 1 429 ? -24.562 31.456 5.751 1.00 27.04 426 PRO A C 1
ATOM 3095 O O . PRO A 1 429 ? -24.235 32.641 5.705 1.00 29.97 426 PRO A O 1
ATOM 3099 N N . VAL A 1 430 ? -24.251 30.647 6.758 1.00 22.44 427 VAL A N 1
ATOM 3100 C CA . VAL A 1 430 ? -23.473 31.119 7.900 1.00 28.12 427 VAL A CA 1
ATOM 3101 C C . VAL A 1 430 ? -22.289 30.187 8.127 1.00 23.23 427 VAL A C 1
ATOM 3102 O O . VAL A 1 430 ? -22.407 29.188 8.838 1.00 22.60 427 VAL A O 1
ATOM 3106 N N . PRO A 1 431 ? -21.147 30.496 7.495 1.00 19.83 428 PRO A N 1
ATOM 3107 C CA . PRO A 1 431 ? -19.953 29.652 7.603 1.00 20.36 428 PRO A CA 1
ATOM 3108 C C . PRO A 1 431 ? -19.445 29.651 9.030 1.00 19.84 428 PRO A C 1
ATOM 3109 O O . PRO A 1 431 ? -19.352 30.718 9.635 1.00 19.22 428 PRO A O 1
ATOM 3113 N N . VAL A 1 432 ? -19.124 28.473 9.558 1.00 20.88 429 VAL A N 1
ATOM 3114 C CA . VAL A 1 432 ? -18.550 28.382 10.895 1.00 17.09 429 VAL A CA 1
ATOM 3115 C C . VAL A 1 432 ? -17.155 29.010 10.907 1.00 19.26 429 VAL A C 1
ATOM 3116 O O . VAL A 1 432 ? -16.745 29.609 11.893 1.00 16.95 429 VAL A O 1
ATOM 3120 N N . ALA A 1 433 ? -16.437 28.910 9.793 1.00 17.88 430 ALA A N 1
ATOM 3121 C CA . ALA A 1 433 ? -15.148 29.601 9.678 1.00 15.05 430 ALA A CA 1
ATOM 3122 C C . ALA A 1 433 ? -15.224 31.076 10.066 1.00 15.40 430 ALA A C 1
ATOM 3123 O O . ALA A 1 433 ? -14.365 31.567 10.788 1.00 18.28 430 ALA A O 1
ATOM 3125 N N . GLU A 1 434 ? -16.264 31.771 9.606 1.00 23.12 431 GLU A N 1
ATOM 3126 C CA . GLU A 1 434 ? -16.445 33.183 9.937 1.00 17.46 431 GLU A CA 1
ATOM 3127 C C . GLU A 1 434 ? -16.795 33.370 11.410 1.00 17.35 431 GLU A C 1
ATOM 3128 O O . GLU A 1 434 ? -16.279 34.278 12.065 1.00 17.56 431 GLU A O 1
ATOM 3134 N N . LEU A 1 435 ? -17.664 32.511 11.933 1.00 13.38 432 LEU A N 1
ATOM 3135 C CA . LEU A 1 435 ? -18.027 32.591 13.348 1.00 20.95 432 LEU A CA 1
ATOM 3136 C C . LEU A 1 435 ? -16.807 32.437 14.264 1.00 26.15 432 LEU A C 1
ATOM 3137 O O . LEU A 1 435 ? -16.735 33.063 15.322 1.00 18.11 432 LEU A O 1
ATOM 3142 N N . LEU A 1 436 ? -15.854 31.608 13.843 1.00 17.23 433 LEU A N 1
ATOM 3143 C CA . LEU A 1 436 ? -14.647 31.328 14.621 1.00 18.09 433 LEU A CA 1
ATOM 3144 C C . LEU A 1 436 ? -13.588 32.436 14.590 1.00 18.38 433 LEU A C 1
ATOM 3145 O O . LEU A 1 436 ? -12.616 32.400 15.357 1.00 16.44 433 LEU A O 1
ATOM 3150 N N . ARG A 1 437 ? -13.766 33.421 13.716 1.00 12.63 434 ARG A N 1
ATOM 3151 C CA . ARG A 1 437 ? -12.757 34.469 13.570 1.00 18.31 434 ARG A CA 1
ATOM 3152 C C . ARG A 1 437 ? -12.517 35.290 14.843 1.00 21.35 434 ARG A C 1
ATOM 3153 O O . ARG A 1 437 ? -11.416 35.790 15.070 1.00 18.29 434 ARG A O 1
ATOM 3161 N N . SER A 1 438 ? -13.531 35.411 15.685 1.00 16.31 435 SER A N 1
ATOM 3162 C CA . SER A 1 438 ? -13.349 36.129 16.951 1.00 24.58 435 SER A CA 1
ATOM 3163 C C . SER A 1 438 ? -12.554 35.334 17.991 1.00 21.14 435 SER A C 1
ATOM 3164 O O . SER A 1 438 ? -12.234 35.856 19.063 1.00 20.47 435 SER A O 1
ATOM 3167 N N . ALA A 1 439 ? -12.228 34.082 17.670 1.00 19.09 436 ALA A N 1
ATOM 3168 C CA . ALA A 1 439 ? -11.351 33.252 18.508 1.00 20.31 436 ALA A CA 1
ATOM 3169 C C . ALA A 1 439 ? -11.975 32.831 19.841 1.00 17.65 436 ALA A C 1
ATOM 3170 O O . ALA A 1 439 ? -11.261 32.528 20.801 1.00 17.67 436 ALA A O 1
ATOM 3172 N N . ARG A 1 440 ? -13.303 32.819 19.884 1.00 20.99 437 ARG A N 1
ATOM 3173 C CA . ARG A 1 440 ? -14.056 32.280 21.017 1.00 15.78 437 ARG A CA 1
ATOM 3174 C C . ARG A 1 440 ? -14.609 30.900 20.672 1.00 16.55 437 ARG A C 1
ATOM 3175 O O . ARG A 1 440 ? -14.919 30.635 19.502 1.00 15.37 437 ARG A O 1
ATOM 3183 N N . PRO A 1 441 ? -14.726 30.012 21.683 1.00 13.99 438 PRO A N 1
ATOM 3184 C CA . PRO A 1 441 ? -15.448 28.749 21.499 1.00 15.77 438 PRO A CA 1
ATOM 3185 C C . PRO A 1 441 ? -16.893 29.045 21.127 1.00 16.58 438 PRO A C 1
ATOM 3186 O O . PRO A 1 441 ? -17.417 30.105 21.504 1.00 13.97 438 PRO A O 1
ATOM 3190 N N . LEU A 1 442 ? -17.530 28.121 20.413 1.00 15.37 439 LEU A N 1
ATOM 3191 C CA . LEU A 1 442 ? -18.897 28.310 19.934 1.00 18.82 439 LEU A CA 1
ATOM 3192 C C . LEU A 1 442 ? -19.786 27.149 20.342 1.00 17.03 439 LEU A C 1
ATOM 3193 O O . LEU A 1 442 ? -19.392 25.987 20.211 1.00 16.17 439 LEU A O 1
ATOM 3198 N N . LEU A 1 443 ? -20.987 27.455 20.824 1.00 17.07 440 LEU A N 1
ATOM 3199 C CA . LEU A 1 443 ? -22.021 26.424 20.905 1.00 13.13 440 LEU A CA 1
ATOM 3200 C C . LEU A 1 443 ? -22.918 26.531 19.681 1.00 16.14 440 LEU A C 1
ATOM 3201 O O . LEU A 1 443 ? -23.673 27.492 19.543 1.00 16.40 440 LEU A O 1
ATOM 3206 N N . LEU A 1 444 ? -22.836 25.553 18.790 1.00 14.54 441 LEU A N 1
ATOM 3207 C CA . LEU A 1 444 ? -23.706 25.539 17.618 1.00 17.86 441 LEU A CA 1
ATOM 3208 C C . LEU A 1 444 ? -24.964 24.729 17.919 1.00 16.02 441 LEU A C 1
ATOM 3209 O O . LEU A 1 444 ? -24.875 23.535 18.210 1.00 16.16 441 LEU A O 1
ATOM 3214 N N . ASP A 1 445 ? -26.125 25.380 17.857 1.00 17.89 442 ASP A N 1
ATOM 3215 C CA . ASP A 1 445 ? -27.409 24.698 18.019 1.00 17.99 442 ASP A CA 1
ATOM 3216 C C . ASP A 1 445 ? -27.972 24.379 16.637 1.00 20.62 442 ASP A C 1
ATOM 3217 O O . ASP A 1 445 ? -28.482 25.261 15.933 1.00 17.32 442 ASP A O 1
ATOM 3222 N N . LEU A 1 446 ? -27.868 23.117 16.246 1.00 21.72 443 LEU A N 1
ATOM 3223 C CA . LEU A 1 446 ? -28.204 22.714 14.886 1.00 23.01 443 LEU A CA 1
ATOM 3224 C C . LEU A 1 446 ? -29.643 22.262 14.765 1.00 21.91 443 LEU A C 1
ATOM 3225 O O . LEU A 1 446 ? -30.158 22.104 13.658 1.00 29.69 443 LEU A O 1
ATOM 3230 N N . ALA A 1 447 ? -30.298 22.050 15.896 1.00 22.03 444 ALA A N 1
ATOM 3231 C CA . ALA A 1 447 ? -31.595 21.377 15.870 1.00 27.22 444 ALA A CA 1
ATOM 3232 C C . ALA A 1 447 ? -32.727 22.159 16.528 1.00 29.31 444 ALA A C 1
ATOM 3233 O O . ALA A 1 447 ? -33.897 21.932 16.227 1.00 31.80 444 ALA A O 1
ATOM 3235 N N . GLY A 1 448 ? -32.384 23.084 17.416 1.00 26.11 445 GLY A N 1
ATOM 3236 C CA . GLY A 1 448 ? -33.393 23.780 18.190 1.00 23.00 445 GLY A CA 1
ATOM 3237 C C . GLY A 1 448 ? -33.357 23.250 19.605 1.00 26.42 445 GLY A C 1
ATOM 3238 O O . GLY A 1 448 ? -34.231 22.490 20.028 1.00 28.62 445 GLY A O 1
ATOM 3239 N N . ARG A 1 449 ? -32.311 23.632 20.327 1.00 22.60 446 ARG A N 1
ATOM 3240 C CA . ARG A 1 449 ? -32.103 23.153 21.677 1.00 19.21 446 ARG A CA 1
ATOM 3241 C C . ARG A 1 449 ? -31.985 24.344 22.613 1.00 18.91 446 ARG A C 1
ATOM 3242 O O . ARG A 1 449 ? -30.885 24.671 23.093 1.00 15.22 446 ARG A O 1
ATOM 3250 N N . ALA A 1 450 ? -33.128 24.981 22.883 1.00 19.95 447 ALA A N 1
ATOM 3251 C CA . ALA A 1 450 ? -33.162 26.146 23.764 1.00 16.39 447 ALA A CA 1
ATOM 3252 C C . ALA A 1 450 ? -32.597 25.796 25.141 1.00 19.58 447 ALA A C 1
ATOM 3253 O O . ALA A 1 450 ? -32.041 26.652 25.834 1.00 23.02 447 ALA A O 1
ATOM 3255 N N . ASP A 1 451 ? -32.721 24.531 25.527 1.00 18.65 448 ASP A N 1
ATOM 3256 C CA . ASP A 1 451 ? -32.236 24.095 26.832 1.00 16.25 448 ASP A CA 1
ATOM 3257 C C . ASP A 1 451 ? -30.716 24.170 26.891 1.00 20.16 448 ASP A C 1
ATOM 3258 O O . ASP A 1 451 ? -30.151 24.559 27.915 1.00 18.10 448 ASP A O 1
ATOM 3263 N N . LEU A 1 452 ? -30.058 23.801 25.792 1.00 17.59 449 LEU A N 1
ATOM 3264 C CA . LEU A 1 452 ? -28.604 23.893 25.717 1.00 17.90 449 LEU A CA 1
ATOM 3265 C C . LEU A 1 452 ? -28.165 25.343 25.593 1.00 17.61 449 LEU A C 1
ATOM 3266 O O . LEU A 1 452 ? -27.180 25.749 26.208 1.00 20.19 449 LEU A O 1
ATOM 3271 N N . ARG A 1 453 ? -28.885 26.125 24.791 1.00 16.57 450 ARG A N 1
ATOM 3272 C CA . ARG A 1 453 ? -28.558 27.544 24.653 1.00 17.04 450 ARG A CA 1
ATOM 3273 C C . ARG A 1 453 ? -28.591 28.205 26.026 1.00 21.59 450 ARG A C 1
ATOM 3274 O O . ARG A 1 453 ? -27.647 28.874 26.426 1.00 22.39 450 ARG A O 1
ATOM 3282 N N . GLU A 1 454 ? -29.671 27.986 26.764 1.00 22.21 451 GLU A N 1
ATOM 3283 C CA . GLU A 1 454 ? -29.809 28.587 28.088 1.00 21.64 451 GLU A CA 1
ATOM 3284 C C . GLU A 1 454 ? -28.714 28.123 29.056 1.00 24.91 451 GLU A C 1
ATOM 3285 O O . GLU A 1 454 ? -28.149 28.915 29.814 1.00 24.77 451 GLU A O 1
ATOM 3291 N N . ALA A 1 455 ? -28.412 26.835 29.017 1.00 20.30 452 ALA A N 1
ATOM 3292 C CA . ALA A 1 455 ? -27.444 26.248 29.928 1.00 21.52 452 ALA A CA 1
ATOM 3293 C C . ALA A 1 455 ? -26.066 26.881 29.763 1.00 21.74 452 ALA A C 1
ATOM 3294 O O . ALA A 1 455 ? -25.234 26.810 30.665 1.00 19.89 452 ALA A O 1
ATOM 3296 N N . THR A 1 456 ? -25.843 27.509 28.612 1.00 23.06 453 THR A N 1
ATOM 3297 C CA . THR A 1 456 ? -24.541 28.062 28.250 1.00 21.05 453 THR A CA 1
ATOM 3298 C C . THR A 1 456 ? -24.349 29.519 28.699 1.00 22.55 453 THR A C 1
ATOM 3299 O O . THR A 1 456 ? -23.238 30.052 28.642 1.00 20.07 453 THR A O 1
ATOM 3303 N N . ARG A 1 457 ? -25.426 30.150 29.168 1.00 25.98 454 ARG A N 1
ATOM 3304 C CA . ARG A 1 457 ? -25.394 31.570 29.553 1.00 28.16 454 ARG A CA 1
ATOM 3305 C C . ARG A 1 457 ? -24.298 31.969 30.542 1.00 19.37 454 ARG A C 1
ATOM 3306 O O . ARG A 1 457 ? -23.654 32.998 30.357 1.00 21.35 454 ARG A O 1
ATOM 3314 N N . PRO A 1 458 ? -24.096 31.167 31.600 1.00 20.16 455 PRO A N 1
ATOM 3315 C CA . PRO A 1 458 ? -23.066 31.505 32.588 1.00 22.48 455 PRO A CA 1
ATOM 3316 C C . PRO A 1 458 ? -21.646 31.497 31.999 1.00 25.42 455 PRO A C 1
ATOM 3317 O O . PRO A 1 458 ? -20.720 31.973 32.658 1.00 21.32 455 PRO A O 1
ATOM 3321 N N . TRP A 1 459 ? -21.489 30.973 30.782 1.00 21.24 456 TRP A N 1
ATOM 3322 C CA . TRP A 1 459 ? -20.202 30.967 30.095 1.00 21.13 456 TRP A CA 1
ATOM 3323 C C . TRP A 1 459 ? -20.152 31.960 28.946 1.00 22.82 456 TRP A C 1
ATOM 3324 O O . TRP A 1 459 ? -19.236 31.901 28.130 1.00 19.19 456 TRP A O 1
ATOM 3335 N N . SER A 1 460 ? -21.134 32.856 28.865 1.00 22.50 457 SER A N 1
ATOM 3336 C CA . SER A 1 460 ? -21.251 33.736 27.698 1.00 21.73 457 SER A CA 1
ATOM 3337 C C . SER A 1 460 ? -20.140 34.781 27.614 1.00 24.20 457 SER A C 1
ATOM 3338 O O . SER A 1 460 ? -19.976 35.428 26.584 1.00 20.62 457 SER A O 1
ATOM 3341 N N . ASP A 1 461 ? -19.374 34.952 28.690 1.00 17.59 458 ASP A N 1
ATOM 3342 C CA . ASP A 1 461 ? -18.224 35.847 28.623 1.00 22.13 458 ASP A CA 1
ATOM 3343 C C . ASP A 1 461 ? -17.114 35.213 27.793 1.00 21.38 458 ASP A C 1
ATOM 3344 O O . ASP A 1 461 ? -16.189 35.901 27.354 1.00 23.66 458 ASP A O 1
ATOM 3349 N N . ARG A 1 462 ? -17.227 33.905 27.561 1.00 21.17 459 ARG A N 1
ATOM 3350 C CA . ARG A 1 462 ? -16.196 33.156 26.850 1.00 20.47 459 ARG A CA 1
ATOM 3351 C C . ARG A 1 462 ? -16.712 32.495 25.574 1.00 23.46 459 ARG A C 1
ATOM 3352 O O . ARG A 1 462 ? -16.004 32.449 24.569 1.00 17.49 459 ARG A O 1
ATOM 3360 N N . VAL A 1 463 ? -17.934 31.970 25.636 1.00 19.43 460 VAL A N 1
ATOM 3361 C CA . VAL A 1 463 ? -18.482 31.115 24.586 1.00 14.47 460 VAL A CA 1
ATOM 3362 C C . VAL A 1 463 ? -19.667 31.797 23.932 1.00 18.90 460 VAL A C 1
ATOM 3363 O O . VAL A 1 463 ? -20.545 32.301 24.624 1.00 20.35 460 VAL A O 1
ATOM 3367 N N . SER A 1 464 ? -19.693 31.814 22.601 1.00 15.58 461 SER A N 1
ATOM 3368 C CA . SER A 1 464 ? -20.815 32.395 21.857 1.00 14.28 461 SER A CA 1
ATOM 3369 C C . SER A 1 464 ? -21.807 31.317 21.465 1.00 17.79 461 SER A C 1
ATOM 3370 O O . SER A 1 464 ? -21.415 30.203 21.137 1.00 18.10 461 SER A O 1
ATOM 3373 N N . VAL A 1 465 ? -23.091 31.648 21.470 1.00 23.71 462 VAL A N 1
ATOM 3374 C CA . VAL A 1 465 ? -24.120 30.694 21.058 1.00 17.07 462 VAL A CA 1
ATOM 3375 C C . VAL A 1 465 ? -24.712 31.087 19.717 1.00 22.68 462 VAL A C 1
ATOM 3376 O O . VAL A 1 465 ? -25.116 32.234 19.529 1.00 18.40 462 VAL A O 1
ATOM 3380 N N . VAL A 1 466 ? -24.754 30.140 18.780 1.00 17.66 463 VAL A N 1
ATOM 3381 C CA . VAL A 1 466 ? -25.281 30.415 17.450 1.00 21.25 463 VAL A CA 1
ATOM 3382 C C . VAL A 1 466 ? -26.202 29.287 17.020 1.00 19.81 463 VAL A C 1
ATOM 3383 O O . VAL A 1 466 ? -25.809 28.131 17.029 1.00 19.47 463 VAL A O 1
ATOM 3387 N N . ALA A 1 467 ? -27.432 29.630 16.669 1.00 17.80 464 ALA A N 1
ATOM 3388 C CA . ALA A 1 467 ? -28.387 28.652 16.185 1.00 21.21 464 ALA A CA 1
ATOM 3389 C C . ALA A 1 467 ? -28.360 28.679 14.668 1.00 19.31 464 ALA A C 1
ATOM 3390 O O . ALA A 1 467 ? -28.224 29.740 14.060 1.00 19.11 464 ALA A O 1
ATOM 3392 N N . GLY A 1 468 ? -28.472 27.511 14.055 1.00 18.60 465 GLY A N 1
ATOM 3393 C CA . GLY A 1 468 ? -28.528 27.432 12.611 1.00 23.25 465 GLY A CA 1
ATOM 3394 C C . GLY A 1 468 ? -29.015 26.076 12.161 1.00 26.53 465 GLY A C 1
ATOM 3395 O O . GLY A 1 468 ? -28.932 25.095 12.898 1.00 26.18 465 GLY A O 1
ATOM 3396 N N . GLU A 1 469 ? -29.539 26.016 10.948 1.00 27.48 466 GLU A N 1
ATOM 3397 C CA . GLU A 1 469 ? -29.975 24.746 10.411 1.00 33.28 466 GLU A CA 1
ATOM 3398 C C . GLU A 1 469 ? -28.818 24.091 9.689 1.00 31.73 466 GLU A C 1
ATOM 3399 O O . GLU A 1 469 ? -28.111 24.737 8.909 1.00 30.76 466 GLU A O 1
ATOM 3405 N N . ALA A 1 470 ? -28.620 22.810 9.971 1.00 35.21 467 ALA A N 1
ATOM 3406 C CA . ALA A 1 470 ? -27.669 21.990 9.234 1.00 35.13 467 ALA A CA 1
ATOM 3407 C C . ALA A 1 470 ? -27.823 20.532 9.642 1.00 35.98 467 ALA A C 1
ATOM 3408 O O . ALA A 1 470 ? -28.128 20.229 10.798 1.00 35.00 467 ALA A O 1
ATOM 3410 N N . THR A 1 471 ? -27.643 19.632 8.685 1.00 32.24 468 THR A N 1
ATOM 3411 C CA . THR A 1 471 ? -27.521 18.210 8.995 1.00 38.38 468 THR A CA 1
ATOM 3412 C C . THR A 1 471 ? -26.060 17.833 8.810 1.00 38.35 468 THR A C 1
ATOM 3413 O O . THR A 1 471 ? -25.458 18.163 7.787 1.00 40.84 468 THR A O 1
ATOM 3417 N N . VAL A 1 472 ? -25.480 17.179 9.811 1.00 27.82 469 VAL A N 1
ATOM 3418 C CA . VAL A 1 472 ? -24.111 16.691 9.697 1.00 27.28 469 VAL A CA 1
ATOM 3419 C C . VAL A 1 472 ? -24.132 15.165 9.730 1.00 29.72 469 VAL A C 1
ATOM 3420 O O . VAL A 1 472 ? -25.153 14.569 10.075 1.00 30.93 469 VAL A O 1
ATOM 3424 N N . GLU A 1 473 ? -23.016 14.533 9.369 1.00 27.00 470 GLU A N 1
ATOM 3425 C CA . GLU A 1 473 ? -22.928 13.072 9.414 1.00 31.60 470 GLU A CA 1
ATOM 3426 C C . GLU A 1 473 ? -21.649 12.626 10.105 1.00 32.95 470 GLU A C 1
ATOM 3427 O O . GLU A 1 473 ? -20.556 13.001 9.681 1.00 31.45 470 GLU A O 1
ATOM 3433 N N . PRO A 1 474 ? -21.782 11.826 11.178 1.00 29.72 471 PRO A N 1
ATOM 3434 C CA . PRO A 1 474 ? -23.057 11.356 11.740 1.00 27.41 471 PRO A CA 1
ATOM 3435 C C . PRO A 1 474 ? -23.867 12.497 12.388 1.00 30.71 471 PRO A C 1
ATOM 3436 O O . PRO A 1 474 ? -23.349 13.605 12.524 1.00 27.29 471 PRO A O 1
ATOM 3440 N N . PRO A 1 475 ? -25.135 12.235 12.750 1.00 31.35 472 PRO A N 1
ATOM 3441 C CA . PRO A 1 475 ? -26.042 13.266 13.276 1.00 23.37 472 PRO A CA 1
ATOM 3442 C C . PRO A 1 475 ? -25.577 13.880 14.592 1.00 26.37 472 PRO A C 1
ATOM 3443 O O . PRO A 1 475 ? -24.964 13.210 15.424 1.00 21.57 472 PRO A O 1
ATOM 3447 N N . ALA A 1 476 ? -25.893 15.158 14.770 1.00 23.11 473 ALA A N 1
ATOM 3448 C CA . ALA A 1 476 ? -25.648 15.864 16.016 1.00 23.96 473 ALA A CA 1
ATOM 3449 C C . ALA A 1 476 ? -26.648 16.992 16.087 1.00 19.44 473 ALA A C 1
ATOM 3450 O O . ALA A 1 476 ? -26.928 17.638 15.078 1.00 26.72 473 ALA A O 1
ATOM 3452 N N . GLN A 1 477 ? -27.186 17.242 17.274 1.00 22.50 474 GLN A N 1
ATOM 3453 C CA .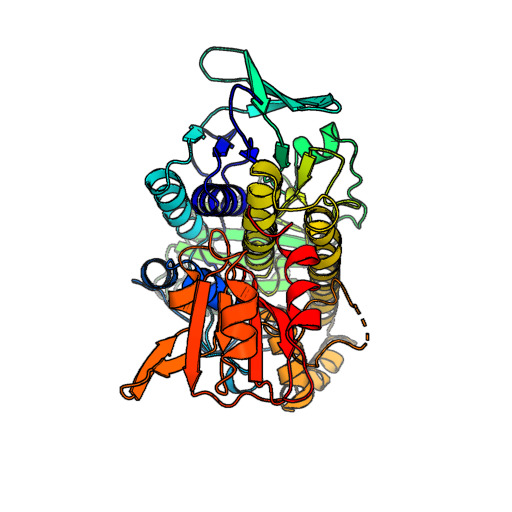 GLN A 1 477 ? -28.117 18.347 17.451 1.00 22.30 474 GLN A CA 1
ATOM 3454 C C . GLN A 1 477 ? -27.382 19.616 17.884 1.00 23.56 474 GLN A C 1
ATOM 3455 O O . GLN A 1 477 ? -27.868 20.734 17.677 1.00 19.85 474 GLN A O 1
ATOM 3461 N N . ALA A 1 478 ? -26.213 19.430 18.487 1.00 17.72 475 ALA A N 1
ATOM 3462 C CA . ALA A 1 478 ? -25.405 20.547 18.941 1.00 17.34 475 ALA A CA 1
ATOM 3463 C C . ALA A 1 478 ? -23.919 20.190 18.935 1.00 15.51 475 ALA A C 1
ATOM 3464 O O . ALA A 1 478 ? -23.535 19.049 19.213 1.00 17.58 475 ALA A O 1
ATOM 3466 N N . LEU A 1 479 ? -23.091 21.181 18.629 1.00 14.19 476 LEU A N 1
ATOM 3467 C CA . LEU A 1 479 ? -21.643 21.015 18.605 1.00 15.29 476 LEU A CA 1
ATOM 3468 C C . LEU A 1 479 ? -20.991 22.124 19.413 1.00 13.47 476 LEU A C 1
ATOM 3469 O O . LEU A 1 479 ? -21.246 23.298 19.168 1.00 14.92 476 LEU A O 1
ATOM 3474 N N . LEU A 1 480 ? -20.148 21.754 20.373 1.00 11.89 477 LEU A N 1
ATOM 3475 C CA . LEU A 1 480 ? -19.372 22.727 21.125 1.00 11.99 477 LEU A CA 1
ATOM 3476 C C . LEU A 1 480 ? -18.000 22.765 20.481 1.00 13.31 477 LEU A C 1
ATOM 3477 O O . LEU A 1 480 ? -17.225 21.811 20.589 1.00 12.26 477 LEU A O 1
ATOM 3482 N N . VAL A 1 481 ? -17.711 23.854 19.783 1.00 13.41 478 VAL A N 1
ATOM 3483 C CA . VAL A 1 481 ? -16.521 23.926 18.939 1.00 12.82 478 VAL A CA 1
ATOM 3484 C C . VAL A 1 481 ? -15.428 24.771 19.582 1.00 15.56 478 VAL A C 1
ATOM 3485 O O . VAL A 1 481 ? -15.691 25.876 20.068 1.00 15.13 478 VAL A O 1
ATOM 3489 N N . ARG A 1 482 ? -14.204 24.248 19.560 1.00 13.92 479 ARG A N 1
ATOM 3490 C CA . ARG A 1 482 ? -13.011 24.967 20.024 1.00 14.61 479 ARG A CA 1
ATOM 3491 C C . ARG A 1 482 ? -12.595 26.073 19.045 1.00 13.66 479 ARG A C 1
ATOM 3492 O O . ARG A 1 482 ? -12.909 26.003 17.860 1.00 13.73 479 ARG A O 1
ATOM 3500 N N . PRO A 1 483 ? -11.875 27.098 19.532 1.00 12.30 480 PRO A N 1
ATOM 3501 C CA . PRO A 1 483 ? -11.376 28.159 18.640 1.00 10.71 480 PRO A CA 1
ATOM 3502 C C . PRO A 1 483 ? -10.501 27.655 17.486 1.00 14.45 480 PRO A C 1
ATOM 3503 O O . PRO A 1 483 ? -10.337 28.367 16.492 1.00 17.60 480 PRO A O 1
ATOM 3507 N N . ASP A 1 484 ? -9.940 26.456 17.611 1.00 14.76 481 ASP A N 1
ATOM 3508 C CA . ASP A 1 484 ? -9.131 25.903 16.530 1.00 13.48 481 ASP A CA 1
ATOM 3509 C C . ASP A 1 484 ? -9.967 25.103 15.526 1.00 12.12 481 ASP A C 1
ATOM 3510 O O . ASP A 1 484 ? -9.430 24.557 14.560 1.00 14.45 481 ASP A O 1
ATOM 3515 N N . GLY A 1 485 ? -11.280 25.054 15.746 1.00 12.66 482 GLY A N 1
ATOM 3516 C CA . GLY A 1 485 ? -12.191 24.468 14.772 1.00 12.95 482 GLY A CA 1
ATOM 3517 C C . GLY A 1 485 ? -12.580 23.019 15.041 1.00 19.19 482 GLY A C 1
ATOM 3518 O O . GLY A 1 485 ? -13.449 22.451 14.360 1.00 14.32 482 GLY A O 1
ATOM 3519 N N . TYR A 1 486 ? -11.936 22.413 16.032 1.00 11.50 483 TYR A N 1
ATOM 3520 C CA . TYR A 1 486 ? -12.228 21.030 16.379 1.00 11.90 483 TYR A CA 1
ATOM 3521 C C . TYR A 1 486 ? -13.324 20.991 17.440 1.00 10.35 483 TYR A C 1
ATOM 3522 O O . TYR A 1 486 ? -13.472 21.932 18.226 1.00 11.26 483 TYR A O 1
ATOM 3531 N N . VAL A 1 487 ? -14.086 19.898 17.458 1.00 8.36 484 VAL A N 1
ATOM 3532 C CA . VAL A 1 487 ? -15.247 19.769 18.346 1.00 13.49 484 VAL A CA 1
ATOM 3533 C C . VAL A 1 487 ? -14.843 19.267 19.725 1.00 16.59 484 VAL A C 1
ATOM 3534 O O . VAL A 1 487 ? -14.170 18.237 19.853 1.00 16.75 484 VAL A O 1
ATOM 3538 N N . ALA A 1 488 ? -15.251 20.000 20.758 1.00 18.98 485 ALA A N 1
ATOM 3539 C CA . ALA A 1 488 ? -14.951 19.623 22.128 1.00 16.62 485 ALA A CA 1
ATOM 3540 C C . ALA A 1 488 ? -15.958 18.598 22.623 1.00 16.28 485 ALA A C 1
ATOM 3541 O O . ALA A 1 488 ? -15.598 17.618 23.271 1.00 20.48 485 ALA A O 1
ATOM 3543 N N . TRP A 1 489 ? -17.225 18.825 22.294 1.00 15.26 486 TRP A N 1
ATOM 3544 C CA . TRP A 1 489 ? -18.330 18.031 22.817 1.00 22.72 486 TRP A CA 1
ATOM 3545 C C . TRP A 1 489 ? -19.442 18.113 21.793 1.00 17.30 486 TRP A C 1
ATOM 3546 O O . TRP A 1 489 ? -19.576 19.117 21.105 1.00 20.79 486 TRP A O 1
ATOM 3557 N N . ALA A 1 490 ? -20.241 17.063 21.686 1.00 19.36 487 ALA A N 1
ATOM 3558 C CA . ALA A 1 490 ? -21.398 17.099 20.800 1.00 14.11 487 ALA A CA 1
ATOM 3559 C C . ALA A 1 490 ? -22.557 16.393 21.450 1.00 21.51 487 ALA A C 1
ATOM 3560 O O . ALA A 1 490 ? -22.363 15.579 22.350 1.00 18.96 487 ALA A O 1
ATOM 3562 N N . GLY A 1 491 ? -23.769 16.681 20.988 1.00 20.51 488 GLY A N 1
ATOM 3563 C CA . GLY A 1 491 ? -24.936 16.089 21.613 1.00 23.90 488 GLY A CA 1
ATOM 3564 C C . GLY A 1 491 ? -26.040 15.642 20.674 1.00 21.15 488 GLY A C 1
ATOM 3565 O O . GLY A 1 491 ? -26.347 16.313 19.686 1.00 26.25 488 GLY A O 1
ATOM 3566 N N . SER A 1 492 ? -26.641 14.502 21.010 1.00 25.25 489 SER A N 1
ATOM 3567 C CA . SER A 1 492 ? -27.837 14.000 20.343 1.00 27.80 489 SER A CA 1
ATOM 3568 C C . SER A 1 492 ? -29.085 14.394 21.150 1.00 27.08 489 SER A C 1
ATOM 3569 O O . SER A 1 492 ? -28.967 15.030 22.199 1.00 22.01 489 SER A O 1
ATOM 3572 N N . PRO A 1 493 ? -30.286 14.003 20.683 1.00 34.28 490 PRO A N 1
ATOM 3573 C CA . PRO A 1 493 ? -31.496 14.397 21.426 1.00 32.59 490 PRO A CA 1
ATOM 3574 C C . PRO A 1 493 ? -31.473 13.961 22.899 1.00 35.41 490 PRO A C 1
ATOM 3575 O O . PRO A 1 493 ? -32.148 14.571 23.733 1.00 36.27 490 PRO A O 1
ATOM 3579 N N . ALA A 1 494 ? -30.690 12.931 23.207 1.00 27.89 491 ALA A N 1
ATOM 3580 C CA . ALA A 1 494 ? -30.603 12.400 24.564 1.00 32.46 491 ALA A CA 1
ATOM 3581 C C . ALA A 1 494 ? -29.709 13.242 25.480 1.00 34.86 491 ALA A C 1
ATOM 3582 O O . ALA A 1 494 ? -29.783 13.129 26.704 1.00 32.55 491 ALA A O 1
ATOM 3584 N N . ALA A 1 495 ? -28.857 14.075 24.890 1.00 29.85 492 ALA A N 1
ATOM 3585 C CA . ALA A 1 495 ? -27.981 14.949 25.671 1.00 29.57 492 ALA A CA 1
ATOM 3586 C C . ALA A 1 495 ? -28.761 15.925 26.553 1.00 20.73 492 ALA A C 1
ATOM 3587 O O . ALA A 1 495 ? -29.792 16.464 26.144 1.00 21.77 492 ALA A O 1
ATOM 3589 N N . THR A 1 496 ? -28.245 16.165 27.756 1.00 19.98 493 THR A N 1
ATOM 3590 C CA . THR A 1 496 ? -28.875 17.056 28.714 1.00 23.75 493 THR A CA 1
ATOM 3591 C C . THR A 1 496 ? -28.053 18.326 28.987 1.00 26.34 493 THR A C 1
ATOM 3592 O O . THR A 1 496 ? -26.851 18.381 28.712 1.00 25.32 493 THR A O 1
ATOM 3596 N N . ALA A 1 497 ? -28.715 19.331 29.555 1.00 20.03 494 ALA A N 1
ATOM 3597 C CA . ALA A 1 497 ? -28.069 20.584 29.913 1.00 23.07 494 ALA A CA 1
ATOM 3598 C C . ALA A 1 497 ? -27.022 20.345 30.989 1.00 28.16 494 ALA A C 1
ATOM 3599 O O . ALA A 1 497 ? -25.992 21.016 31.026 1.00 24.37 494 ALA A O 1
ATOM 3601 N N . ASP A 1 498 ? -27.290 19.393 31.875 1.00 24.09 495 ASP A N 1
ATOM 3602 C CA . ASP A 1 498 ? -26.308 19.022 32.882 1.00 24.70 495 ASP A CA 1
ATOM 3603 C C . ASP A 1 498 ? -25.029 18.498 32.231 1.00 21.30 495 ASP A C 1
ATOM 3604 O O . ASP A 1 498 ? -23.924 18.824 32.660 1.00 21.98 495 ASP A O 1
ATOM 3609 N N . GLU A 1 499 ? -25.168 17.687 31.188 1.00 24.68 496 GLU A N 1
ATOM 3610 C CA . GLU A 1 499 ? -23.978 17.160 30.528 1.00 26.46 496 GLU A CA 1
ATOM 3611 C C . GLU A 1 499 ? -23.196 18.285 29.875 1.00 24.23 496 GLU A C 1
ATOM 3612 O O . GLU A 1 499 ? -21.971 18.279 29.875 1.00 20.19 496 GLU A O 1
ATOM 3618 N N . LEU A 1 500 ? -23.907 19.260 29.322 1.00 23.86 497 LEU A N 1
ATOM 3619 C CA . LEU A 1 500 ? -23.236 20.369 28.669 1.00 18.92 497 LEU A CA 1
ATOM 3620 C C . LEU A 1 500 ? -22.558 21.266 29.689 1.00 16.17 497 LEU A C 1
ATOM 3621 O O . LEU A 1 500 ? -21.441 21.717 29.473 1.00 23.04 497 LEU A O 1
ATOM 3626 N N . ARG A 1 501 ? -23.230 21.525 30.806 1.00 21.43 498 ARG A N 1
ATOM 3627 C CA . ARG A 1 501 ? -22.604 22.268 31.895 1.00 20.03 498 ARG A CA 1
ATOM 3628 C C . ARG A 1 501 ? -21.276 21.633 32.307 1.00 22.13 498 ARG A C 1
ATOM 3629 O O . ARG A 1 501 ? -20.276 22.334 32.518 1.00 21.25 498 ARG A O 1
ATOM 3637 N N . ALA A 1 502 ? -21.276 20.308 32.437 1.00 17.23 499 ALA A N 1
ATOM 3638 C CA . ALA A 1 502 ? -20.085 19.583 32.854 1.00 21.84 499 ALA A CA 1
ATOM 3639 C C . ALA A 1 502 ? -18.961 19.729 31.820 1.00 18.44 499 ALA A C 1
ATOM 3640 O O . ALA A 1 502 ? -17.798 19.945 32.171 1.00 24.00 499 ALA A O 1
ATOM 3642 N N A SER A 1 503 ? -19.313 19.594 30.547 0.67 19.60 500 SER A N 1
ATOM 3643 N N B SER A 1 503 ? -19.310 19.617 30.545 0.33 19.64 500 SER A N 1
ATOM 3644 C CA A SER A 1 503 ? -18.332 19.756 29.483 0.67 21.36 500 SER A CA 1
ATOM 3645 C CA B SER A 1 503 ? -18.319 19.753 29.484 0.33 21.32 500 SER A CA 1
ATOM 3646 C C A SER A 1 503 ? -17.796 21.188 29.434 0.67 20.28 500 SER A C 1
ATOM 3647 C C B SER A 1 503 ? -17.811 21.191 29.342 0.33 20.26 500 SER A C 1
ATOM 3648 O O A SER A 1 503 ? -16.595 21.406 29.281 0.67 21.28 500 SER A O 1
ATOM 3649 O O B SER A 1 503 ? -16.640 21.414 29.036 0.33 21.00 500 SER A O 1
ATOM 3654 N N . LEU A 1 504 ? -18.694 22.160 29.565 1.00 18.04 501 LEU A N 1
ATOM 3655 C CA . LEU A 1 504 ? -18.304 23.573 29.527 1.00 18.45 501 LEU A CA 1
ATOM 3656 C C . LEU A 1 504 ? -17.301 23.896 30.633 1.00 17.64 501 LEU A C 1
ATOM 3657 O O . LEU A 1 504 ? -16.292 24.566 30.396 1.00 16.34 501 LEU A O 1
ATOM 3662 N N . ALA A 1 505 ? -17.589 23.419 31.841 1.00 16.35 502 ALA A N 1
ATOM 3663 C CA . ALA A 1 505 ? -16.711 23.632 32.984 1.00 18.27 502 ALA A CA 1
ATOM 3664 C C . ALA A 1 505 ? -15.348 22.994 32.745 1.00 15.78 502 ALA A C 1
ATOM 3665 O O . ALA A 1 505 ? -14.317 23.575 33.063 1.00 20.65 502 ALA A O 1
ATOM 3667 N N . ARG A 1 506 ? -15.342 21.792 32.188 1.00 18.27 503 ARG A N 1
ATOM 3668 C CA . ARG A 1 506 ? -14.089 21.076 32.028 1.00 19.23 503 ARG A CA 1
ATOM 3669 C C . ARG A 1 506 ? -13.232 21.700 30.939 1.00 19.43 503 ARG A C 1
ATOM 3670 O O . ARG A 1 506 ? -12.014 21.820 31.083 1.00 19.00 503 ARG A O 1
ATOM 3678 N N . TRP A 1 507 ? -13.877 22.103 29.853 1.00 15.12 504 TRP A N 1
ATOM 3679 C CA . TRP A 1 507 ? -13.165 22.695 28.732 1.00 14.89 504 TRP A CA 1
ATOM 3680 C C . TRP A 1 507 ? -12.829 24.158 28.943 1.00 16.68 504 TRP A C 1
ATOM 3681 O O . TRP A 1 507 ? -11.710 24.583 28.673 1.00 18.75 504 TRP A O 1
ATOM 3692 N N . PHE A 1 508 ? -13.790 24.927 29.434 1.00 12.70 505 PHE A N 1
ATOM 3693 C CA . PHE A 1 508 ? -13.670 26.377 29.391 1.00 13.30 505 PHE A CA 1
ATOM 3694 C C . PHE A 1 508 ? -13.797 27.067 30.746 1.00 16.88 505 PHE A C 1
ATOM 3695 O O . PHE A 1 508 ? -14.036 28.264 30.805 1.00 14.11 505 PHE A O 1
ATOM 3703 N N . GLY A 1 509 ? -13.643 26.316 31.827 1.00 17.07 506 GLY A N 1
ATOM 3704 C CA . GLY A 1 509 ? -13.614 26.910 33.154 1.00 20.92 506 GLY A CA 1
ATOM 3705 C C . GLY A 1 509 ? -14.946 27.044 33.875 1.00 23.02 506 GLY A C 1
ATOM 3706 O O . GLY A 1 509 ? -15.995 26.684 33.354 1.00 17.99 506 GLY A O 1
ATOM 3707 N N . PRO A 1 510 ? -14.906 27.562 35.107 1.00 27.23 507 PRO A N 1
ATOM 3708 C CA . PRO A 1 510 ? -16.134 27.597 35.901 1.00 23.68 507 PRO A CA 1
ATOM 3709 C C . PRO A 1 510 ? -17.105 28.642 35.382 1.00 21.48 507 PRO A C 1
ATOM 3710 O O . PRO A 1 510 ? -16.689 29.595 34.718 1.00 22.78 507 PRO A O 1
ATOM 3714 N N . PRO A 1 511 ? -18.402 28.440 35.644 1.00 24.44 508 PRO A N 1
ATOM 3715 C CA . PRO A 1 511 ? -19.436 29.411 35.287 1.00 22.43 508 PRO A CA 1
ATOM 3716 C C . PRO A 1 511 ? -19.158 30.759 35.943 1.00 22.55 508 PRO A C 1
ATOM 3717 O O . PRO A 1 511 ? -18.671 30.804 37.072 1.00 22.67 508 PRO A O 1
ATOM 3721 N N . ALA A 1 512 ? -19.440 31.839 35.227 1.00 24.07 509 ALA A N 1
ATOM 3722 C CA . ALA A 1 512 ? -19.251 33.178 35.762 1.00 29.36 509 ALA A CA 1
ATOM 3723 C C . ALA A 1 512 ? -20.193 33.419 36.937 1.00 40.60 509 ALA A C 1
ATOM 3724 O O . ALA A 1 512 ? -21.186 32.703 37.104 1.00 31.53 509 ALA A O 1
ATOM 3726 N N . ASN A 1 513 ? -19.865 34.427 37.744 1.00 47.91 510 ASN A N 1
ATOM 3727 C CA . ASN A 1 513 ? -20.712 34.859 38.857 1.00 54.67 510 ASN A CA 1
ATOM 3728 C C . ASN A 1 513 ? -20.681 33.898 40.041 1.00 56.40 510 ASN A C 1
ATOM 3729 O O . ASN A 1 513 ? -19.961 34.124 41.016 1.00 57.53 510 ASN A O 1
#

Solvent-accessible surface area: 20757 Å² total; per-residue (Å²): 48,145,66,19,42,0,0,0,7,8,8,24,13,15,0,4,6,0,0,3,12,0,76,40,21,44,2,22,6,5,0,2,20,120,72,104,122,84,79,42,50,43,107,52,19,28,3,3,0,10,1,0,7,8,2,11,0,20,29,2,11,109,79,0,53,116,89,24,142,62,23,136,32,26,65,5,5,11,10,110,105,68,32,4,63,5,68,34,23,124,29,107,22,47,26,0,0,68,2,45,47,57,69,0,19,58,36,2,13,91,34,0,136,94,31,48,10,85,42,69,82,19,23,71,7,73,16,34,144,72,64,95,105,3,0,46,0,32,0,47,18,111,115,27,118,63,159,0,62,0,58,3,0,0,0,10,34,26,26,202,2,49,0,17,192,77,24,58,6,32,32,62,45,55,116,50,86,6,175,1,13,8,0,26,0,20,1,74,60,182,135,8,66,154,130,61,35,40,22,92,83,0,2,0,32,5,22,0,37,74,122,7,24,75,4,52,0,20,1,12,35,59,120,172,44,125,22,73,38,77,49,0,18,48,0,0,30,130,2,63,62,74,101,10,67,23,51,119,94,39,53,51,40,32,80,49,24,18,28,4,58,12,0,122,101,0,36,20,40,22,0,0,0,0,0,62,0,0,1,30,24,4,74,18,34,34,7,16,34,9,10,0,3,19,0,0,4,2,0,0,11,0,0,1,1,59,35,154,54,52,2,45,80,77,0,0,65,4,0,49,88,9,1,35,68,28,0,85,124,13,16,96,10,0,113,55,3,9,62,25,6,118,17,23,82,135,136,12,52,66,91,26,38,129,17,45,115,90,2,47,64,86,142,40,7,98,117,39,0,4,25,10,2,11,24,78,19,128,15,112,27,27,64,125,132,71,33,77,5,20,6,53,24,0,2,22,34,58,2,43,6,136,102,52,74,102,31,18,0,2,91,43,0,96,70,18,72,2,2,0,0,2,13,57,57,23,59,65,0,73,131,4,0,112,54,7,54,93,20,1,32,34,34,57,10,128,33,134,10,132,41,95,14,44,0,0,0,0,1,5,5,0,10,2,8,32,6,1,42,102,84,14,62,18,100,87,0,104,65,14,0,42,95,7,0,7,95,69,48,203

Nearest PDB structures (foldseek):
  4k5s-assembly1_A-2  TM=1.002E+00  e=0.000E+00  Streptomyces argillaceus
  4k5r-assembly2_B-3  TM=9.971E-01  e=2.270E-99  Streptomyces argillaceus
  3fmw-assembly1_A  TM=9.721E-01  e=1.166E-81  Streptomyces argillaceus
  4x4j-assembly1_B-2  TM=8.939E-01  e=3.171E-52  Amycolatopsis orientalis subsp. vinearia
  7vwp-assembly1_D-2  TM=8.896E-01  e=1.054E-50  Micromonospora rosaria

Radius of gyration: 23.79 Å; Cα contacts (8 Å, |Δi|>4): 1119; chains: 1; bounding box: 64×52×64 Å

B-factor: mean 22.86, std 10.44, range [5.4, 106.44]

Sequence (490 aa):
ALTTDVVVVVGGGPVGLMLAGELRAGGVGALVLEKLVEPVGHDRAGALHIRTVETLDLRGLLDRFLEGTQVAKGLPFAGIFTQGLDFGLVDTRHPYTALVPQSSRTEALLAEHAREAGAEIRRGHEVTGLRQDAEAVEVTVAGPSGPYRVRARYAVGCDGGRSTVRRLAGIGFPGTEATVRALIGYVTTPEREVPRRWERTPDGILVLAFPPEGGLGRVVVIEYTEGPVTLEDLGAAVARVRGTPLTLTEPVSWLSRFGDASRQAKRYRSGRVLLAGDAAHVHFPIGGQGLNTGLQDAVNLGWKLAARVRGWGSEEELLDTYHDERHPVAERVLLNTRAQLALMRPDEQHTTPLRGFVEEELLGTDEVNRYFTGMITGTDVRYATFAPRPHPWAGRFAGGLVLSGPSGEPVPVAELLRSARPLLLDLAGRADLREATRPWSDRVSVVAGEATVEPPAQALLVRPDGYVAWAGSPAATADELRASSLARWFGPPAN

InterPro domains:
  IPR002938 FAD-binding domain [PF01494] (13-348)
  IPR036188 FAD/NAD(P)-binding domain superfamily [G3DSA:3.50.50.60] (14-347)
  IPR036188 FAD/NAD(P)-binding domain superfamily [SSF51905] (13-377)
  IPR050641 Rifampicin monooxygenase-like [PTHR43004] (12-347)